Protein AF-0000000068095230 (afdb_homodimer)

Secondary structure (DSSP, 8-state):
---PPPHHHHHHHHTS-HHHHHHHHTT-SSS-HHHHHHHHHHHHHTT--GGGGGGS---EEEEEEE-STTHHHHHHHHHHHHHHHHHHHHHTT-EEEEEEE-TT--HHHHHHHH--SEEEEES---HHHHHHHHT--S-EEEES---TTS-EEEE-HHHHHHHHHHHHHHTT---EEEEEE-TTSHHHHHHHHHHHHHHHHTT----GGGEEEE---S-HHHHHHHHHHHHHTSSS--SEEEESSHHHHHHHHHHHHHHT--TTTT-EEE-SB--HHHHHSSSPPBEEE--HHHHHHHHHHHHH-SSS--EEEE--EEE--TTT--HHHHT--/------HHHHHHHHTS-HHHHHHHHTT-SSS-HHHHHHHHHHHHHTT--GGGGGGS---EEEEEEE-STTHHHHHHHHHHHHHHHHHHHHHTT-EEEEEEE-TT--HHHHHHHH--SEEEEES---HHHHHHHHT--S-EEEES---TTS-EEEE-HHHHHHHHHHHHHHTT---EEEEEE-TTSHHHHHHHHHHHHHHHHTT----GGGEEEE---S-HHHHHHHHHHHHHTSSS--SEEEESSHHHHHHHHHHHHHHT--TTTT-EEE-SB--HHHHHSSSPPBEEE--HHHHHHHHHHHHH-SSS--EEEE--EEE--TTS--HHHHT--

Structure (mmCIF, N/CA/C/O backbone):
data_AF-0000000068095230-model_v1
#
loop_
_entity.id
_entity.type
_entity.pdbx_description
1 polymer 'LacI-family transcriptional regulator'
#
loop_
_atom_site.group_PDB
_atom_site.id
_atom_site.type_symbol
_atom_site.label_atom_id
_atom_site.label_alt_id
_atom_site.label_comp_id
_atom_site.label_asym_id
_atom_site.label_entity_id
_atom_site.label_seq_id
_atom_site.pdbx_PDB_ins_code
_atom_site.Cartn_x
_atom_site.Cartn_y
_atom_site.Cartn_z
_atom_site.occupancy
_atom_site.B_iso_or_equiv
_atom_site.auth_seq_id
_atom_site.auth_comp_id
_atom_site.auth_asym_id
_atom_site.auth_atom_id
_atom_site.pdbx_PDB_model_num
ATOM 1 N N . MET A 1 1 ? -26.266 -48.094 0.303 1 33.34 1 MET A N 1
ATOM 2 C CA . MET A 1 1 ? -25.078 -47.281 0.521 1 33.34 1 MET A CA 1
ATOM 3 C C . MET A 1 1 ? -24.797 -46.375 -0.686 1 33.34 1 MET A C 1
ATOM 5 O O . MET A 1 1 ? -24.625 -46.875 -1.802 1 33.34 1 MET A O 1
ATOM 9 N N . VAL A 1 2 ? -25.203 -45.219 -0.713 1 47.06 2 VAL A N 1
ATOM 10 C CA . VAL A 1 2 ? -25.047 -44.375 -1.897 1 47.06 2 VAL A CA 1
ATOM 11 C C . VAL A 1 2 ? -23.578 -44.281 -2.277 1 47.06 2 VAL A C 1
ATOM 13 O O . VAL A 1 2 ? -22.75 -43.844 -1.466 1 47.06 2 VAL A O 1
ATOM 16 N N . LYS A 1 3 ? -23.078 -45 -3.148 1 54.97 3 LYS A N 1
ATOM 17 C CA . LYS A 1 3 ? -21.703 -45.031 -3.635 1 54.97 3 LYS A CA 1
ATOM 18 C C . LYS A 1 3 ? -21.188 -43.656 -3.977 1 54.97 3 LYS A C 1
ATOM 20 O O . LYS A 1 3 ? -21.859 -42.906 -4.695 1 54.97 3 LYS A O 1
ATOM 25 N N . LYS A 1 4 ? -20.281 -43 -3.133 1 66.38 4 LYS A N 1
ATOM 26 C CA . LYS A 1 4 ? -19.641 -41.719 -3.348 1 66.38 4 LYS A CA 1
ATOM 27 C C . LYS A 1 4 ? -19 -41.656 -4.734 1 66.38 4 LYS A C 1
ATOM 29 O O . LYS A 1 4 ? -18.25 -42.531 -5.129 1 66.38 4 LYS A O 1
ATOM 34 N N . ILE A 1 5 ? -19.453 -40.75 -5.566 1 75.5 5 ILE A N 1
ATOM 35 C CA . ILE A 1 5 ? -18.984 -40.562 -6.934 1 75.5 5 ILE A CA 1
ATOM 36 C C . ILE A 1 5 ? -17.484 -40.219 -6.922 1 75.5 5 ILE A C 1
ATOM 38 O O . ILE A 1 5 ? -17.062 -39.344 -6.164 1 75.5 5 ILE A O 1
ATOM 42 N N . ARG A 1 6 ? -16.641 -41.031 -7.477 1 79.5 6 ARG A N 1
ATOM 43 C CA . ARG A 1 6 ? -15.203 -40.844 -7.582 1 79.5 6 ARG A CA 1
ATOM 44 C C . ARG A 1 6 ? -14.82 -40.344 -8.969 1 79.5 6 ARG A C 1
ATOM 46 O O . ARG A 1 6 ? -15.656 -40.312 -9.875 1 79.5 6 ARG A O 1
ATOM 53 N N . ILE A 1 7 ? -13.625 -39.906 -8.992 1 83 7 ILE A N 1
ATOM 54 C CA . ILE A 1 7 ? -13.102 -39.375 -10.25 1 83 7 ILE A CA 1
ATOM 55 C C . ILE A 1 7 ? -13.273 -40.406 -11.352 1 83 7 ILE A C 1
ATOM 57 O O . ILE A 1 7 ? -13.602 -40.062 -12.492 1 83 7 ILE A O 1
ATOM 61 N N . LYS A 1 8 ? -13.117 -41.688 -11.047 1 84.69 8 LYS A N 1
ATOM 62 C CA . LYS A 1 8 ? -13.234 -42.781 -12.016 1 84.69 8 LYS A CA 1
ATOM 63 C C . LYS A 1 8 ? -14.656 -42.875 -12.562 1 84.69 8 LYS A C 1
ATOM 65 O O . LYS A 1 8 ? -14.859 -43.188 -13.742 1 84.69 8 LYS A O 1
ATOM 70 N N . ASP A 1 9 ? -15.609 -42.594 -11.711 1 86.25 9 ASP A N 1
ATOM 71 C CA . ASP A 1 9 ? -17.016 -42.625 -12.133 1 86.25 9 ASP A CA 1
ATOM 72 C C . ASP A 1 9 ? -17.312 -41.531 -13.133 1 86.25 9 ASP A C 1
ATOM 74 O O . ASP A 1 9 ? -18.016 -41.719 -14.117 1 86.25 9 ASP A O 1
ATOM 78 N N . ILE A 1 10 ? -16.719 -40.375 -12.828 1 87.88 10 ILE A N 1
ATOM 79 C CA . ILE A 1 10 ? -16.906 -39.219 -13.711 1 87.88 10 ILE A CA 1
ATOM 80 C C . ILE A 1 10 ? -16.219 -39.5 -15.047 1 87.88 10 ILE A C 1
ATOM 82 O O . ILE A 1 10 ? -16.75 -39.156 -16.109 1 87.88 10 ILE A O 1
ATOM 86 N N . ALA A 1 11 ? -15.125 -40.125 -14.969 1 89.69 11 ALA A N 1
ATOM 87 C CA . ALA A 1 11 ? -14.391 -40.469 -16.188 1 89.69 11 ALA A CA 1
ATOM 88 C C . ALA A 1 11 ? -15.203 -41.406 -17.062 1 89.69 11 ALA A C 1
ATOM 90 O O . ALA A 1 11 ? -15.312 -41.219 -18.266 1 89.69 11 ALA A O 1
ATOM 91 N N . SER A 1 12 ? -15.773 -42.344 -16.5 1 87.25 12 SER A N 1
ATOM 92 C CA . SER A 1 12 ? -16.594 -43.344 -17.203 1 87.25 12 SER A CA 1
ATOM 93 C C . SER A 1 12 ? -17.828 -42.656 -17.812 1 87.25 12 SER A C 1
ATOM 95 O O . SER A 1 12 ? -18.172 -42.938 -18.969 1 87.25 12 SER A O 1
ATOM 97 N N . ALA A 1 13 ? -18.359 -41.781 -17.094 1 87 13 ALA A N 1
ATOM 98 C CA . ALA A 1 13 ? -19.578 -41.094 -17.531 1 87 13 ALA A CA 1
ATOM 99 C C . ALA A 1 13 ? -19.297 -40.094 -18.641 1 87 13 ALA A C 1
ATOM 101 O O . ALA A 1 13 ? -20.141 -39.844 -19.5 1 87 13 ALA A O 1
ATOM 102 N N . SER A 1 14 ? -18.172 -39.406 -18.5 1 86.69 14 SER A N 1
ATOM 103 C CA . SER A 1 14 ? -17.828 -38.344 -19.422 1 86.69 14 SER A CA 1
ATOM 104 C C . SER A 1 14 ? -17.078 -38.875 -20.625 1 86.69 14 SER A C 1
ATOM 106 O O . SER A 1 14 ? -16.938 -38.156 -21.641 1 86.69 14 SER A O 1
ATOM 108 N N . GLY A 1 15 ? -16.578 -40.125 -20.562 1 88.5 15 GLY A N 1
ATOM 109 C CA . GLY A 1 15 ? -15.852 -40.75 -21.672 1 88.5 15 GLY A CA 1
ATOM 110 C C . GLY A 1 15 ? -14.453 -40.156 -21.828 1 88.5 15 GLY A C 1
ATOM 111 O O . GLY A 1 15 ? -13.938 -40.094 -22.938 1 88.5 15 GLY A O 1
ATOM 112 N N . VAL A 1 16 ? -14.016 -39.531 -20.734 1 87.88 16 VAL A N 1
ATOM 113 C CA . VAL A 1 16 ? -12.664 -39 -20.781 1 87.88 16 VAL A CA 1
ATOM 114 C C . VAL A 1 16 ? -11.781 -39.719 -19.766 1 87.88 16 VAL A C 1
ATOM 116 O O . VAL A 1 16 ? -12.266 -40.531 -18.984 1 87.88 16 VAL A O 1
ATOM 119 N N . SER A 1 17 ? -10.5 -39.562 -19.875 1 87.06 17 SER A N 1
ATOM 120 C CA . SER A 1 17 ? -9.539 -40.188 -18.969 1 87.06 17 SER A CA 1
ATOM 121 C C . SER A 1 17 ? -9.68 -39.656 -17.547 1 87.06 17 SER A C 1
ATOM 123 O O . SER A 1 17 ? -10.242 -38.594 -17.328 1 87.06 17 SER A O 1
ATOM 125 N N . LEU A 1 18 ? -9.133 -40.438 -16.594 1 86.56 18 LEU A N 1
ATOM 126 C CA . LEU A 1 18 ? -9.078 -40 -15.203 1 86.56 18 LEU A CA 1
ATOM 127 C C . LEU A 1 18 ? -8.312 -38.688 -15.07 1 86.56 18 LEU A C 1
ATOM 129 O O . LEU A 1 18 ? -8.711 -37.812 -14.305 1 86.56 18 LEU A O 1
ATOM 133 N N . ALA A 1 19 ? -7.289 -38.531 -15.828 1 81.69 19 ALA A N 1
ATOM 134 C CA . ALA A 1 19 ? -6.457 -37.344 -15.797 1 81.69 19 ALA A CA 1
ATOM 135 C C . ALA A 1 19 ? -7.238 -36.125 -16.281 1 81.69 19 ALA A C 1
ATOM 137 O O . ALA A 1 19 ? -7.098 -35.031 -15.719 1 81.69 19 ALA A O 1
ATOM 138 N N . ALA A 1 20 ? -8.031 -36.406 -17.234 1 85.31 20 ALA A N 1
ATOM 139 C CA . ALA A 1 20 ? -8.844 -35.312 -17.781 1 85.31 20 ALA A CA 1
ATOM 140 C C . ALA A 1 20 ? -9.875 -34.844 -16.75 1 85.31 20 ALA A C 1
ATOM 142 O O . ALA A 1 20 ? -10.102 -33.656 -16.594 1 85.31 20 ALA A O 1
ATOM 143 N N . VAL A 1 21 ? -10.508 -35.812 -16.047 1 85.5 21 VAL A N 1
ATOM 144 C CA . VAL A 1 21 ? -11.477 -35.469 -15.008 1 85.5 21 VAL A CA 1
ATOM 145 C C . VAL A 1 21 ? -10.789 -34.719 -13.891 1 85.5 21 VAL A C 1
ATOM 147 O O . VAL A 1 21 ? -11.289 -33.688 -13.43 1 85.5 21 VAL A O 1
ATOM 150 N N . SER A 1 22 ? -9.664 -35.094 -13.508 1 78.94 22 SER A N 1
ATOM 151 C CA . SER A 1 22 ? -8.906 -34.438 -12.453 1 78.94 22 SER A CA 1
ATOM 152 C C . SER A 1 22 ? -8.555 -33 -12.844 1 78.94 22 SER A C 1
ATOM 154 O O . SER A 1 22 ? -8.75 -32.094 -12.055 1 78.94 22 SER A O 1
ATOM 156 N N . ARG A 1 23 ? -8.18 -32.906 -14.062 1 77.81 23 ARG A N 1
ATOM 157 C CA . ARG A 1 23 ? -7.836 -31.578 -14.562 1 77.81 23 ARG A CA 1
ATOM 158 C C . ARG A 1 23 ? -9.055 -30.672 -14.586 1 77.81 23 ARG A C 1
ATOM 160 O O . ARG A 1 23 ? -8.961 -29.5 -14.227 1 77.81 23 ARG A O 1
ATOM 167 N N . ALA A 1 24 ? -10.117 -31.25 -15.055 1 78.44 24 ALA A N 1
ATOM 168 C CA . ALA A 1 24 ? -11.352 -30.469 -15.133 1 78.44 24 ALA A CA 1
ATOM 169 C C . ALA A 1 24 ? -11.797 -30.016 -13.742 1 78.44 24 ALA A C 1
ATOM 171 O O . ALA A 1 24 ? -12.148 -28.859 -13.547 1 78.44 24 ALA A O 1
ATOM 172 N N . LEU A 1 25 ? -11.703 -30.969 -12.828 1 76.94 25 LEU A N 1
ATOM 173 C CA . LEU A 1 25 ? -12.203 -30.703 -11.484 1 76.94 25 LEU A CA 1
ATOM 174 C C . LEU A 1 25 ? -11.297 -29.703 -10.758 1 76.94 25 LEU A C 1
ATOM 176 O O . LEU A 1 25 ? -11.773 -28.891 -9.977 1 76.94 25 LEU A O 1
ATOM 180 N N . LYS A 1 26 ? -10.039 -29.766 -11.141 1 68.19 26 LYS A N 1
ATOM 181 C CA . LYS A 1 26 ? -9.062 -28.906 -10.469 1 68.19 26 LYS A CA 1
ATOM 182 C C . LYS A 1 26 ? -8.844 -27.609 -11.234 1 68.19 26 LYS A C 1
ATOM 184 O O . LYS A 1 26 ? -8.023 -26.781 -10.836 1 68.19 26 LYS A O 1
ATOM 189 N N . GLY A 1 27 ? -9.531 -27.531 -12.273 1 66.25 27 GLY A N 1
ATOM 190 C CA . GLY A 1 27 ? -9.422 -26.344 -13.102 1 66.25 27 GLY A CA 1
ATOM 191 C C . GLY A 1 27 ? -8.078 -26.219 -13.781 1 66.25 27 GLY A C 1
ATOM 192 O O . GLY A 1 27 ? -7.582 -25.109 -13.984 1 66.25 27 GLY A O 1
ATOM 193 N N . GLN A 1 28 ? -7.418 -27.312 -14.031 1 65.44 28 GLN A N 1
ATOM 194 C CA . GLN A 1 28 ? -6.082 -27.328 -14.617 1 65.44 28 GLN A CA 1
ATOM 195 C C . GLN A 1 28 ? -6.152 -27.266 -16.141 1 65.44 28 GLN A C 1
ATOM 197 O O . GLN A 1 28 ? -7.172 -27.625 -16.734 1 65.44 28 GLN A O 1
ATOM 202 N N . PRO A 1 29 ? -5.062 -26.703 -16.734 1 63.66 29 PRO A N 1
ATOM 203 C CA . PRO A 1 29 ? -5.066 -26.641 -18.188 1 63.66 29 PRO A CA 1
ATOM 204 C C . PRO A 1 29 ? -4.98 -28.016 -18.844 1 63.66 29 PRO A C 1
ATOM 206 O O . PRO A 1 29 ? -4.727 -29.016 -18.156 1 63.66 29 PRO A O 1
ATOM 209 N N . GLY A 1 30 ? -5.402 -28.062 -20.234 1 67.06 30 GLY A N 1
ATOM 210 C CA . GLY A 1 30 ? -5.281 -29.281 -21 1 67.06 30 GLY A CA 1
ATOM 211 C C . GLY A 1 30 ? -6.617 -29.828 -21.469 1 67.06 30 GLY A C 1
ATOM 212 O O . GLY A 1 30 ? -6.684 -30.906 -22.047 1 67.06 30 GLY A O 1
ATOM 213 N N . LEU A 1 31 ? -7.652 -29.047 -21.078 1 76.19 31 LEU A N 1
ATOM 214 C CA . LEU A 1 31 ? -8.992 -29.406 -21.531 1 76.19 31 LEU A CA 1
ATOM 215 C C . LEU A 1 31 ? -9.68 -28.203 -22.203 1 76.19 31 LEU A C 1
ATOM 217 O O . LEU A 1 31 ? -9.43 -27.062 -21.828 1 76.19 31 LEU A O 1
ATOM 221 N N . SER A 1 32 ? -10.258 -28.391 -23.297 1 78 32 SER A N 1
ATOM 222 C CA . SER A 1 32 ? -11.094 -27.328 -23.844 1 78 32 SER A CA 1
ATOM 223 C C . SER A 1 32 ? -12.164 -26.906 -22.844 1 78 32 SER A C 1
ATOM 225 O O . SER A 1 32 ? -12.57 -27.703 -21.984 1 78 32 SER A O 1
ATOM 227 N N . GLU A 1 33 ? -12.508 -25.641 -22.969 1 75.25 33 GLU A N 1
ATOM 228 C CA . GLU A 1 33 ? -13.562 -25.125 -22.094 1 75.25 33 GLU A CA 1
ATOM 229 C C . GLU A 1 33 ? -14.836 -25.969 -22.219 1 75.25 33 GLU A C 1
ATOM 231 O O . GLU A 1 33 ? -15.516 -26.219 -21.219 1 75.25 33 GLU A O 1
ATOM 236 N N . GLU A 1 34 ? -15.125 -26.344 -23.359 1 80.5 34 GLU A N 1
ATOM 237 C CA . GLU A 1 34 ? -16.312 -27.172 -23.609 1 80.5 34 GLU A CA 1
ATOM 238 C C . GLU A 1 34 ? -16.219 -28.484 -22.859 1 80.5 34 GLU A C 1
ATOM 240 O O . GLU A 1 34 ? -17.172 -28.891 -22.188 1 80.5 34 GLU A O 1
ATOM 245 N N . THR A 1 35 ? -15.062 -29.125 -22.953 1 84.81 35 THR A N 1
ATOM 246 C CA . THR A 1 35 ? -14.844 -30.406 -22.281 1 84.81 35 THR A CA 1
ATOM 247 C C . THR A 1 35 ? -14.875 -30.234 -20.766 1 84.81 35 THR A C 1
ATOM 249 O O . THR A 1 35 ? -15.469 -31.047 -20.062 1 84.81 35 THR A O 1
ATOM 252 N N . ARG A 1 36 ? -14.258 -29.203 -20.297 1 82.19 36 ARG A N 1
ATOM 253 C CA . ARG A 1 36 ? -14.227 -28.922 -18.859 1 82.19 36 ARG A CA 1
ATOM 254 C C . ARG A 1 36 ? -15.633 -28.734 -18.312 1 82.19 36 ARG A C 1
ATOM 256 O O . ARG A 1 36 ? -15.992 -29.344 -17.297 1 82.19 36 ARG A O 1
ATOM 263 N N . GLN A 1 37 ? -16.375 -27.906 -19.016 1 80.06 37 GLN A N 1
ATOM 264 C CA . GLN A 1 37 ? -17.75 -27.656 -18.578 1 80.06 37 GLN A CA 1
ATOM 265 C C . GLN A 1 37 ? -18.578 -28.922 -18.594 1 80.06 37 GLN A C 1
ATOM 267 O O . GLN A 1 37 ? -19.391 -29.156 -17.688 1 80.06 37 GLN A O 1
ATOM 272 N N . ARG A 1 38 ? -18.406 -29.672 -19.641 1 83.88 38 ARG A N 1
ATOM 273 C CA . ARG A 1 38 ? -19.125 -30.953 -19.75 1 83.88 38 ARG A CA 1
ATOM 274 C C . ARG A 1 38 ? -18.812 -31.859 -18.562 1 83.88 38 ARG A C 1
ATOM 276 O O . ARG A 1 38 ? -19.719 -32.438 -17.969 1 83.88 38 ARG A O 1
ATOM 283 N N . ILE A 1 39 ? -17.516 -31.906 -18.203 1 86.38 39 ILE A N 1
ATOM 284 C CA . ILE A 1 39 ? -17.078 -32.75 -17.109 1 86.38 39 ILE A CA 1
ATOM 285 C C . ILE A 1 39 ? -17.641 -32.219 -15.789 1 86.38 39 ILE A C 1
ATOM 287 O O . ILE A 1 39 ? -18.156 -33 -14.977 1 86.38 39 ILE A O 1
ATOM 291 N N . LEU A 1 40 ? -17.562 -30.953 -15.633 1 80.88 40 LEU A N 1
ATOM 292 C CA . LEU A 1 40 ? -18.062 -30.344 -14.398 1 80.88 40 LEU A CA 1
ATOM 293 C C . LEU A 1 40 ? -19.562 -30.547 -14.266 1 80.88 40 LEU A C 1
ATOM 295 O O . LEU A 1 40 ? -20.062 -30.828 -13.172 1 80.88 40 LEU A O 1
ATOM 299 N N . ALA A 1 41 ? -20.25 -30.422 -15.367 1 80.88 41 ALA A N 1
ATOM 300 C CA . ALA A 1 41 ? -21.688 -30.641 -15.375 1 80.88 41 ALA A CA 1
ATOM 301 C C . ALA A 1 41 ? -22.031 -32.094 -14.992 1 80.88 41 ALA A C 1
ATOM 303 O O . ALA A 1 41 ? -22.953 -32.312 -14.219 1 80.88 41 ALA A O 1
ATOM 304 N N . ILE A 1 42 ? -21.297 -33 -15.508 1 84.56 42 ILE A N 1
ATOM 305 C CA . ILE A 1 42 ? -21.516 -34.406 -15.219 1 84.56 42 ILE A CA 1
ATOM 306 C C . ILE A 1 42 ? -21.219 -34.688 -13.75 1 84.56 42 ILE A C 1
ATOM 308 O O . ILE A 1 42 ? -21.969 -35.375 -13.07 1 84.56 42 ILE A O 1
ATOM 312 N N . ALA A 1 43 ? -20.078 -34.094 -13.305 1 82.81 43 ALA A N 1
ATOM 313 C CA . ALA A 1 43 ? -19.688 -34.25 -11.906 1 82.81 43 ALA A CA 1
ATOM 314 C C . ALA A 1 43 ? -20.781 -33.719 -10.977 1 82.81 43 ALA A C 1
ATOM 316 O O . ALA A 1 43 ? -21.141 -34.375 -9.992 1 82.81 43 ALA A O 1
ATOM 317 N N . GLN A 1 44 ? -21.219 -32.594 -11.344 1 77.81 44 GLN A N 1
ATOM 318 C CA . GLN A 1 44 ? -22.297 -31.984 -10.555 1 77.81 44 GLN A CA 1
ATOM 319 C C . GLN A 1 44 ? -23.547 -32.844 -10.586 1 77.81 44 GLN A C 1
ATOM 321 O O . GLN A 1 44 ? -24.172 -33.094 -9.547 1 77.81 44 GLN A O 1
ATOM 326 N N . ALA A 1 45 ? -23.938 -33.281 -11.766 1 80.19 45 ALA A N 1
ATOM 327 C CA . ALA A 1 45 ? -25.141 -34.094 -11.953 1 80.19 45 ALA A CA 1
ATOM 328 C C . ALA A 1 45 ? -25.062 -35.406 -11.18 1 80.19 45 ALA A C 1
ATOM 330 O O . ALA A 1 45 ? -26.078 -35.906 -10.664 1 80.19 45 ALA A O 1
ATOM 331 N N . GLN A 1 46 ? -23.828 -35.875 -11.039 1 81.56 46 GLN A N 1
ATOM 332 C CA . GLN A 1 46 ? -23.641 -37.156 -10.375 1 81.56 46 GLN A CA 1
ATOM 333 C C . GLN A 1 46 ? -23.422 -36.969 -8.875 1 81.56 46 GLN A C 1
ATOM 335 O O . GLN A 1 46 ? -23.25 -37.969 -8.156 1 81.56 46 GLN A O 1
ATOM 340 N N . GLY A 1 47 ? -23.328 -35.75 -8.516 1 74.25 47 GLY A N 1
ATOM 341 C CA . GLY A 1 47 ? -23.203 -35.469 -7.098 1 74.25 47 GLY A CA 1
ATOM 342 C C . GLY A 1 47 ? -21.781 -35.531 -6.598 1 74.25 47 GLY A C 1
ATOM 343 O O . GLY A 1 47 ? -21.531 -35.969 -5.469 1 74.25 47 GLY A O 1
ATOM 344 N N . TYR A 1 48 ? -20.859 -35.406 -7.473 1 72.38 48 TYR A N 1
ATOM 345 C CA . TYR A 1 48 ? -19.469 -35.344 -7.039 1 72.38 48 TYR A CA 1
ATOM 346 C C . TYR A 1 48 ? -19.281 -34.312 -5.953 1 72.38 48 TYR A C 1
ATOM 348 O O . TYR A 1 48 ? -19.797 -33.188 -6.055 1 72.38 48 TYR A O 1
ATOM 356 N N . ASP A 1 49 ? -18.672 -34.781 -4.867 1 62.34 49 ASP A N 1
ATOM 357 C CA . ASP A 1 49 ? -18.359 -33.875 -3.775 1 62.34 49 ASP A CA 1
ATOM 358 C C . ASP A 1 49 ? -17.141 -33 -4.098 1 62.34 49 ASP A C 1
ATOM 360 O O . ASP A 1 49 ? -16 -33.438 -3.916 1 62.34 49 ASP A O 1
ATOM 364 N N . PHE A 1 50 ? -17.422 -31.891 -4.559 1 59.88 50 PHE A N 1
ATOM 365 C CA . PHE A 1 50 ? -16.359 -31 -4.977 1 59.88 50 PHE A CA 1
ATOM 366 C C . PHE A 1 50 ? -15.523 -30.562 -3.783 1 59.88 50 PHE A C 1
ATOM 368 O O . PHE A 1 50 ? -14.445 -29.984 -3.955 1 59.88 50 PHE A O 1
ATOM 375 N N . SER A 1 51 ? -16.109 -30.922 -2.635 1 55.41 51 SER A N 1
ATOM 376 C CA . SER A 1 51 ? -15.32 -30.578 -1.46 1 55.41 51 SER A CA 1
ATOM 377 C C . SER A 1 51 ? -14.047 -31.406 -1.387 1 55.41 51 SER A C 1
ATOM 379 O O . SER A 1 51 ? -13.07 -31.016 -0.742 1 55.41 51 SER A O 1
ATOM 381 N N . ARG A 1 52 ? -14.164 -32.562 -1.963 1 51.94 52 ARG A N 1
ATOM 382 C CA . ARG A 1 52 ? -13.023 -33.469 -1.989 1 51.94 52 ARG A CA 1
ATOM 383 C C . ARG A 1 52 ? -11.859 -32.875 -2.775 1 51.94 52 ARG A C 1
ATOM 385 O O . ARG A 1 52 ? -10.719 -33.312 -2.643 1 51.94 52 ARG A O 1
ATOM 392 N N . LEU A 1 53 ? -12.266 -32.219 -3.762 1 53.66 53 LEU A N 1
ATOM 393 C CA . LEU A 1 53 ? -11.227 -31.438 -4.449 1 53.66 53 LEU A CA 1
ATOM 394 C C . LEU A 1 53 ? -10.477 -30.547 -3.475 1 53.66 53 LEU A C 1
ATOM 396 O O . LEU A 1 53 ? -9.32 -30.188 -3.717 1 53.66 53 LEU A O 1
ATOM 400 N N . ARG A 1 54 ? -11.312 -30.328 -2.365 1 50.81 54 ARG A N 1
ATOM 401 C CA . ARG A 1 54 ? -10.867 -29.516 -1.244 1 50.81 54 ARG A CA 1
ATOM 402 C C . ARG A 1 54 ? -9.781 -30.219 -0.442 1 50.81 54 ARG A C 1
ATOM 404 O O . ARG A 1 54 ? -8.977 -29.578 0.229 1 50.81 54 ARG A O 1
ATOM 411 N N . ASN A 1 55 ? -9.953 -31.594 -0.514 1 50.88 55 ASN A N 1
ATOM 412 C CA . ASN A 1 55 ? -9.117 -32.375 0.406 1 50.88 55 ASN A CA 1
ATOM 413 C C . ASN A 1 55 ? -7.648 -32.312 -0.005 1 50.88 55 ASN A C 1
ATOM 415 O O . ASN A 1 55 ? -6.805 -32.969 0.623 1 50.88 55 ASN A O 1
ATOM 419 N N . GLY A 1 56 ? -7.539 -31.609 -1.05 1 60.69 56 GLY A N 1
ATOM 420 C CA . GLY A 1 56 ? -6.117 -31.609 -1.353 1 60.69 56 GLY A CA 1
ATOM 421 C C . GLY A 1 56 ? -5.402 -30.375 -0.839 1 60.69 56 GLY A C 1
ATOM 422 O O . GLY A 1 56 ? -6.043 -29.391 -0.47 1 60.69 56 GLY A O 1
ATOM 423 N N . LYS A 1 57 ? -4.234 -30.422 -0.397 1 77.06 57 LYS A N 1
ATOM 424 C CA . LYS A 1 57 ? -3.338 -29.375 0.092 1 77.06 57 LYS A CA 1
ATOM 425 C C . LYS A 1 57 ? -3.232 -28.234 -0.908 1 77.06 57 LYS A C 1
ATOM 427 O O . LYS A 1 57 ? -3.027 -28.453 -2.102 1 77.06 57 LYS A O 1
ATOM 432 N N . ILE A 1 58 ? -3.795 -27.047 -0.54 1 88.5 58 ILE A N 1
ATOM 433 C CA . ILE A 1 58 ? -3.635 -25.844 -1.355 1 88.5 58 ILE A CA 1
ATOM 434 C C . ILE A 1 58 ? -2.154 -25.625 -1.651 1 88.5 58 ILE A C 1
ATOM 436 O O . ILE A 1 58 ? -1.339 -25.531 -0.731 1 88.5 58 ILE A O 1
ATOM 440 N N . LYS A 1 59 ? -1.885 -25.625 -2.893 1 88.81 59 LYS A N 1
ATOM 441 C CA . LYS A 1 59 ? -0.503 -25.375 -3.285 1 88.81 59 LYS A CA 1
ATOM 442 C C . LYS A 1 59 ? -0.354 -23.969 -3.869 1 88.81 59 LYS A C 1
ATOM 444 O O . LYS A 1 59 ? 0.718 -23.359 -3.783 1 88.81 59 LYS A O 1
ATOM 449 N N . ARG A 1 60 ? -1.424 -23.5 -4.512 1 92.81 60 ARG A N 1
ATOM 450 C CA . ARG A 1 60 ? -1.42 -22.172 -5.129 1 92.81 60 ARG A CA 1
ATOM 451 C C . ARG A 1 60 ? -2.682 -21.406 -4.766 1 92.81 60 ARG A C 1
ATOM 453 O O . ARG A 1 60 ? -3.793 -21.922 -4.902 1 92.81 60 ARG A O 1
ATOM 460 N N . LEU A 1 61 ? -2.471 -20.25 -4.258 1 96.56 61 LEU A N 1
ATOM 461 C CA . LEU A 1 61 ? -3.572 -19.359 -3.908 1 96.56 61 LEU A CA 1
ATOM 462 C C . LEU A 1 61 ? -3.576 -18.109 -4.801 1 96.56 61 LEU A C 1
ATOM 464 O O . LEU A 1 61 ? -2.529 -17.5 -5.02 1 96.56 61 LEU A O 1
ATOM 468 N N . LEU A 1 62 ? -4.727 -17.828 -5.418 1 95.94 62 LEU A N 1
ATOM 469 C CA . LEU A 1 62 ? -4.867 -16.578 -6.18 1 95.94 62 LEU A CA 1
ATOM 470 C C . LEU A 1 62 ? -5.586 -15.523 -5.355 1 95.94 62 LEU A C 1
ATOM 472 O O . LEU A 1 62 ? -6.738 -15.711 -4.957 1 95.94 62 LEU A O 1
ATOM 476 N N . PHE A 1 63 ? -4.863 -14.477 -5.027 1 95.5 63 PHE A N 1
ATOM 477 C CA . PHE A 1 63 ? -5.43 -13.312 -4.352 1 95.5 63 PHE A CA 1
ATOM 478 C C . PHE A 1 63 ? -5.945 -12.297 -5.367 1 95.5 63 PHE A C 1
ATOM 480 O O . PHE A 1 63 ? -5.164 -11.711 -6.121 1 95.5 63 PHE A O 1
ATOM 487 N N . LEU A 1 64 ? -7.266 -12.109 -5.402 1 92.38 64 LEU A N 1
ATOM 488 C CA . LEU A 1 64 ? -7.914 -11.156 -6.293 1 92.38 64 LEU A CA 1
ATOM 489 C C . LEU A 1 64 ? -8.266 -9.875 -5.555 1 92.38 64 LEU A C 1
ATOM 491 O O . LEU A 1 64 ? -8.875 -9.914 -4.484 1 92.38 64 LEU A O 1
ATOM 495 N N . LEU A 1 65 ? -7.746 -8.805 -6.086 1 88.62 65 LEU A N 1
ATOM 496 C CA . LEU A 1 65 ? -8.062 -7.488 -5.547 1 88.62 65 LEU A CA 1
ATOM 497 C C . LEU A 1 65 ? -8.82 -6.648 -6.566 1 88.62 65 LEU A C 1
ATOM 499 O O . LEU A 1 65 ? -8.391 -6.523 -7.719 1 88.62 65 LEU A O 1
ATOM 503 N N . HIS A 1 66 ? -9.836 -6.133 -6.176 1 80.25 66 HIS A N 1
ATOM 504 C CA . HIS A 1 66 ? -10.617 -5.305 -7.09 1 80.25 66 HIS A CA 1
ATOM 505 C C . HIS A 1 66 ? -9.812 -4.102 -7.566 1 80.25 66 HIS A C 1
ATOM 507 O O . HIS A 1 66 ? -9.188 -3.408 -6.762 1 80.25 66 HIS A O 1
ATOM 513 N N . ARG A 1 67 ? -9.633 -4.012 -9 1 70.12 67 ARG A N 1
ATOM 514 C CA . ARG A 1 67 ? -8.828 -2.965 -9.625 1 70.12 67 ARG A CA 1
ATOM 515 C C . ARG A 1 67 ? -9.461 -1.594 -9.414 1 70.12 67 ARG A C 1
ATOM 517 O O . ARG A 1 67 ? -8.75 -0.595 -9.266 1 70.12 67 ARG A O 1
ATOM 524 N N . GLN A 1 68 ? -10.734 -1.504 -9.977 1 55.22 68 GLN A N 1
ATOM 525 C CA . GLN A 1 68 ? -11.305 -0.2 -10.297 1 55.22 68 GLN A CA 1
ATOM 526 C C . GLN A 1 68 ? -11.172 0.763 -9.117 1 55.22 68 GLN A C 1
ATOM 528 O O . GLN A 1 68 ? -10.656 1.872 -9.273 1 55.22 68 GLN A O 1
ATOM 533 N N . HIS A 1 69 ? -12.195 1.089 -8.398 1 48.28 69 HIS A N 1
ATOM 534 C CA . HIS A 1 69 ? -12.852 2.354 -8.094 1 48.28 69 HIS A CA 1
ATOM 535 C C . HIS A 1 69 ? -12.117 3.105 -6.988 1 48.28 69 HIS A C 1
ATOM 537 O O . HIS A 1 69 ? -12.156 4.336 -6.941 1 48.28 69 HIS A O 1
ATOM 543 N N . ASN A 1 70 ? -11.242 2.51 -6.344 1 54.06 70 ASN A N 1
ATOM 544 C CA . ASN A 1 70 ? -10.734 3.314 -5.238 1 54.06 70 ASN A CA 1
ATOM 545 C C . ASN A 1 70 ? -9.375 2.809 -4.758 1 54.06 70 ASN A C 1
ATOM 547 O O . ASN A 1 70 ? -9.125 2.752 -3.551 1 54.06 70 ASN A O 1
ATOM 551 N N . ILE A 1 71 ? -8.578 2.527 -5.941 1 60.06 71 ILE A N 1
ATOM 552 C CA . ILE A 1 71 ? -7.391 1.782 -5.527 1 60.06 71 ILE A CA 1
ATOM 553 C C . ILE A 1 71 ? -6.473 2.686 -4.707 1 60.06 71 ILE A C 1
ATOM 555 O O . ILE A 1 71 ? -5.926 2.26 -3.688 1 60.06 71 ILE A O 1
ATOM 559 N N . ALA A 1 72 ? -6.512 3.955 -5.121 1 63.09 72 ALA A N 1
ATOM 560 C CA . ALA A 1 72 ? -5.605 4.828 -4.379 1 63.09 72 ALA A CA 1
ATOM 561 C C . ALA A 1 72 ? -6.051 4.969 -2.926 1 63.09 72 ALA A C 1
ATOM 563 O O . ALA A 1 72 ? -5.219 4.996 -2.016 1 63.09 72 ALA A O 1
ATOM 564 N N . THR A 1 73 ? -7.355 4.906 -2.709 1 70.69 73 THR A N 1
ATOM 565 C CA . THR A 1 73 ? -7.871 5.121 -1.36 1 70.69 73 THR A CA 1
ATOM 566 C C . THR A 1 73 ? -7.875 3.818 -0.568 1 70.69 73 THR A C 1
ATOM 568 O O . THR A 1 73 ? -7.895 3.834 0.664 1 70.69 73 THR A O 1
ATOM 571 N N . ALA A 1 74 ? -7.797 2.795 -1.314 1 79.94 74 ALA A N 1
ATOM 572 C CA . ALA A 1 74 ? -8.016 1.522 -0.631 1 79.94 74 ALA A CA 1
ATOM 573 C C . ALA A 1 74 ? -6.711 0.738 -0.505 1 79.94 74 ALA A C 1
ATOM 575 O O . ALA A 1 74 ? -6.602 -0.163 0.329 1 79.94 74 ALA A O 1
ATOM 576 N N . LEU A 1 75 ? -5.797 1.17 -1.229 1 84.25 75 LEU A N 1
ATOM 577 C CA . LEU A 1 75 ? -4.586 0.37 -1.378 1 84.25 75 LEU A CA 1
ATOM 578 C C . LEU A 1 75 ? -3.84 0.261 -0.052 1 84.25 75 LEU A C 1
ATOM 580 O O . LEU A 1 75 ? -3.35 -0.813 0.302 1 84.25 75 LEU A O 1
ATOM 584 N N . PRO A 1 76 ? -3.857 1.354 0.749 1 87.56 76 PRO A N 1
ATOM 585 C CA . PRO A 1 76 ? -3.15 1.218 2.023 1 87.56 76 PRO A CA 1
ATOM 586 C C . PRO A 1 76 ? -3.764 0.151 2.928 1 87.56 76 PRO A C 1
ATOM 588 O O . PRO A 1 76 ? -3.047 -0.516 3.678 1 87.56 76 PRO A O 1
ATOM 591 N N . PHE A 1 77 ? -5.031 -0.019 2.816 1 90.88 77 PHE A N 1
ATOM 592 C CA . PHE A 1 77 ? -5.719 -1.046 3.59 1 90.88 77 PHE A CA 1
ATOM 593 C C . PHE A 1 77 ? -5.453 -2.43 3.012 1 90.88 77 PHE A C 1
ATOM 595 O O . PHE A 1 77 ? -5.008 -3.332 3.723 1 90.88 77 PHE A O 1
ATOM 602 N N . TYR A 1 78 ? -5.547 -2.578 1.77 1 91.06 78 TYR A N 1
ATOM 603 C CA . TYR A 1 78 ? -5.547 -3.904 1.159 1 91.06 78 TYR A CA 1
ATOM 604 C C . TYR A 1 78 ? -4.125 -4.43 0.994 1 91.06 78 TYR A C 1
ATOM 606 O O . TYR A 1 78 ? -3.904 -5.641 0.968 1 91.06 78 TYR A O 1
ATOM 614 N N . SER A 1 79 ? -3.17 -3.52 0.85 1 90 79 SER A N 1
ATOM 615 C CA . SER A 1 79 ? -1.791 -3.996 0.785 1 90 79 SER A CA 1
ATOM 616 C C . SER A 1 79 ? -1.387 -4.695 2.078 1 90 79 SER A C 1
ATOM 618 O O . SER A 1 79 ? -0.683 -5.707 2.049 1 90 79 SER A O 1
ATOM 620 N N . ALA A 1 80 ? -1.857 -4.156 3.199 1 90.75 80 ALA A N 1
ATOM 621 C CA . ALA A 1 80 ? -1.581 -4.789 4.484 1 90.75 80 ALA A CA 1
ATOM 622 C C . ALA A 1 80 ? -2.307 -6.125 4.605 1 90.75 80 ALA A C 1
ATOM 624 O O . ALA A 1 80 ? -1.757 -7.094 5.137 1 90.75 80 ALA A O 1
ATOM 625 N N . VAL A 1 81 ? -3.533 -6.16 4.129 1 93.69 81 VAL A N 1
ATOM 626 C CA . VAL A 1 81 ? -4.289 -7.406 4.117 1 93.69 81 VAL A CA 1
ATOM 627 C C . VAL A 1 81 ? -3.551 -8.453 3.291 1 93.69 81 VAL A C 1
ATOM 629 O O . VAL A 1 81 ? -3.393 -9.602 3.725 1 93.69 81 VAL A O 1
ATOM 632 N N . MET A 1 82 ? -3.111 -8.023 2.135 1 92.31 82 MET A N 1
ATOM 633 C CA . MET A 1 82 ? -2.4 -8.914 1.218 1 92.31 82 MET A CA 1
ATOM 634 C C . MET A 1 82 ? -1.147 -9.477 1.873 1 92.31 82 MET A C 1
ATOM 636 O O . MET A 1 82 ? -0.823 -10.656 1.688 1 92.31 82 MET A O 1
ATOM 640 N N . LEU A 1 83 ? -0.432 -8.648 2.631 1 91.31 83 LEU A N 1
ATOM 641 C CA . LEU A 1 83 ? 0.763 -9.117 3.324 1 91.31 83 LEU A CA 1
ATOM 642 C C . LEU A 1 83 ? 0.412 -10.195 4.344 1 91.31 83 LEU A C 1
ATOM 644 O O . LEU A 1 83 ? 1.167 -11.148 4.527 1 91.31 83 LEU A O 1
ATOM 648 N N . GLY A 1 84 ? -0.709 -10.008 5.027 1 93.69 84 GLY A N 1
ATOM 649 C CA . GLY A 1 84 ? -1.174 -11.039 5.941 1 93.69 84 GLY A CA 1
ATOM 650 C C . GLY A 1 84 ? -1.445 -12.367 5.262 1 93.69 84 GLY A C 1
ATOM 651 O O . GLY A 1 84 ? -1.083 -13.422 5.781 1 93.69 84 GLY A O 1
ATOM 652 N N . VAL A 1 85 ? -2.047 -12.297 4.09 1 95.81 85 VAL A N 1
ATOM 653 C CA . VAL A 1 85 ? -2.307 -13.5 3.311 1 95.81 85 VAL A CA 1
ATOM 654 C C . VAL A 1 85 ? -0.986 -14.133 2.875 1 95.81 85 VAL A C 1
ATOM 656 O O . VAL A 1 85 ? -0.806 -15.344 2.979 1 95.81 85 VAL A O 1
ATOM 659 N N . ALA A 1 86 ? -0.088 -13.289 2.387 1 93.19 86 ALA A N 1
ATOM 660 C CA . ALA A 1 86 ? 1.206 -13.766 1.908 1 93.19 86 ALA A CA 1
ATOM 661 C C . ALA A 1 86 ? 1.973 -14.484 3.018 1 93.19 86 ALA A C 1
ATOM 663 O O . ALA A 1 86 ? 2.572 -15.531 2.791 1 93.19 86 ALA A O 1
ATOM 664 N N . ASP A 1 87 ? 1.938 -13.891 4.199 1 92 87 ASP A N 1
ATOM 665 C CA . ASP A 1 87 ? 2.605 -14.508 5.344 1 92 87 ASP A CA 1
ATOM 666 C C . ASP A 1 87 ? 2.02 -15.883 5.645 1 92 87 ASP A C 1
ATOM 668 O O . ASP A 1 87 ? 2.76 -16.844 5.836 1 92 87 ASP A O 1
ATOM 672 N N . ALA A 1 88 ? 0.73 -15.938 5.668 1 94.94 88 ALA A N 1
ATOM 673 C CA . ALA A 1 88 ? 0.055 -17.203 5.941 1 94.94 88 ALA A CA 1
ATOM 674 C C . ALA A 1 88 ? 0.375 -18.234 4.863 1 94.94 88 ALA A C 1
ATOM 676 O O . ALA A 1 88 ? 0.598 -19.406 5.168 1 94.94 88 ALA A O 1
ATOM 677 N N . CYS A 1 89 ? 0.364 -17.812 3.602 1 94.75 89 CYS A N 1
ATOM 678 C CA . CYS A 1 89 ? 0.721 -18.703 2.502 1 94.75 89 CYS A CA 1
ATOM 679 C C . CYS A 1 89 ? 2.127 -19.266 2.686 1 94.75 89 CYS A C 1
ATOM 681 O O . CYS A 1 89 ? 2.338 -20.469 2.58 1 94.75 89 CYS A O 1
ATOM 683 N N . ARG A 1 90 ? 3.006 -18.422 2.977 1 91.12 90 ARG A N 1
ATOM 684 C CA . ARG A 1 90 ? 4.395 -18.828 3.15 1 91.12 90 ARG A CA 1
ATOM 685 C C . ARG A 1 90 ? 4.527 -19.844 4.289 1 91.12 90 ARG A C 1
ATOM 687 O O . ARG A 1 90 ? 5.211 -20.859 4.152 1 91.12 90 ARG A O 1
ATOM 694 N N . GLU A 1 91 ? 3.887 -19.547 5.359 1 92.38 91 GLU A N 1
ATOM 695 C CA . GLU A 1 91 ? 3.936 -20.406 6.539 1 92.38 91 GLU A CA 1
ATOM 696 C C . GLU A 1 91 ? 3.363 -21.797 6.246 1 92.38 91 GLU A C 1
ATOM 698 O O . GLU A 1 91 ? 3.623 -22.75 6.98 1 92.38 91 GLU A O 1
ATOM 703 N N . ASN A 1 92 ? 2.625 -21.922 5.188 1 93.19 92 ASN A N 1
ATOM 704 C CA . ASN A 1 92 ? 1.965 -23.188 4.855 1 93.19 92 ASN A CA 1
ATOM 705 C C . ASN A 1 92 ? 2.457 -23.734 3.523 1 93.19 92 ASN A C 1
ATOM 707 O O . ASN A 1 92 ? 1.82 -24.625 2.941 1 93.19 92 ASN A O 1
ATOM 711 N N . ASP A 1 93 ? 3.545 -23.141 2.996 1 92.38 93 ASP A N 1
ATOM 712 C CA . ASP A 1 93 ? 4.176 -23.578 1.753 1 92.38 93 ASP A CA 1
ATOM 713 C C . ASP A 1 93 ? 3.195 -23.5 0.584 1 92.38 93 ASP A C 1
ATOM 715 O O . ASP A 1 93 ? 3.084 -24.438 -0.199 1 92.38 93 ASP A O 1
ATOM 719 N N . VAL A 1 94 ? 2.449 -22.469 0.578 1 94.5 94 VAL A N 1
ATOM 720 C CA . VAL A 1 94 ? 1.51 -22.172 -0.5 1 94.5 94 VAL A CA 1
ATOM 721 C C . VAL A 1 94 ? 2.033 -21.016 -1.341 1 94.5 94 VAL A C 1
ATOM 723 O O . VAL A 1 94 ? 2.463 -20 -0.799 1 94.5 94 VAL A O 1
ATOM 726 N N . ALA A 1 95 ? 2.074 -21.172 -2.672 1 93.88 95 ALA A N 1
ATOM 727 C CA . ALA A 1 95 ? 2.463 -20.078 -3.564 1 93.88 95 ALA A CA 1
ATOM 728 C C . ALA A 1 95 ? 1.306 -19.109 -3.781 1 93.88 95 ALA A C 1
ATOM 730 O O . ALA A 1 95 ? 0.193 -19.531 -4.117 1 93.88 95 ALA A O 1
ATOM 731 N N . MET A 1 96 ? 1.585 -17.891 -3.572 1 95.12 96 MET A N 1
ATOM 732 C CA . MET A 1 96 ? 0.517 -16.906 -3.719 1 95.12 96 MET A CA 1
ATOM 733 C C . MET A 1 96 ? 0.67 -16.125 -5.02 1 95.12 96 MET A C 1
ATOM 735 O O . MET A 1 96 ? 1.733 -15.562 -5.293 1 95.12 96 MET A O 1
ATOM 739 N N . SER A 1 97 ? -0.394 -16.156 -5.801 1 94.31 97 SER A N 1
ATOM 740 C CA . SER A 1 97 ? -0.523 -15.273 -6.961 1 94.31 97 SER A CA 1
ATOM 741 C C . SER A 1 97 ? -1.366 -14.047 -6.637 1 94.31 97 SER A C 1
ATOM 743 O O . SER A 1 97 ? -2.178 -14.078 -5.707 1 94.31 97 SER A O 1
ATOM 745 N N . PHE A 1 98 ? -1.09 -13.008 -7.316 1 90.81 98 PHE A N 1
ATOM 746 C CA . PHE A 1 98 ? -1.797 -11.75 -7.125 1 90.81 98 PHE A CA 1
ATOM 747 C C . PHE A 1 98 ? -2.324 -11.219 -8.453 1 90.81 98 PHE A C 1
ATOM 749 O O . PHE A 1 98 ? -1.605 -11.211 -9.453 1 90.81 98 PHE A O 1
ATOM 756 N N . GLN A 1 99 ? -3.541 -10.758 -8.414 1 88.56 99 GLN A N 1
ATOM 757 C CA . GLN A 1 99 ? -4.125 -10.195 -9.625 1 88.56 99 GLN A CA 1
ATOM 758 C C . GLN A 1 99 ? -5.203 -9.164 -9.289 1 88.56 99 GLN A C 1
ATOM 760 O O . GLN A 1 99 ? -6.223 -9.508 -8.688 1 88.56 99 GLN A O 1
ATOM 765 N N . PRO A 1 100 ? -4.953 -7.918 -9.688 1 85.62 100 PRO A N 1
ATOM 766 C CA . PRO A 1 100 ? -6.09 -6.992 -9.68 1 85.62 100 PRO A CA 1
ATOM 767 C C . PRO A 1 100 ? -7.18 -7.387 -10.672 1 85.62 100 PRO A C 1
ATOM 769 O O . PRO A 1 100 ? -6.875 -7.875 -11.766 1 85.62 100 PRO A O 1
ATOM 772 N N . VAL A 1 101 ? -8.438 -7.227 -10.266 1 82.88 101 VAL A N 1
ATOM 773 C CA . VAL A 1 101 ? -9.539 -7.648 -11.133 1 82.88 101 VAL A CA 1
ATOM 774 C C . VAL A 1 101 ? -10.531 -6.504 -11.297 1 82.88 101 VAL A C 1
ATOM 776 O O . VAL A 1 101 ? -10.82 -5.781 -10.344 1 82.88 101 VAL A O 1
ATOM 779 N N . GLY A 1 102 ? -10.906 -6.285 -12.5 1 75.62 102 GLY A N 1
ATOM 780 C CA . GLY A 1 102 ? -11.953 -5.316 -12.805 1 75.62 102 GLY A CA 1
ATOM 781 C C . GLY A 1 102 ? -13.258 -5.957 -13.219 1 75.62 102 GLY A C 1
ATOM 782 O O . GLY A 1 102 ? -13.367 -7.184 -13.281 1 75.62 102 GLY A O 1
ATOM 783 N N . ALA A 1 103 ? -14.297 -5.102 -13.414 1 71.75 103 ALA A N 1
ATOM 784 C CA . ALA A 1 103 ? -15.656 -5.543 -13.734 1 71.75 103 ALA A CA 1
ATOM 785 C C . ALA A 1 103 ? -15.68 -6.332 -15.039 1 71.75 103 ALA A C 1
ATOM 787 O O . ALA A 1 103 ? -16.484 -7.25 -15.203 1 71.75 103 ALA A O 1
ATOM 788 N N . ASP A 1 104 ? -14.734 -6.031 -15.891 1 74.25 104 ASP A N 1
ATOM 789 C CA . ASP A 1 104 ? -14.812 -6.602 -17.234 1 74.25 104 ASP A CA 1
ATOM 790 C C . ASP A 1 104 ? -13.914 -7.832 -17.359 1 74.25 104 ASP A C 1
ATOM 792 O O . ASP A 1 104 ? -13.812 -8.422 -18.438 1 74.25 104 ASP A O 1
ATOM 796 N N . GLU A 1 105 ? -13.422 -8.203 -16.297 1 76.88 105 GLU A N 1
ATOM 797 C CA . GLU A 1 105 ? -12.508 -9.336 -16.406 1 76.88 105 GLU A CA 1
ATOM 798 C C . GLU A 1 105 ? -13.203 -10.648 -16.047 1 76.88 105 GLU A C 1
ATOM 800 O O . GLU A 1 105 ? -13.977 -10.703 -15.086 1 76.88 105 GLU A O 1
ATOM 805 N N . ALA A 1 106 ? -12.969 -11.625 -16.875 1 82.44 106 ALA A N 1
ATOM 806 C CA . ALA A 1 106 ? -13.516 -12.953 -16.625 1 82.44 106 ALA A CA 1
ATOM 807 C C . ALA A 1 106 ? -12.664 -13.719 -15.617 1 82.44 106 ALA A C 1
ATOM 809 O O . ALA A 1 106 ? -11.492 -14.008 -15.875 1 82.44 106 ALA A O 1
ATOM 810 N N . VAL A 1 107 ? -13.242 -14.047 -14.523 1 85.88 107 VAL A N 1
ATOM 811 C CA . VAL A 1 107 ? -12.562 -14.773 -13.461 1 85.88 107 VAL A CA 1
ATOM 812 C C . VAL A 1 107 ? -12.031 -16.094 -14 1 85.88 107 VAL A C 1
ATOM 814 O O . VAL A 1 107 ? -10.953 -16.547 -13.602 1 85.88 107 VAL A O 1
ATOM 817 N N . SER A 1 108 ? -12.758 -16.688 -14.93 1 83.88 108 SER A N 1
ATOM 818 C CA . SER A 1 108 ? -12.359 -17.953 -15.523 1 83.88 108 SER A CA 1
ATOM 819 C C . SER A 1 108 ? -11.016 -17.828 -16.234 1 83.88 108 SER A C 1
ATOM 821 O O . SER A 1 108 ? -10.188 -18.75 -16.172 1 83.88 108 SER A O 1
ATOM 823 N N . GLU A 1 109 ? -10.828 -16.688 -16.844 1 85.69 109 GLU A N 1
ATOM 824 C CA . GLU A 1 109 ? -9.562 -16.453 -17.547 1 85.69 109 GLU A CA 1
ATOM 825 C C . GLU A 1 109 ? -8.406 -16.359 -16.547 1 85.69 109 GLU A C 1
ATOM 827 O O . GLU A 1 109 ? -7.309 -16.844 -16.812 1 85.69 109 GLU A O 1
ATOM 832 N N . LEU A 1 110 ? -8.719 -15.75 -15.461 1 88.88 110 LEU A N 1
ATOM 833 C CA . LEU A 1 110 ? -7.688 -15.602 -14.438 1 88.88 110 LEU A CA 1
ATOM 834 C C . LEU A 1 110 ? -7.348 -16.953 -13.805 1 88.88 110 LEU A C 1
ATOM 836 O O . LEU A 1 110 ? -6.184 -17.234 -13.531 1 88.88 110 LEU A O 1
ATOM 840 N N . ILE A 1 111 ? -8.352 -17.75 -13.641 1 86.31 111 ILE A N 1
ATOM 841 C CA . ILE A 1 111 ? -8.156 -19.094 -13.094 1 86.31 111 ILE A CA 1
ATOM 842 C C . ILE A 1 111 ? -7.32 -19.938 -14.062 1 86.31 111 ILE A C 1
ATOM 844 O O . ILE A 1 111 ? -6.418 -20.656 -13.648 1 86.31 111 ILE A O 1
ATOM 848 N N . ASN A 1 112 ? -7.645 -19.766 -15.297 1 84.38 112 ASN A N 1
ATOM 849 C CA . ASN A 1 112 ? -6.883 -20.484 -16.312 1 84.38 112 ASN A CA 1
ATOM 850 C C . ASN A 1 112 ? -5.43 -20.016 -16.359 1 84.38 112 ASN A C 1
ATOM 852 O O . ASN A 1 112 ? -4.52 -20.844 -16.516 1 84.38 112 ASN A O 1
ATOM 856 N N . LEU A 1 113 ? -5.277 -18.766 -16.188 1 86.19 113 LEU A N 1
ATOM 857 C CA . LEU A 1 113 ? -3.949 -18.172 -16.281 1 86.19 113 LEU A CA 1
ATOM 858 C C . LEU A 1 113 ? -3.098 -18.547 -15.078 1 86.19 113 LEU A C 1
ATOM 860 O O . LEU A 1 113 ? -1.938 -18.938 -15.227 1 86.19 113 LEU A O 1
ATOM 864 N N . HIS A 1 114 ? -3.66 -18.469 -13.906 1 90.44 114 HIS A N 1
ATOM 865 C CA . HIS A 1 114 ? -2.889 -18.594 -12.672 1 90.44 114 HIS A CA 1
ATOM 866 C C . HIS A 1 114 ? -2.926 -20.031 -12.141 1 90.44 114 HIS A C 1
ATOM 868 O O . HIS A 1 114 ? -2.088 -20.406 -11.32 1 90.44 114 HIS A O 1
ATOM 874 N N . GLN A 1 115 ? -3.916 -20.844 -12.484 1 86.25 115 GLN A N 1
ATOM 875 C CA . GLN A 1 115 ? -4.102 -22.234 -12.094 1 86.25 115 GLN A CA 1
ATOM 876 C C . GLN A 1 115 ? -4.066 -22.391 -10.578 1 86.25 115 GLN A C 1
ATOM 878 O O . GLN A 1 115 ? -3.314 -23.219 -10.055 1 86.25 115 GLN A O 1
ATOM 883 N N . PRO A 1 116 ? -4.906 -21.609 -9.93 1 92.12 116 PRO A N 1
ATOM 884 C CA . PRO A 1 116 ? -4.938 -21.703 -8.469 1 92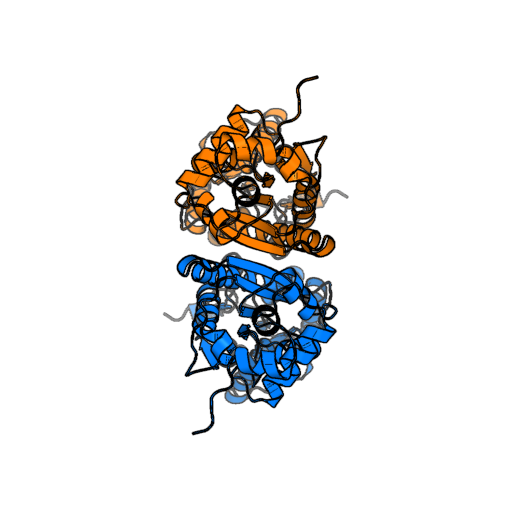.12 116 PRO A CA 1
ATOM 885 C C . PRO A 1 116 ? -5.715 -22.906 -7.969 1 92.12 116 PRO A C 1
ATOM 887 O O . PRO A 1 116 ? -6.473 -23.516 -8.727 1 92.12 116 PRO A O 1
ATOM 890 N N . ASP A 1 117 ? -5.445 -23.266 -6.668 1 89.94 117 ASP A N 1
ATOM 891 C CA . ASP A 1 117 ? -6.223 -24.281 -5.949 1 89.94 117 ASP A CA 1
ATOM 892 C C . ASP A 1 117 ? -7.301 -23.625 -5.086 1 89.94 117 ASP A C 1
ATOM 894 O O . ASP A 1 117 ? -8.227 -24.297 -4.629 1 89.94 117 ASP A O 1
ATOM 898 N N . ALA A 1 118 ? -7.168 -22.422 -4.871 1 93.62 118 ALA A N 1
ATOM 899 C CA . ALA A 1 118 ? -8.102 -21.656 -4.043 1 93.62 118 ALA A CA 1
ATOM 900 C C . ALA A 1 118 ? -8.031 -20.172 -4.359 1 93.62 118 ALA A C 1
ATOM 902 O O . ALA A 1 118 ? -7.062 -19.703 -4.965 1 93.62 118 ALA A O 1
ATOM 903 N N . LEU A 1 119 ? -9.125 -19.438 -3.965 1 95.19 119 LEU A N 1
ATOM 904 C CA . LEU A 1 119 ? -9.188 -18 -4.223 1 95.19 119 LEU A CA 1
ATOM 905 C C . LEU A 1 119 ? -9.508 -17.234 -2.947 1 95.19 119 LEU A C 1
ATOM 907 O O . LEU A 1 119 ? -10.32 -17.688 -2.133 1 95.19 119 LEU A O 1
ATOM 911 N N . ILE A 1 120 ? -8.852 -16.156 -2.742 1 96.19 120 ILE A N 1
ATOM 912 C CA . ILE A 1 120 ? -9.273 -15.117 -1.809 1 96.19 120 ILE A CA 1
ATOM 913 C C . ILE A 1 120 ? -9.609 -13.844 -2.576 1 96.19 120 ILE A C 1
ATOM 915 O O . ILE A 1 120 ? -8.797 -13.344 -3.354 1 96.19 120 ILE A O 1
ATOM 919 N N . CYS A 1 121 ? -10.812 -13.375 -2.41 1 94.38 121 CYS A N 1
ATOM 920 C CA . CYS A 1 121 ? -11.281 -12.156 -3.059 1 94.38 121 CYS A CA 1
ATOM 921 C C . CYS A 1 121 ? -11.461 -11.031 -2.043 1 94.38 121 CYS A C 1
ATOM 923 O O . CYS A 1 121 ? -12.305 -11.125 -1.15 1 94.38 121 CYS A O 1
ATOM 925 N N . ALA A 1 122 ? -10.688 -9.984 -2.244 1 92.62 122 ALA A N 1
ATOM 926 C CA . ALA A 1 122 ? -10.688 -8.891 -1.274 1 92.62 122 ALA A CA 1
ATOM 927 C C . ALA A 1 122 ? -11.336 -7.641 -1.865 1 92.62 122 ALA A C 1
ATOM 929 O O . ALA A 1 122 ? -10.969 -7.203 -2.959 1 92.62 122 ALA A O 1
ATOM 930 N N . GLY A 1 123 ? -12.258 -7.039 -1.085 1 88.94 123 GLY A N 1
ATOM 931 C CA . GLY A 1 123 ? -12.938 -5.828 -1.511 1 88.94 123 GLY A CA 1
ATOM 932 C C . GLY A 1 123 ? -14.211 -6.098 -2.287 1 88.94 123 GLY A C 1
ATOM 933 O O . GLY A 1 123 ? -14.734 -7.215 -2.271 1 88.94 123 GLY A O 1
ATOM 934 N N . TYR A 1 124 ? -14.719 -5.09 -2.938 1 85.31 124 TYR A N 1
ATOM 935 C CA . TYR A 1 124 ? -15.977 -5.18 -3.68 1 85.31 124 TYR A CA 1
ATOM 936 C C . TYR A 1 124 ? -15.805 -6.031 -4.934 1 85.31 124 TYR A C 1
ATOM 938 O O . TYR A 1 124 ? -14.805 -5.906 -5.645 1 85.31 124 TYR A O 1
ATOM 946 N N . MET A 1 125 ? -16.734 -6.922 -5.098 1 87.88 125 MET A N 1
ATOM 947 C CA . MET A 1 125 ? -16.875 -7.684 -6.336 1 87.88 125 MET A CA 1
ATOM 948 C C . MET A 1 125 ? -18.25 -7.465 -6.957 1 87.88 125 MET A C 1
ATOM 950 O O . MET A 1 125 ? -19.266 -7.578 -6.27 1 87.88 125 MET A O 1
ATOM 954 N N . GLU A 1 126 ? -18.203 -7.133 -8.18 1 86.25 126 GLU A N 1
ATOM 955 C CA . GLU A 1 126 ? -19.484 -7.004 -8.883 1 86.25 126 GLU A CA 1
ATOM 956 C C . GLU A 1 126 ? -20.25 -8.32 -8.852 1 86.25 126 GLU A C 1
ATOM 958 O O . GLU A 1 126 ? -19.656 -9.398 -8.797 1 86.25 126 GLU A O 1
ATOM 963 N N . PRO A 1 127 ? -21.594 -8.195 -8.953 1 88.19 127 PRO A N 1
ATOM 964 C CA . PRO A 1 127 ? -22.422 -9.398 -8.969 1 88.19 127 PRO A CA 1
ATOM 965 C C . PRO A 1 127 ? -22.016 -10.383 -10.062 1 88.19 127 PRO A C 1
ATOM 967 O O . PRO A 1 127 ? -22.062 -11.602 -9.852 1 88.19 127 PRO A O 1
ATOM 970 N N . GLU A 1 128 ? -21.562 -9.875 -11.195 1 87.94 128 GLU A N 1
ATOM 971 C CA . GLU A 1 128 ? -21.141 -10.727 -12.305 1 87.94 128 GLU A CA 1
ATOM 972 C C . GLU A 1 128 ? -19.906 -11.547 -11.93 1 87.94 128 GLU A C 1
ATOM 974 O O . GLU A 1 128 ? -19.797 -12.719 -12.305 1 87.94 128 GLU A O 1
ATOM 979 N N . VAL A 1 129 ? -19.094 -10.875 -11.195 1 88.62 129 VAL A N 1
ATOM 980 C CA . VAL A 1 129 ? -17.875 -11.555 -10.758 1 88.62 129 VAL A CA 1
ATOM 981 C C . VAL A 1 129 ? -18.219 -12.633 -9.734 1 88.62 129 VAL A C 1
ATOM 983 O O . VAL A 1 129 ? -17.719 -13.75 -9.805 1 88.62 129 VAL A O 1
ATOM 986 N N . LEU A 1 130 ? -19.094 -12.336 -8.805 1 91.12 130 LEU A N 1
ATOM 987 C CA . LEU A 1 130 ? -19.531 -13.305 -7.805 1 91.12 130 LEU A CA 1
ATOM 988 C C . LEU A 1 130 ? -20.219 -14.5 -8.469 1 91.12 130 LEU A C 1
ATOM 990 O O . LEU A 1 130 ? -20.016 -15.641 -8.047 1 91.12 130 LEU A O 1
ATOM 994 N N . ASP A 1 131 ? -20.938 -14.234 -9.508 1 90.94 131 ASP A N 1
ATOM 995 C CA . ASP A 1 131 ? -21.609 -15.305 -10.242 1 90.94 131 ASP A CA 1
ATOM 996 C C . ASP A 1 131 ? -20.594 -16.25 -10.875 1 90.94 131 ASP A C 1
ATOM 998 O O . ASP A 1 131 ? -20.781 -17.469 -10.859 1 90.94 131 ASP A O 1
ATOM 1002 N N . GLU A 1 132 ? -19.594 -15.68 -11.406 1 88.06 132 GLU A N 1
ATOM 1003 C CA . GLU A 1 132 ? -18.531 -16.5 -11.992 1 88.06 132 GLU A CA 1
ATOM 1004 C C . GLU A 1 132 ? -17.844 -17.359 -10.93 1 88.06 132 GLU A C 1
ATOM 1006 O O . GLU A 1 132 ? -17.5 -18.516 -11.172 1 88.06 132 GLU A O 1
ATOM 1011 N N . LEU A 1 133 ? -17.641 -16.75 -9.758 1 89.88 133 LEU A N 1
ATOM 1012 C CA . LEU A 1 133 ? -16.984 -17.453 -8.664 1 89.88 133 LEU A CA 1
ATOM 1013 C C . LEU A 1 133 ? -17.828 -18.641 -8.195 1 89.88 133 LEU A C 1
ATOM 1015 O O . LEU A 1 133 ? -17.281 -19.688 -7.832 1 89.88 133 LEU A O 1
ATOM 1019 N N . ARG A 1 134 ? -19.109 -18.516 -8.234 1 88.31 134 ARG A N 1
ATOM 1020 C CA . ARG A 1 134 ? -20.016 -19.562 -7.82 1 88.31 134 ARG A CA 1
ATOM 1021 C C . ARG A 1 134 ? -19.922 -20.781 -8.742 1 88.31 134 ARG A C 1
ATOM 1023 O O . ARG A 1 134 ? -20.172 -21.906 -8.312 1 88.31 134 ARG A O 1
ATOM 1030 N N . LYS A 1 135 ? -19.531 -20.422 -9.93 1 82 135 LYS A N 1
ATOM 1031 C CA . LYS A 1 135 ? -19.469 -21.484 -10.93 1 82 135 LYS A CA 1
ATOM 1032 C C . LYS A 1 135 ? -18.156 -22.25 -10.836 1 82 135 LYS A C 1
ATOM 1034 O O . LYS A 1 135 ? -18.031 -23.328 -11.422 1 82 135 LYS A O 1
ATOM 1039 N N . THR A 1 136 ? -17.312 -21.625 -10.039 1 80.38 136 THR A N 1
ATOM 1040 C CA . THR A 1 136 ? -16.031 -22.297 -9.93 1 80.38 136 THR A CA 1
ATOM 1041 C C . THR A 1 136 ? -16.078 -23.391 -8.867 1 80.38 136 THR A C 1
ATOM 1043 O O . THR A 1 136 ? -16.859 -23.312 -7.914 1 80.38 136 THR A O 1
ATOM 1046 N N . ALA A 1 137 ? -15.312 -24.531 -9.031 1 76.5 137 ALA A N 1
ATOM 1047 C CA . ALA A 1 137 ? -15.242 -25.609 -8.055 1 76.5 137 ALA A CA 1
ATOM 1048 C C . ALA A 1 137 ? -14.148 -25.359 -7.023 1 76.5 137 ALA A C 1
ATOM 1050 O O . ALA A 1 137 ? -13.906 -26.203 -6.152 1 76.5 137 ALA A O 1
ATOM 1051 N N . LEU A 1 138 ? -13.562 -24.203 -7.074 1 85.5 138 LEU A N 1
ATOM 1052 C CA . LEU A 1 138 ? -12.453 -23.891 -6.172 1 85.5 138 LEU A CA 1
ATOM 1053 C C . LEU A 1 138 ? -12.977 -23.281 -4.867 1 85.5 138 LEU A C 1
ATOM 1055 O O . LEU A 1 138 ? -13.969 -22.562 -4.867 1 85.5 138 LEU A O 1
ATOM 1059 N N . PRO A 1 139 ? -12.312 -23.609 -3.754 1 90.56 139 PRO A N 1
ATOM 1060 C CA . PRO A 1 139 ? -12.609 -22.875 -2.523 1 90.56 139 PRO A CA 1
ATOM 1061 C C . PRO A 1 139 ? -12.391 -21.375 -2.664 1 90.56 139 PRO A C 1
ATOM 1063 O O . PRO A 1 139 ? -11.391 -20.953 -3.244 1 90.56 139 PRO A O 1
ATOM 1066 N N . VAL A 1 140 ? -13.391 -20.594 -2.174 1 93.25 140 VAL A N 1
ATOM 1067 C CA . VAL A 1 140 ? -13.328 -19.141 -2.242 1 93.25 140 VAL A CA 1
ATOM 1068 C C . VAL A 1 140 ? -13.633 -18.531 -0.872 1 93.25 140 VAL A C 1
ATOM 1070 O O . VAL A 1 140 ? -14.57 -18.969 -0.194 1 93.25 140 VAL A O 1
ATOM 1073 N N . VAL A 1 141 ? -12.836 -17.625 -0.471 1 95.94 141 VAL A N 1
ATOM 1074 C CA . VAL A 1 141 ? -13.125 -16.812 0.711 1 95.94 141 VAL A CA 1
ATOM 1075 C C . VAL A 1 141 ? -13.188 -15.336 0.328 1 95.94 141 VAL A C 1
ATOM 1077 O O . VAL A 1 141 ? -12.359 -14.859 -0.45 1 95.94 141 VAL A O 1
ATOM 1080 N N . LEU A 1 142 ? -14.203 -14.656 0.777 1 95.44 142 LEU A N 1
ATOM 1081 C CA . LEU A 1 142 ? -14.344 -13.219 0.571 1 95.44 142 LEU A CA 1
ATOM 1082 C C . LEU A 1 142 ? -13.805 -12.445 1.77 1 95.44 142 LEU A C 1
ATOM 1084 O O . LEU A 1 142 ? -14.016 -12.844 2.918 1 95.44 142 LEU A O 1
ATOM 1088 N N . VAL A 1 143 ? -13.047 -11.391 1.534 1 95.5 143 VAL A N 1
ATOM 1089 C CA . VAL A 1 143 ? -12.523 -10.492 2.562 1 95.5 143 VAL A CA 1
ATOM 1090 C C . VAL A 1 143 ? -13.109 -9.094 2.377 1 95.5 143 VAL A C 1
ATOM 1092 O O . VAL A 1 143 ? -13.016 -8.516 1.29 1 95.5 143 VAL A O 1
ATOM 1095 N N . ASP A 1 144 ? -13.625 -8.477 3.471 1 93.5 144 ASP A N 1
ATOM 1096 C CA . ASP A 1 144 ? -14.203 -7.137 3.406 1 93.5 144 ASP A CA 1
ATOM 1097 C C . ASP A 1 144 ? -15.336 -7.078 2.381 1 93.5 144 ASP A C 1
ATOM 1099 O O . ASP A 1 144 ? -15.438 -6.117 1.617 1 93.5 144 ASP A O 1
ATOM 1103 N N . LEU A 1 145 ? -16.062 -8.18 2.301 1 92.94 145 LEU A N 1
ATOM 1104 C CA . LEU A 1 145 ? -17.234 -8.414 1.446 1 92.94 145 LEU A CA 1
ATOM 1105 C C . LEU A 1 145 ? -18.094 -9.547 1.993 1 92.94 145 LEU A C 1
ATOM 1107 O O . LEU A 1 145 ? -17.578 -10.445 2.664 1 92.94 145 LEU A O 1
ATOM 1111 N N . TRP A 1 146 ? -19.375 -9.445 1.666 1 93.69 146 TRP A N 1
ATOM 1112 C CA . TRP A 1 146 ? -20.266 -10.484 2.154 1 93.69 146 TRP A CA 1
ATOM 1113 C C . TRP A 1 146 ? -21.172 -10.992 1.037 1 93.69 146 TRP A C 1
ATOM 1115 O O . TRP A 1 146 ? -21.719 -10.203 0.264 1 93.69 146 TRP A O 1
ATOM 1125 N N . ALA A 1 147 ? -21.203 -12.234 0.932 1 93 147 ALA A N 1
ATOM 1126 C CA . ALA A 1 147 ? -22.172 -12.969 0.124 1 93 147 ALA A CA 1
ATOM 1127 C C . ALA A 1 147 ? -22.578 -14.273 0.804 1 93 147 ALA A C 1
ATOM 1129 O O . ALA A 1 147 ? -21.719 -14.992 1.336 1 93 147 ALA A O 1
ATOM 1130 N N . ALA A 1 148 ? -23.797 -14.656 0.81 1 89 148 ALA A N 1
ATOM 1131 C CA . ALA A 1 148 ? -24.375 -15.727 1.621 1 89 148 ALA A CA 1
ATOM 1132 C C . ALA A 1 148 ? -23.734 -17.078 1.287 1 89 148 ALA A C 1
ATOM 1134 O O . ALA A 1 148 ? -23.609 -17.938 2.154 1 89 148 ALA A O 1
ATOM 1135 N N . ASP A 1 149 ? -23.297 -17.281 0.161 1 89.5 149 ASP A N 1
ATOM 1136 C CA . ASP A 1 149 ? -22.875 -18.609 -0.271 1 89.5 149 ASP A CA 1
ATOM 1137 C C . ASP A 1 149 ? -21.359 -18.766 -0.195 1 89.5 149 ASP A C 1
ATOM 1139 O O . ASP A 1 149 ? -20.797 -19.781 -0.611 1 89.5 149 ASP A O 1
ATOM 1143 N N . PHE A 1 150 ? -20.703 -17.719 0.334 1 92.69 150 PHE A N 1
ATOM 1144 C CA . PHE A 1 150 ? -19.25 -17.781 0.473 1 92.69 150 PHE A CA 1
ATOM 1145 C C . PHE A 1 150 ? -18.828 -17.578 1.924 1 92.69 150 PHE A C 1
ATOM 1147 O O . PHE A 1 150 ? -19.453 -16.781 2.643 1 92.69 150 PHE A O 1
ATOM 1154 N N . PRO A 1 151 ? -17.781 -18.328 2.402 1 94 151 PRO A N 1
ATOM 1155 C CA . PRO A 1 151 ? -17.156 -17.875 3.646 1 94 151 PRO A CA 1
ATOM 1156 C C . PRO A 1 151 ? -16.578 -16.453 3.535 1 94 151 PRO A C 1
ATOM 1158 O O . PRO A 1 151 ? -16.062 -16.078 2.484 1 94 151 PRO A O 1
ATOM 1161 N N . CYS A 1 152 ? -16.719 -15.719 4.598 1 95.56 152 CYS A N 1
ATOM 1162 C CA . CYS A 1 152 ? -16.312 -14.312 4.586 1 95.56 152 CYS A CA 1
ATOM 1163 C C . CYS A 1 152 ? -15.594 -13.945 5.875 1 95.56 152 CYS A C 1
ATOM 1165 O O . CYS A 1 152 ? -15.891 -14.492 6.938 1 95.56 152 CYS A O 1
ATOM 1167 N N . VAL A 1 153 ? -14.617 -13.07 5.754 1 96.69 153 VAL A N 1
ATOM 1168 C CA . VAL A 1 153 ? -13.961 -12.422 6.883 1 96.69 153 VAL A CA 1
ATOM 1169 C C . VAL A 1 153 ? -14.102 -10.906 6.762 1 96.69 153 VAL A C 1
ATOM 1171 O O . VAL A 1 153 ? -13.773 -10.328 5.727 1 96.69 153 VAL A O 1
ATOM 1174 N N . ASN A 1 154 ? -14.648 -10.305 7.758 1 97.5 154 ASN A N 1
ATOM 1175 C CA . ASN A 1 154 ? -14.883 -8.867 7.738 1 97.5 154 ASN A CA 1
ATOM 1176 C C . ASN A 1 154 ? -14.547 -8.227 9.078 1 97.5 154 ASN A C 1
ATOM 1178 O O . ASN A 1 154 ? -14.727 -8.836 10.133 1 97.5 154 ASN A O 1
ATOM 1182 N N . PRO A 1 155 ? -13.977 -6.969 9.016 1 97.88 155 PRO A N 1
ATOM 1183 C CA . PRO A 1 155 ? -14.039 -6.199 10.266 1 97.88 155 PRO A CA 1
ATOM 1184 C C . PRO A 1 155 ? -15.469 -5.914 10.719 1 97.88 155 PRO A C 1
ATOM 1186 O O . PRO A 1 155 ? -16.391 -5.922 9.898 1 97.88 155 PRO A O 1
ATOM 1189 N N . ASP A 1 156 ? -15.656 -5.766 11.984 1 98.31 156 ASP A N 1
ATOM 1190 C CA . ASP A 1 156 ? -16.969 -5.352 12.477 1 98.31 156 ASP A CA 1
ATOM 1191 C C . ASP A 1 156 ? -17.266 -3.904 12.102 1 98.31 156 ASP A C 1
ATOM 1193 O O . ASP A 1 156 ? -17.234 -3.016 12.953 1 98.31 156 ASP A O 1
ATOM 1197 N N . ASN A 1 157 ? -17.594 -3.73 10.859 1 97.81 157 ASN A N 1
ATOM 1198 C CA . ASN A 1 157 ? -17.828 -2.418 10.273 1 97.81 157 ASN A CA 1
ATOM 1199 C C . ASN A 1 157 ? -18.984 -1.694 10.961 1 97.81 157 ASN A C 1
ATOM 1201 O O . ASN A 1 157 ? -18.906 -0.488 11.195 1 97.81 157 ASN A O 1
ATOM 1205 N N . TYR A 1 158 ? -20.031 -2.416 11.25 1 98.12 158 TYR A N 1
ATOM 1206 C CA . TYR A 1 158 ? -21.188 -1.826 11.914 1 98.12 158 TYR A CA 1
ATOM 1207 C C . TYR A 1 158 ? -20.797 -1.244 13.266 1 98.12 158 TYR A C 1
ATOM 1209 O O . TYR A 1 158 ? -21.062 -0.071 13.547 1 98.12 158 TYR A O 1
ATOM 1217 N N . HIS A 1 159 ? -20.125 -2.014 14.023 1 98.69 159 HIS A N 1
ATOM 1218 C CA . HIS A 1 159 ? -19.703 -1.551 15.344 1 98.69 159 HIS A CA 1
ATOM 1219 C C . HIS A 1 159 ? -18.703 -0.395 15.227 1 98.69 159 HIS A C 1
ATOM 1221 O O . HIS A 1 159 ? -18.766 0.55 16.016 1 98.69 159 HIS A O 1
ATOM 1227 N N . GLY A 1 160 ? -17.812 -0.515 14.258 1 98.81 160 GLY A N 1
ATOM 1228 C CA . GLY A 1 160 ? -16.875 0.573 14.016 1 98.81 160 GLY A CA 1
ATOM 1229 C C . GLY A 1 160 ? -17.562 1.894 13.719 1 98.81 160 GLY A C 1
ATOM 1230 O O . GLY A 1 160 ? -17.203 2.93 14.281 1 98.81 160 GLY A O 1
ATOM 1231 N N . GLY A 1 161 ? -18.578 1.829 12.812 1 98.5 161 GLY A N 1
ATOM 1232 C CA . GLY A 1 161 ? -19.344 3.033 12.523 1 98.5 161 GLY A CA 1
ATOM 1233 C C . GLY A 1 161 ? -20.062 3.582 13.734 1 98.5 161 GLY A C 1
ATOM 1234 O O . GLY A 1 161 ? -20.109 4.797 13.938 1 98.5 161 GLY A O 1
ATOM 1235 N N . PHE A 1 162 ? -20.547 2.672 14.547 1 98.81 162 PHE A N 1
ATOM 1236 C CA . PHE A 1 162 ? -21.297 3.021 15.75 1 98.81 162 PHE A CA 1
ATOM 1237 C C . PHE A 1 162 ? -20.391 3.73 16.766 1 98.81 162 PHE A C 1
ATOM 1239 O O . PHE A 1 162 ? -20.719 4.836 17.203 1 98.81 162 PHE A O 1
ATOM 1246 N N . ILE A 1 163 ? -19.25 3.182 17.062 1 98.75 163 ILE A N 1
ATOM 1247 C CA . ILE A 1 163 ? -18.422 3.732 18.125 1 98.75 163 ILE A CA 1
ATOM 1248 C C . ILE A 1 163 ? -17.719 4.996 17.625 1 98.75 163 ILE A C 1
ATOM 1250 O O . ILE A 1 163 ? -17.453 5.91 18.422 1 98.75 163 ILE A O 1
ATOM 1254 N N . ALA A 1 164 ? -17.422 5.086 16.297 1 98.81 164 ALA A N 1
ATOM 1255 C CA . ALA A 1 164 ? -16.859 6.316 15.734 1 98.81 164 ALA A CA 1
ATOM 1256 C C . ALA A 1 164 ? -17.828 7.484 15.93 1 98.81 164 ALA A C 1
ATOM 1258 O O . ALA A 1 164 ? -17.438 8.547 16.422 1 98.81 164 ALA A O 1
ATOM 1259 N N . THR A 1 165 ? -19.062 7.25 15.594 1 98.75 165 THR A N 1
ATOM 1260 C CA . THR A 1 165 ? -20.078 8.289 15.672 1 98.75 165 THR A CA 1
ATOM 1261 C C . THR A 1 165 ? -20.422 8.602 17.125 1 98.75 165 THR A C 1
ATOM 1263 O O . THR A 1 165 ? -20.547 9.766 17.5 1 98.75 165 THR A O 1
ATOM 1266 N N . ARG A 1 166 ? -20.531 7.602 17.938 1 98.69 166 ARG A N 1
ATOM 1267 C CA . ARG A 1 166 ? -20.797 7.789 19.359 1 98.69 166 ARG A CA 1
ATOM 1268 C C . ARG A 1 166 ? -19.719 8.641 20 1 98.69 166 ARG A C 1
ATOM 1270 O O . ARG A 1 166 ? -20 9.5 20.844 1 98.69 166 ARG A O 1
ATOM 1277 N N . HIS A 1 167 ? -18.484 8.359 19.641 1 98.69 167 HIS A N 1
ATOM 1278 C CA . HIS A 1 167 ? -17.359 9.156 20.141 1 98.69 167 HIS A CA 1
ATOM 1279 C C . HIS A 1 167 ? -17.547 10.633 19.828 1 98.69 167 HIS A C 1
ATOM 1281 O O . HIS A 1 167 ? -17.375 11.484 20.703 1 98.69 167 HIS A O 1
ATOM 1287 N N . LEU A 1 168 ? -17.906 10.922 18.578 1 98.62 168 LEU A N 1
ATOM 1288 C CA . LEU A 1 168 ? -18.109 12.312 18.156 1 98.62 168 LEU A CA 1
ATOM 1289 C C . LEU A 1 168 ? -19.234 12.945 18.969 1 98.62 168 LEU A C 1
ATOM 1291 O O . LEU A 1 168 ? -19.125 14.094 19.406 1 98.62 168 LEU A O 1
ATOM 1295 N N . ILE A 1 169 ? -20.312 12.211 19.25 1 98.31 169 ILE A N 1
ATOM 1296 C CA . ILE A 1 169 ? -21.453 12.688 20.031 1 98.31 169 ILE A CA 1
ATOM 1297 C C . ILE A 1 169 ? -21 12.961 21.469 1 98.31 169 ILE A C 1
ATOM 1299 O O . ILE A 1 169 ? -21.344 14 22.047 1 98.31 169 ILE A O 1
ATOM 1303 N N . GLN A 1 170 ? -20.203 12.062 21.953 1 97.75 170 GLN A N 1
ATOM 1304 C CA . GLN A 1 170 ? -19.703 12.203 23.328 1 97.75 170 GLN A CA 1
ATOM 1305 C C . GLN A 1 170 ? -18.797 13.422 23.453 1 97.75 170 GLN A C 1
ATOM 1307 O O . GLN A 1 170 ? -18.672 14.008 24.531 1 97.75 170 GLN A O 1
ATOM 1312 N N . GLN A 1 171 ? -18.141 13.805 22.344 1 97.19 171 GLN A N 1
ATOM 1313 C CA . GLN A 1 171 ? -17.297 14.984 22.312 1 97.19 171 GLN A CA 1
ATOM 1314 C C . GLN A 1 171 ? -18.109 16.25 22.141 1 97.19 171 GLN A C 1
ATOM 1316 O O . GLN A 1 171 ? -17.562 17.344 21.984 1 97.19 171 GLN A O 1
ATOM 1321 N N . GLY A 1 172 ? -19.438 16.141 22.078 1 96.69 172 GLY A N 1
ATOM 1322 C CA . GLY A 1 172 ? -20.328 17.297 22.047 1 96.69 172 GLY A CA 1
ATOM 1323 C C . GLY A 1 172 ? -20.766 17.672 20.656 1 96.69 172 GLY A C 1
ATOM 1324 O O . GLY A 1 172 ? -21.469 18.672 20.469 1 96.69 172 GLY A O 1
ATOM 1325 N N . ARG A 1 173 ? -20.391 16.859 19.656 1 97.81 173 ARG A N 1
ATOM 1326 C CA . ARG A 1 173 ? -20.781 17.156 18.281 1 97.81 173 ARG A CA 1
ATOM 1327 C C . ARG A 1 173 ? -22.234 16.734 18.016 1 97.81 173 ARG A C 1
ATOM 1329 O O . ARG A 1 173 ? -22.688 15.711 18.516 1 97.81 173 ARG A O 1
ATOM 1336 N N . ARG A 1 174 ? -22.906 17.562 17.219 1 97.38 174 ARG A N 1
ATOM 1337 C CA . ARG A 1 174 ? -24.328 17.312 17.016 1 97.38 174 ARG A CA 1
ATOM 1338 C C . ARG A 1 174 ? -24.688 17.266 15.539 1 97.38 174 ARG A C 1
ATOM 1340 O O . ARG A 1 174 ? -25.719 16.719 15.148 1 97.38 174 ARG A O 1
ATOM 1347 N N . ARG A 1 175 ? -23.922 17.906 14.656 1 98.25 175 ARG A N 1
ATOM 1348 C CA . ARG A 1 175 ? -24.109 17.891 13.211 1 98.25 175 ARG A CA 1
ATOM 1349 C C . ARG A 1 175 ? -23.031 17.047 12.531 1 98.25 175 ARG A C 1
ATOM 1351 O O . ARG A 1 175 ? -22.078 17.594 11.945 1 98.25 175 ARG A O 1
ATOM 1358 N N . ILE A 1 176 ? -23.25 15.758 12.625 1 98.5 176 ILE A N 1
ATOM 1359 C CA . ILE A 1 176 ? -22.219 14.82 12.211 1 98.5 176 ILE A CA 1
ATOM 1360 C C . ILE A 1 176 ? -22.531 14.289 10.812 1 98.5 176 ILE A C 1
ATOM 1362 O O . ILE A 1 176 ? -23.5 13.555 10.625 1 98.5 176 ILE A O 1
ATOM 1366 N N . ALA A 1 177 ? -21.734 14.672 9.812 1 98.5 177 ALA A N 1
ATOM 1367 C CA . ALA A 1 177 ? -21.922 14.195 8.445 1 98.5 177 ALA A CA 1
ATOM 1368 C C . ALA A 1 177 ? -21.141 12.914 8.195 1 98.5 177 ALA A C 1
ATOM 1370 O O . ALA A 1 177 ? -20.141 12.648 8.875 1 98.5 177 ALA A O 1
ATOM 1371 N N . PHE A 1 178 ? -21.641 12.125 7.309 1 97.44 178 PHE A N 1
ATOM 1372 C CA . PHE A 1 178 ? -20.938 10.961 6.777 1 97.44 178 PHE A CA 1
ATOM 1373 C C . PHE A 1 178 ? -20.391 11.258 5.387 1 97.44 178 PHE A C 1
ATOM 1375 O O . PHE A 1 178 ? -21.125 11.703 4.504 1 97.44 178 PHE A O 1
ATOM 1382 N N . LEU A 1 179 ? -19.031 11.031 5.258 1 95.19 179 LEU A N 1
ATOM 1383 C CA . LEU A 1 179 ? -18.359 11.25 3.977 1 95.19 179 LEU A CA 1
ATOM 1384 C C . LEU A 1 179 ? -17.859 9.93 3.396 1 95.19 179 LEU A C 1
ATOM 1386 O O . LEU A 1 179 ? -16.906 9.344 3.92 1 95.19 179 LEU A O 1
ATOM 1390 N N . GLY A 1 180 ? -18.438 9.516 2.371 1 84.62 180 GLY A N 1
ATOM 1391 C CA . GLY A 1 180 ? -17.953 8.227 1.9 1 84.62 180 GLY A CA 1
ATOM 1392 C C . GLY A 1 180 ? -18.359 7.93 0.47 1 84.62 180 GLY A C 1
ATOM 1393 O O . GLY A 1 180 ? -18.75 8.836 -0.275 1 84.62 180 GLY A O 1
ATOM 1394 N N . GLN A 1 181 ? -17.969 6.77 0.067 1 68.94 181 GLN A N 1
ATOM 1395 C CA . GLN A 1 181 ? -18.219 6.25 -1.273 1 68.94 181 GLN A CA 1
ATOM 1396 C C . GLN A 1 181 ? -19.547 5.496 -1.336 1 68.94 181 GLN A C 1
ATOM 1398 O O . GLN A 1 181 ? -20.203 5.305 -0.312 1 68.94 181 GLN A O 1
ATOM 1403 N N . SER A 1 182 ? -19.703 4.871 -2.525 1 64.94 182 SER A N 1
ATOM 1404 C CA . SER A 1 182 ? -20.938 4.191 -2.904 1 64.94 182 SER A CA 1
ATOM 1405 C C . SER A 1 182 ? -21.281 3.092 -1.907 1 64.94 182 SER A C 1
ATOM 1407 O O . SER A 1 182 ? -20.406 2.359 -1.445 1 64.94 182 SER A O 1
ATOM 1409 N N . GLN A 1 183 ? -22.453 3.029 -1.582 1 64.56 183 GLN A N 1
ATOM 1410 C CA . GLN A 1 183 ? -23.062 2.072 -0.667 1 64.56 183 GLN A CA 1
ATOM 1411 C C . GLN A 1 183 ? -23.125 0.679 -1.286 1 64.56 183 GLN A C 1
ATOM 1413 O O . GLN A 1 183 ? -23.516 -0.285 -0.622 1 64.56 183 GLN A O 1
ATOM 1418 N N . HIS A 1 184 ? -22.531 0.671 -2.365 1 72.38 184 HIS A N 1
ATOM 1419 C CA . HIS A 1 184 ? -22.531 -0.657 -2.971 1 72.38 184 HIS A CA 1
ATOM 1420 C C . HIS A 1 184 ? -21.484 -1.556 -2.33 1 72.38 184 HIS A C 1
ATOM 1422 O O . HIS A 1 184 ? -21.547 -2.781 -2.455 1 72.38 184 HIS A O 1
ATOM 1428 N N . HIS A 1 185 ? -20.688 -1.001 -1.597 1 82.62 185 HIS A N 1
ATOM 1429 C CA . HIS A 1 185 ? -19.703 -1.775 -0.866 1 82.62 185 HIS A CA 1
ATOM 1430 C C . HIS A 1 185 ? -20.234 -2.236 0.484 1 82.62 185 HIS A C 1
ATOM 1432 O O . HIS A 1 185 ? -20.688 -1.417 1.289 1 82.62 185 HIS A O 1
ATOM 1438 N N . TYR A 1 186 ? -20.266 -3.424 0.714 1 89.12 186 TYR A N 1
ATOM 1439 C CA . TYR A 1 186 ? -20.797 -4.039 1.919 1 89.12 186 TYR A CA 1
ATOM 1440 C C . TYR A 1 186 ? -20.266 -3.359 3.17 1 89.12 186 TYR A C 1
ATOM 1442 O O . TYR A 1 186 ? -21.031 -2.953 4.043 1 89.12 186 TYR A O 1
ATOM 1450 N N . SER A 1 187 ? -18.953 -3.238 3.281 1 92.19 187 SER A N 1
ATOM 1451 C CA . SER A 1 187 ? -18.312 -2.682 4.465 1 92.19 187 SER A CA 1
ATOM 1452 C C . SER A 1 187 ? -18.797 -1.26 4.738 1 92.19 187 SER A C 1
ATOM 1454 O O . SER A 1 187 ? -19.062 -0.901 5.887 1 92.19 187 SER A O 1
ATOM 1456 N N . ILE A 1 188 ? -18.922 -0.472 3.689 1 91.94 188 ILE A N 1
ATOM 1457 C CA . ILE A 1 188 ? -19.312 0.923 3.844 1 91.94 188 ILE A CA 1
ATOM 1458 C C . ILE A 1 188 ? -20.766 0.999 4.289 1 91.94 188 ILE A C 1
ATOM 1460 O O . ILE A 1 188 ? -21.125 1.807 5.152 1 91.94 188 ILE A O 1
ATOM 1464 N N . ARG A 1 189 ? -21.594 0.15 3.732 1 93.12 189 ARG A N 1
ATOM 1465 C CA . ARG A 1 189 ? -22.984 0.094 4.152 1 93.12 189 ARG A CA 1
ATOM 1466 C C . ARG A 1 189 ? -23.109 -0.201 5.645 1 93.12 189 ARG A C 1
ATOM 1468 O O . ARG A 1 189 ? -23.906 0.417 6.344 1 93.12 189 ARG A O 1
ATOM 1475 N N . GLN A 1 190 ? -22.328 -1.133 6.074 1 96 190 GLN A N 1
ATOM 1476 C CA . GLN A 1 190 ? -22.344 -1.482 7.488 1 96 190 GLN A CA 1
ATOM 1477 C C . GLN A 1 190 ? -21.891 -0.304 8.352 1 96 190 GLN A C 1
ATOM 1479 O O . GLN A 1 190 ? -22.469 -0.052 9.414 1 96 190 GLN A O 1
ATOM 1484 N N . ARG A 1 191 ? -20.859 0.424 7.926 1 96.88 191 ARG A N 1
ATOM 1485 C CA . ARG A 1 191 ? -20.391 1.597 8.656 1 96.88 191 ARG A CA 1
ATOM 1486 C C . ARG A 1 191 ? -21.484 2.658 8.75 1 96.88 191 ARG A C 1
ATOM 1488 O O . ARG A 1 191 ? -21.672 3.264 9.805 1 96.88 191 ARG A O 1
ATOM 1495 N N . VAL A 1 192 ? -22.203 2.836 7.617 1 95.94 192 VAL A N 1
ATOM 1496 C CA . VAL A 1 192 ? -23.297 3.803 7.578 1 95.94 192 VAL A CA 1
ATOM 1497 C C . VAL A 1 192 ? -24.391 3.379 8.547 1 95.94 192 VAL A C 1
ATOM 1499 O O . VAL A 1 192 ? -24.953 4.215 9.266 1 95.94 192 VAL A O 1
ATOM 1502 N N . GLU A 1 193 ? -24.688 2.074 8.562 1 96.75 193 GLU A N 1
ATOM 1503 C CA . GLU A 1 193 ? -25.703 1.569 9.492 1 96.75 193 GLU A CA 1
ATOM 1504 C C . GLU A 1 193 ? -25.297 1.848 10.945 1 96.75 193 GLU A C 1
ATOM 1506 O O . GLU A 1 193 ? -26.141 2.252 11.758 1 96.75 193 GLU A O 1
ATOM 1511 N N . GLY A 1 194 ? -24.031 1.628 11.242 1 98.25 194 GLY A N 1
ATOM 1512 C CA . GLY A 1 194 ? -23.531 1.955 12.57 1 98.25 194 GLY A CA 1
ATOM 1513 C C . GLY A 1 194 ? -23.609 3.436 12.891 1 98.25 194 GLY A C 1
ATOM 1514 O O . GLY A 1 194 ? -24.031 3.816 13.984 1 98.25 194 GLY A O 1
ATOM 1515 N N . TYR A 1 195 ? -23.266 4.227 11.898 1 97.94 195 TYR A N 1
ATOM 1516 C CA . TYR A 1 195 ? -23.375 5.68 11.992 1 97.94 195 TYR A CA 1
ATOM 1517 C C . TYR A 1 195 ? -24.797 6.109 12.289 1 97.94 195 TYR A C 1
ATOM 1519 O O . TYR A 1 195 ? -25.047 6.867 13.234 1 97.94 195 TYR A O 1
ATOM 1527 N N . GLN A 1 196 ? -25.719 5.586 11.609 1 97.38 196 GLN A N 1
ATOM 1528 C CA . GLN A 1 196 ? -27.125 5.926 11.766 1 97.38 196 GLN A CA 1
ATOM 1529 C C . GLN A 1 196 ? -27.656 5.461 13.117 1 97.38 196 GLN A C 1
ATOM 1531 O O . GLN A 1 196 ? -28.438 6.168 13.766 1 97.38 196 GLN A O 1
ATOM 1536 N N . GLN A 1 197 ? -27.219 4.305 13.523 1 98.44 197 GLN A N 1
ATOM 1537 C CA . GLN A 1 197 ? -27.672 3.771 14.805 1 98.44 197 GLN A CA 1
ATOM 1538 C C . GLN A 1 197 ? -27.219 4.664 15.953 1 98.44 197 GLN A C 1
ATOM 1540 O O . GLN A 1 197 ? -27.969 4.906 16.891 1 98.44 197 GLN A O 1
ATOM 1545 N N . ALA A 1 198 ? -25.969 5.098 15.898 1 98.75 198 ALA A N 1
ATOM 1546 C CA . ALA A 1 198 ? -25.453 5.98 16.938 1 98.75 198 ALA A CA 1
ATOM 1547 C C . ALA A 1 198 ? -26.234 7.285 17 1 98.75 198 ALA A C 1
ATOM 1549 O O . ALA A 1 198 ? -26.562 7.77 18.094 1 98.75 198 ALA A O 1
ATOM 1550 N N . LEU A 1 199 ? -26.578 7.867 15.844 1 98.38 199 LEU A N 1
ATOM 1551 C CA . LEU A 1 199 ? -27.375 9.086 15.781 1 98.38 199 LEU A CA 1
ATOM 1552 C C . LEU A 1 199 ? -28.766 8.859 16.375 1 98.38 199 LEU A C 1
ATOM 1554 O O . LEU A 1 199 ? -29.25 9.672 17.172 1 98.38 199 LEU A O 1
ATOM 1558 N N . LEU A 1 200 ? -29.328 7.73 16 1 98.06 200 LEU A N 1
ATOM 1559 C CA . LEU A 1 200 ? -30.656 7.379 16.469 1 98.06 200 LEU A CA 1
ATOM 1560 C C . LEU A 1 200 ? -30.688 7.262 18 1 98.06 200 LEU A C 1
ATOM 1562 O O . LEU A 1 200 ? -31.562 7.82 18.656 1 98.06 200 LEU A O 1
ATOM 1566 N N . GLU A 1 201 ? -29.719 6.59 18.531 1 98.12 201 GLU A N 1
ATOM 1567 C CA . GLU A 1 201 ? -29.656 6.375 19.969 1 98.12 201 GLU A CA 1
ATOM 1568 C C . GLU A 1 201 ? -29.469 7.691 20.719 1 98.12 201 GLU A C 1
ATOM 1570 O O . GLU A 1 201 ? -29.891 7.828 21.875 1 98.12 201 GLU A O 1
ATOM 1575 N N . ALA A 1 202 ? -28.844 8.625 20.078 1 98.06 202 ALA A N 1
ATOM 1576 C CA . ALA A 1 202 ? -28.594 9.922 20.703 1 98.06 202 ALA A CA 1
ATOM 1577 C C . ALA A 1 202 ? -29.734 10.891 20.453 1 98.06 202 ALA A C 1
ATOM 1579 O O . ALA A 1 202 ? -29.703 12.031 20.906 1 98.06 202 ALA A O 1
ATOM 1580 N N . GLY A 1 203 ? -30.719 10.414 19.672 1 97.75 203 GLY A N 1
ATOM 1581 C CA . GLY A 1 203 ? -31.859 11.258 19.359 1 97.75 203 GLY A CA 1
ATOM 1582 C C . GLY A 1 203 ? -31.547 12.352 18.359 1 97.75 203 GLY A C 1
ATOM 1583 O O . GLY A 1 203 ? -32.188 13.414 18.375 1 97.75 203 GLY A O 1
ATOM 1584 N N . LEU A 1 204 ? -30.547 12.164 17.531 1 97.44 204 LEU A N 1
ATOM 1585 C CA . LEU A 1 204 ? -30.125 13.148 16.547 1 97.44 204 LEU A CA 1
ATOM 1586 C C . LEU A 1 204 ? -30.703 12.805 15.164 1 97.44 204 LEU A C 1
ATOM 1588 O O . LEU A 1 204 ? -30.531 11.688 14.688 1 97.44 204 LEU A O 1
ATOM 1592 N N . SER A 1 205 ? -31.484 13.633 14.602 1 94.5 205 SER A N 1
ATOM 1593 C CA . SER A 1 205 ? -32 13.523 13.234 1 94.5 205 SER A CA 1
ATOM 1594 C C . SER A 1 205 ? -31.344 14.555 12.32 1 94.5 205 SER A C 1
ATOM 1596 O O . SER A 1 205 ? -31.5 15.758 12.523 1 94.5 205 SER A O 1
ATOM 1598 N N . LEU A 1 206 ? -30.625 14.086 11.359 1 94.12 206 LEU A N 1
ATOM 1599 C CA . LEU A 1 206 ? -29.891 14.977 10.461 1 94.12 206 LEU A CA 1
ATOM 1600 C C . LEU A 1 206 ? -30.484 14.922 9.055 1 94.12 206 LEU A C 1
ATOM 1602 O O . LEU A 1 206 ? -30.953 13.867 8.609 1 94.12 206 LEU A O 1
ATOM 1606 N N . PRO A 1 207 ? -30.453 16.062 8.375 1 93.5 207 PRO A N 1
ATOM 1607 C CA . PRO A 1 207 ? -30.938 16.062 6.996 1 93.5 207 PRO A CA 1
ATOM 1608 C C . PRO A 1 207 ? -30.156 15.125 6.09 1 93.5 207 PRO A C 1
ATOM 1610 O O . PRO A 1 207 ? -29 14.805 6.379 1 93.5 207 PRO A O 1
ATOM 1613 N N . ASP A 1 208 ? -30.734 14.773 4.953 1 91.25 208 ASP A N 1
ATOM 1614 C CA . ASP A 1 208 ? -30.156 13.836 4.004 1 91.25 208 ASP A CA 1
ATOM 1615 C C . ASP A 1 208 ? -28.844 14.383 3.436 1 91.25 208 ASP A C 1
ATOM 1617 O O . ASP A 1 208 ? -27.938 13.617 3.104 1 91.25 208 ASP A O 1
ATOM 1621 N N . GLY A 1 209 ? -28.781 15.695 3.428 1 93.69 209 GLY A N 1
ATOM 1622 C CA . GLY A 1 209 ? -27.609 16.328 2.867 1 93.69 209 GLY A CA 1
ATOM 1623 C C . GLY A 1 209 ? -26.344 16.062 3.666 1 93.69 209 GLY A C 1
ATOM 1624 O O . GLY A 1 209 ? -25.234 16.281 3.178 1 93.69 209 GLY A O 1
ATOM 1625 N N . TYR A 1 210 ? -26.5 15.508 4.883 1 95.94 210 TYR A N 1
ATOM 1626 C CA . TYR A 1 210 ? -25.359 15.219 5.75 1 95.94 210 TYR A CA 1
ATOM 1627 C C . TYR A 1 210 ? -24.703 13.898 5.371 1 95.94 210 TYR A C 1
ATOM 1629 O O . TYR A 1 210 ? -23.641 13.555 5.891 1 95.94 210 TYR A O 1
ATOM 1637 N N . ARG A 1 211 ? -25.297 13.203 4.477 1 93.75 211 ARG A N 1
ATOM 1638 C CA . ARG A 1 211 ? -24.703 11.977 3.945 1 93.75 211 ARG A CA 1
ATOM 1639 C C . ARG A 1 211 ? -24.281 12.156 2.488 1 93.75 211 ARG A C 1
ATOM 1641 O O . ARG A 1 211 ? -25.141 12.344 1.613 1 93.75 211 ARG A O 1
ATOM 1648 N N . VAL A 1 212 ? -22.969 12.172 2.326 1 91.69 212 VAL A N 1
ATOM 1649 C CA . VAL A 1 212 ? -22.422 12.344 0.985 1 91.69 212 VAL A CA 1
ATOM 1650 C C . VAL A 1 212 ? -21.828 11.023 0.498 1 91.69 212 VAL A C 1
ATOM 1652 O O . VAL A 1 212 ? -20.922 10.477 1.126 1 91.69 212 VAL A O 1
ATOM 1655 N N . GLU A 1 213 ? -22.391 10.555 -0.503 1 84.94 213 GLU A N 1
ATOM 1656 C CA . GLU A 1 213 ? -21.922 9.336 -1.155 1 84.94 213 GLU A CA 1
ATOM 1657 C C . GLU A 1 213 ? -21.422 9.625 -2.57 1 84.94 213 GLU A C 1
ATOM 1659 O O . GLU A 1 213 ? -22.172 10.188 -3.387 1 84.94 213 GLU A O 1
ATOM 1664 N N . MET A 1 214 ? -20.188 9.328 -2.688 1 77 214 MET A N 1
ATOM 1665 C CA . MET A 1 214 ? -19.641 9.586 -4.012 1 77 214 MET A CA 1
ATOM 1666 C C . MET A 1 214 ? -19.609 8.312 -4.852 1 77 214 MET A C 1
ATOM 1668 O O . MET A 1 214 ? -19.406 7.223 -4.32 1 77 214 MET A O 1
ATOM 1672 N N . PRO A 1 215 ? -19.938 8.531 -6.148 1 70.19 215 PRO A N 1
ATOM 1673 C CA . PRO A 1 215 ? -19.812 7.379 -7.047 1 70.19 215 PRO A CA 1
ATOM 1674 C C . PRO A 1 215 ? -18.359 6.93 -7.223 1 70.19 215 PRO A C 1
ATOM 1676 O O . PRO A 1 215 ? -17.438 7.691 -6.934 1 70.19 215 PRO A O 1
ATOM 1679 N N . PRO A 1 216 ? -18.328 5.648 -7.512 1 65.25 216 PRO A N 1
ATOM 1680 C CA . PRO A 1 216 ? -16.984 5.176 -7.816 1 65.25 216 PRO A CA 1
ATOM 1681 C C . PRO A 1 216 ? -16.375 5.867 -9.039 1 65.25 216 PRO A C 1
ATOM 1683 O O . PRO A 1 216 ? -16.906 5.746 -10.148 1 65.25 216 PRO A O 1
ATOM 1686 N N . VAL A 1 217 ? -15.578 6.922 -8.766 1 64.44 217 VAL A N 1
ATOM 1687 C CA . VAL A 1 217 ? -14.977 7.66 -9.867 1 64.44 217 VAL A CA 1
ATOM 1688 C C . VAL A 1 217 ? -13.461 7.453 -9.859 1 64.44 217 VAL A C 1
ATOM 1690 O O . VAL A 1 217 ? -12.891 7.027 -8.852 1 64.44 217 VAL A O 1
ATOM 1693 N N . LYS A 1 218 ? -12.945 7.738 -11.07 1 65.44 218 LYS A N 1
ATOM 1694 C CA . LYS A 1 218 ? -11.5 7.598 -11.266 1 65.44 218 LYS A CA 1
ATOM 1695 C C . LYS A 1 218 ? -10.727 8.539 -10.352 1 65.44 218 LYS A C 1
ATOM 1697 O O . LYS A 1 218 ? -9.727 8.133 -9.75 1 65.44 218 LYS A O 1
ATOM 1702 N N . ASP A 1 219 ? -11.305 9.719 -10.211 1 77.25 219 ASP A N 1
ATOM 1703 C CA . ASP A 1 219 ? -10.609 10.672 -9.352 1 77.25 219 ASP A CA 1
ATOM 1704 C C . ASP A 1 219 ? -11.312 10.812 -8.008 1 77.25 219 ASP A C 1
ATOM 1706 O O . ASP A 1 219 ? -12.055 11.781 -7.789 1 77.25 219 ASP A O 1
ATOM 1710 N N . ILE A 1 220 ? -11.055 9.914 -7.109 1 79.19 220 ILE A N 1
ATOM 1711 C CA . ILE A 1 220 ? -11.734 9.828 -5.82 1 79.19 220 ILE A CA 1
ATOM 1712 C C . ILE A 1 220 ? -11.383 11.039 -4.965 1 79.19 220 ILE A C 1
ATOM 1714 O O . ILE A 1 220 ? -12.211 11.531 -4.195 1 79.19 220 ILE A O 1
ATOM 1718 N N . GLU A 1 221 ? -10.195 11.562 -5.117 1 83.38 221 GLU A N 1
ATOM 1719 C CA . GLU A 1 221 ? -9.805 12.75 -4.359 1 83.38 221 GLU A CA 1
ATOM 1720 C C . GLU A 1 221 ? -10.68 13.945 -4.723 1 83.38 221 GLU A C 1
ATOM 1722 O O . GLU A 1 221 ? -11.141 14.672 -3.842 1 83.38 221 GLU A O 1
ATOM 1727 N N . GLN A 1 222 ? -10.797 14.125 -6.012 1 86.75 222 GLN A N 1
ATOM 1728 C CA . GLN A 1 222 ? -11.641 15.219 -6.48 1 86.75 222 GLN A CA 1
ATOM 1729 C C . GLN A 1 222 ? -13.086 15.039 -6.012 1 86.75 222 GLN A C 1
ATOM 1731 O O . GLN A 1 222 ? -13.727 16 -5.582 1 86.75 222 GLN A O 1
ATOM 1736 N N . ALA A 1 223 ? -13.562 13.836 -6.07 1 88.06 223 ALA A N 1
ATOM 1737 C CA . ALA A 1 223 ? -14.93 13.555 -5.648 1 88.06 223 ALA A CA 1
ATOM 1738 C C . ALA A 1 223 ? -15.117 13.844 -4.16 1 88.06 223 ALA A C 1
ATOM 1740 O O . ALA A 1 223 ? -16.125 14.438 -3.76 1 88.06 223 ALA A O 1
ATOM 1741 N N . LEU A 1 224 ? -14.172 13.477 -3.363 1 90.94 224 LEU A N 1
ATOM 1742 C CA . LEU A 1 224 ? -14.234 13.703 -1.922 1 90.94 224 LEU A CA 1
ATOM 1743 C C . LEU A 1 224 ? -14.148 15.188 -1.598 1 90.94 224 LEU A C 1
ATOM 1745 O O . LEU A 1 224 ? -14.828 15.672 -0.687 1 90.94 224 LEU A O 1
ATOM 1749 N N . THR A 1 225 ? -13.305 15.867 -2.357 1 92.38 225 THR A N 1
ATOM 1750 C CA . THR A 1 225 ? -13.211 17.312 -2.191 1 92.38 225 THR A CA 1
ATOM 1751 C C . THR A 1 225 ? -14.547 17.984 -2.496 1 92.38 225 THR A C 1
ATOM 1753 O O . THR A 1 225 ? -15 18.844 -1.733 1 92.38 225 THR A O 1
ATOM 1756 N N . GLU A 1 226 ? -15.141 17.578 -3.574 1 93 226 GLU A N 1
ATOM 1757 C CA . GLU A 1 226 ? -16.438 18.109 -3.939 1 93 226 GLU A CA 1
ATOM 1758 C C . GLU A 1 226 ? -17.5 17.766 -2.883 1 93 226 GLU A C 1
ATOM 1760 O O . GLU A 1 226 ? -18.359 18.594 -2.568 1 93 226 GLU A O 1
ATOM 1765 N N . GLY A 1 227 ? -17.406 16.578 -2.393 1 93.94 227 GLY A N 1
ATOM 1766 C CA . GLY A 1 227 ? -18.297 16.172 -1.312 1 93.94 227 GLY A CA 1
ATOM 1767 C C . GLY A 1 227 ? -18.172 17.047 -0.08 1 93.94 227 GLY A C 1
ATOM 1768 O O . GLY A 1 227 ? -19.172 17.484 0.5 1 93.94 227 GLY A O 1
ATOM 1769 N N . MET A 1 228 ? -17 17.359 0.319 1 95.56 228 MET A N 1
ATOM 1770 C CA . MET A 1 228 ? -16.75 18.234 1.458 1 95.56 228 MET A CA 1
ATOM 1771 C C . MET A 1 228 ? -17.266 19.641 1.194 1 95.56 228 MET A C 1
ATOM 1773 O O . MET A 1 228 ? -17.859 20.266 2.082 1 95.56 228 MET A O 1
ATOM 1777 N N . ASN A 1 229 ? -17.031 20.062 -0.039 1 96.12 229 ASN A N 1
ATOM 1778 C CA . ASN A 1 229 ? -17.516 21.391 -0.402 1 96.12 229 ASN A CA 1
ATOM 1779 C C . ASN A 1 229 ? -19.031 21.469 -0.294 1 96.12 229 ASN A C 1
ATOM 1781 O O . ASN A 1 229 ? -19.578 22.484 0.161 1 96.12 229 ASN A O 1
ATOM 1785 N N . ARG A 1 230 ? -19.703 20.438 -0.707 1 96 230 ARG A N 1
ATOM 1786 C CA . ARG A 1 230 ? -21.156 20.375 -0.586 1 96 230 ARG A CA 1
ATOM 1787 C C . ARG A 1 230 ? -21.578 20.453 0.875 1 96 230 ARG A C 1
ATOM 1789 O O . ARG A 1 230 ? -22.547 21.141 1.207 1 96 230 ARG A O 1
ATOM 1796 N N . LEU A 1 231 ? -20.906 19.766 1.709 1 97.44 231 LEU A N 1
ATOM 1797 C CA . LEU A 1 231 ? -21.219 19.75 3.133 1 97.44 231 LEU A CA 1
ATOM 1798 C C . LEU A 1 231 ? -21.016 21.125 3.746 1 97.44 231 LEU A C 1
ATOM 1800 O O . LEU A 1 231 ? -21.844 21.594 4.539 1 97.44 231 LEU A O 1
ATOM 1804 N N . LEU A 1 232 ? -19.953 21.797 3.355 1 97.56 232 LEU A N 1
ATOM 1805 C CA . LEU A 1 232 ? -19.609 23.109 3.904 1 97.56 232 LEU A CA 1
ATOM 1806 C C . LEU A 1 232 ? -20.594 24.172 3.408 1 97.56 232 LEU A C 1
ATOM 1808 O O . LEU A 1 232 ? -20.734 25.219 4.035 1 97.56 232 LEU A O 1
ATOM 1812 N N . ALA A 1 233 ? -21.25 23.859 2.283 1 97 233 ALA A N 1
ATOM 1813 C CA . ALA A 1 233 ? -22.172 24.812 1.664 1 97 233 ALA A CA 1
ATOM 1814 C C . ALA A 1 233 ? -23.578 24.688 2.24 1 97 233 ALA A C 1
ATOM 1816 O O . ALA A 1 233 ? -24.453 25.469 1.917 1 97 233 ALA A O 1
ATOM 1817 N N . LEU A 1 234 ? -23.781 23.719 3.055 1 97.12 234 LEU A N 1
ATOM 1818 C CA . LEU A 1 234 ? -25.094 23.547 3.678 1 97.12 234 LEU A CA 1
ATOM 1819 C C . LEU A 1 234 ? -25.453 24.766 4.523 1 97.12 234 LEU A C 1
ATOM 1821 O O . LEU A 1 234 ? -24.562 25.453 5.039 1 97.12 234 LEU A O 1
ATOM 1825 N N . PRO A 1 235 ? -26.781 25.031 4.68 1 96.25 235 PRO A N 1
ATOM 1826 C CA . PRO A 1 235 ? -27.188 26.141 5.535 1 96.25 235 PRO A CA 1
ATOM 1827 C C . PRO A 1 235 ? -26.625 26.047 6.953 1 96.25 235 PRO A C 1
ATOM 1829 O O . PRO A 1 235 ? -26.234 27.062 7.535 1 96.25 235 PRO A O 1
ATOM 1832 N N . GLN A 1 236 ? -26.625 24.828 7.441 1 96.88 236 GLN A N 1
ATOM 1833 C CA . GLN A 1 236 ? -25.953 24.484 8.688 1 96.88 236 GLN A CA 1
ATOM 1834 C C . GLN A 1 236 ? -24.859 23.438 8.453 1 96.88 236 GLN A C 1
ATOM 1836 O O . GLN A 1 236 ? -25.125 22.25 8.5 1 96.88 236 GLN A O 1
ATOM 1841 N N . PRO A 1 237 ? -23.672 23.906 8.25 1 97.75 237 PRO A N 1
ATOM 1842 C CA . PRO A 1 237 ? -22.594 22.953 7.969 1 97.75 237 PRO A CA 1
ATOM 1843 C C . PRO A 1 237 ? -22.328 22.016 9.141 1 97.75 237 PRO A C 1
ATOM 1845 O O . PRO A 1 237 ? -22.625 22.359 10.289 1 97.75 237 PRO A O 1
ATOM 1848 N N . PRO A 1 238 ? -21.844 20.859 8.828 1 98.38 238 PRO A N 1
ATOM 1849 C CA . PRO A 1 238 ? -21.531 19.938 9.922 1 98.38 238 PRO A CA 1
ATOM 1850 C C . PRO A 1 238 ? -20.438 20.469 10.844 1 98.38 238 PRO A C 1
ATOM 1852 O O . PRO A 1 238 ? -19.656 21.344 10.438 1 98.38 238 PRO A O 1
ATOM 1855 N N . ASP A 1 239 ? -20.469 20.016 12.062 1 98.06 239 ASP A N 1
ATOM 1856 C CA . ASP A 1 239 ? -19.375 20.297 12.992 1 98.06 239 ASP A CA 1
ATOM 1857 C C . ASP A 1 239 ? -18.5 19.078 13.219 1 98.06 239 ASP A C 1
ATOM 1859 O O . ASP A 1 239 ? -17.531 19.141 13.977 1 98.06 239 ASP A O 1
ATOM 1863 N N . ALA A 1 240 ? -18.875 17.969 12.547 1 98.56 240 ALA A N 1
ATOM 1864 C CA . ALA A 1 240 ? -18.047 16.75 12.578 1 98.56 240 ALA A CA 1
ATOM 1865 C C . ALA A 1 240 ? -18.25 15.922 11.312 1 98.56 240 ALA A C 1
ATOM 1867 O O . ALA A 1 240 ? -19.328 15.969 10.703 1 98.56 240 ALA A O 1
ATOM 1868 N N . ILE A 1 241 ? -17.234 15.211 10.945 1 98.69 241 ILE A N 1
ATOM 1869 C CA . ILE A 1 241 ? -17.266 14.297 9.805 1 98.69 241 ILE A CA 1
ATOM 1870 C C . ILE A 1 241 ? -16.844 12.898 10.25 1 98.69 241 ILE A C 1
ATOM 1872 O O . ILE A 1 241 ? -15.789 12.734 10.875 1 98.69 241 ILE A O 1
ATOM 1876 N N . PHE A 1 242 ? -17.688 11.93 10.031 1 98.62 242 PHE A N 1
ATOM 1877 C CA . PHE A 1 242 ? -17.266 10.539 9.984 1 98.62 242 PHE A CA 1
ATOM 1878 C C . PHE A 1 242 ? -16.984 10.109 8.547 1 98.62 242 PHE A C 1
ATOM 1880 O O . PHE A 1 242 ? -17.922 9.914 7.762 1 98.62 242 PHE A O 1
ATOM 1887 N N . ALA A 1 243 ? -15.68 10.031 8.203 1 97.12 243 ALA A N 1
ATOM 1888 C CA . ALA A 1 243 ? -15.281 9.57 6.871 1 97.12 243 ALA A CA 1
ATOM 1889 C C . ALA A 1 243 ? -15.242 8.047 6.809 1 97.12 243 ALA A C 1
ATOM 1891 O O . ALA A 1 243 ? -14.805 7.387 7.762 1 97.12 243 ALA A O 1
ATOM 1892 N N . TYR A 1 244 ? -15.555 7.492 5.688 1 94.31 244 TYR A N 1
ATOM 1893 C CA . TYR A 1 244 ? -15.727 6.047 5.582 1 94.31 244 TYR A CA 1
ATOM 1894 C C . TYR A 1 244 ? -14.383 5.332 5.715 1 94.31 244 TYR A C 1
ATOM 1896 O O . TYR A 1 244 ? -14.344 4.129 5.992 1 94.31 244 TYR A O 1
ATOM 1904 N N . ASN A 1 245 ? -13.289 6.016 5.449 1 93.81 245 ASN A N 1
ATOM 1905 C CA . ASN A 1 245 ? -11.945 5.512 5.734 1 93.81 245 ASN A CA 1
ATOM 1906 C C . ASN A 1 245 ? -10.961 6.648 5.965 1 93.81 245 ASN A C 1
ATOM 1908 O O . ASN A 1 245 ? -11.32 7.824 5.859 1 93.81 245 ASN A O 1
ATOM 1912 N N . ASP A 1 246 ? -9.773 6.332 6.285 1 94.88 246 ASP A N 1
ATOM 1913 C CA . ASP A 1 246 ? -8.766 7.316 6.668 1 94.88 246 ASP A CA 1
ATOM 1914 C C . ASP A 1 246 ? -8.406 8.219 5.492 1 94.88 246 ASP A C 1
ATOM 1916 O O . ASP A 1 246 ? -8.188 9.422 5.668 1 94.88 246 ASP A O 1
ATOM 1920 N N . VAL A 1 247 ? -8.312 7.691 4.301 1 91.38 247 VAL A N 1
ATOM 1921 C CA . VAL A 1 247 ? -7.953 8.5 3.141 1 91.38 247 VAL A CA 1
ATOM 1922 C C . VAL A 1 247 ? -9 9.586 2.916 1 91.38 247 VAL A C 1
ATOM 1924 O O . VAL A 1 247 ? -8.664 10.75 2.699 1 91.38 247 VAL A O 1
ATOM 1927 N N . ALA A 1 248 ? -10.227 9.203 2.988 1 92.69 248 ALA A N 1
ATOM 1928 C CA . ALA A 1 248 ? -11.297 10.188 2.875 1 92.69 248 ALA A CA 1
ATOM 1929 C C . ALA A 1 248 ? -11.195 11.25 3.971 1 92.69 248 ALA A C 1
ATOM 1931 O O . ALA A 1 248 ? -11.438 12.43 3.727 1 92.69 248 ALA A O 1
ATOM 1932 N N . ALA A 1 249 ? -10.875 10.805 5.18 1 96.25 249 ALA A N 1
ATOM 1933 C CA . ALA A 1 249 ? -10.703 11.727 6.301 1 96.25 249 ALA A CA 1
ATOM 1934 C C . ALA A 1 249 ? -9.562 12.703 6.031 1 96.25 249 ALA A C 1
ATOM 1936 O O . ALA A 1 249 ? -9.68 13.898 6.324 1 96.25 249 ALA A O 1
ATOM 1937 N N . LEU A 1 250 ? -8.5 12.188 5.473 1 93.19 250 LEU A N 1
ATOM 1938 C CA . LEU A 1 250 ? -7.348 13.023 5.164 1 93.19 250 LEU A CA 1
ATOM 1939 C C . LEU A 1 250 ? -7.703 14.07 4.117 1 93.19 250 LEU A C 1
ATOM 1941 O O . LEU A 1 250 ? -7.27 15.227 4.211 1 93.19 250 LEU A O 1
ATOM 1945 N N . VAL A 1 251 ? -8.469 13.688 3.135 1 91.81 251 VAL A N 1
ATOM 1946 C CA . VAL A 1 251 ? -8.93 14.633 2.121 1 91.81 251 VAL A CA 1
ATOM 1947 C C . VAL A 1 251 ? -9.812 15.695 2.77 1 91.81 251 VAL A C 1
ATOM 1949 O O . VAL A 1 251 ? -9.688 16.875 2.473 1 91.81 251 VAL A O 1
ATOM 1952 N N . ALA A 1 252 ? -10.672 15.266 3.65 1 95.88 252 ALA A N 1
ATOM 1953 C CA . ALA A 1 252 ? -11.523 16.203 4.379 1 95.88 252 ALA A CA 1
ATOM 1954 C C . ALA A 1 252 ? -10.688 17.188 5.18 1 95.88 252 ALA A C 1
ATOM 1956 O O . ALA A 1 252 ? -10.977 18.391 5.195 1 95.88 252 ALA A O 1
ATOM 1957 N N . MET A 1 253 ? -9.672 16.688 5.848 1 95.31 253 MET A N 1
ATOM 1958 C CA . MET A 1 253 ? -8.789 17.547 6.625 1 95.31 253 MET A CA 1
ATOM 1959 C C . MET A 1 253 ? -8.109 18.578 5.734 1 95.31 253 MET A C 1
ATOM 1961 O O . MET A 1 253 ? -7.973 19.75 6.113 1 95.31 253 MET A O 1
ATOM 1965 N N . ARG A 1 254 ? -7.715 18.141 4.598 1 91.19 254 ARG A N 1
ATOM 1966 C CA . ARG A 1 254 ? -7.066 19.047 3.654 1 91.19 254 ARG A CA 1
ATOM 1967 C C . ARG A 1 254 ? -8.016 20.156 3.225 1 91.19 254 ARG A C 1
ATOM 1969 O O . ARG A 1 254 ? -7.613 21.328 3.127 1 91.19 254 ARG A O 1
ATOM 1976 N N . VAL A 1 255 ? -9.234 19.828 2.928 1 94.44 255 VAL A N 1
ATOM 1977 C CA . VAL A 1 255 ? -10.227 20.828 2.531 1 94.44 255 VAL A CA 1
ATOM 1978 C C . VAL A 1 255 ? -10.453 21.812 3.67 1 94.44 255 VAL A C 1
ATOM 1980 O O . VAL A 1 255 ? -10.523 23.016 3.443 1 94.44 255 VAL A O 1
ATOM 1983 N N . CYS A 1 256 ? -10.539 21.328 4.906 1 95.44 256 CYS A N 1
ATOM 1984 C CA . CYS A 1 256 ? -10.695 22.203 6.062 1 95.44 256 CYS A CA 1
ATOM 1985 C C . CYS A 1 256 ? -9.539 23.188 6.16 1 95.44 256 CYS A C 1
ATOM 1987 O O . CYS A 1 256 ? -9.742 24.375 6.383 1 95.44 256 CYS A O 1
ATOM 1989 N N . ALA A 1 257 ? -8.391 22.625 6 1 89.38 257 ALA A N 1
ATOM 1990 C CA . ALA A 1 257 ? -7.199 23.484 6.066 1 89.38 257 ALA A CA 1
ATOM 1991 C C . ALA A 1 257 ? -7.258 24.578 5.016 1 89.38 257 ALA A C 1
ATOM 1993 O O . ALA A 1 257 ? -6.977 25.75 5.316 1 89.38 257 ALA A O 1
ATOM 1994 N N . ARG A 1 258 ? -7.633 24.234 3.85 1 88.75 258 ARG A N 1
ATOM 1995 C CA . ARG A 1 258 ? -7.715 25.188 2.744 1 88.75 258 ARG A CA 1
ATOM 1996 C C . ARG A 1 258 ? -8.766 26.266 3.021 1 88.75 258 ARG A C 1
ATOM 1998 O O . ARG A 1 258 ? -8.602 27.422 2.615 1 88.75 258 ARG A O 1
ATOM 2005 N N . GLU A 1 259 ? -9.789 25.875 3.711 1 94 259 GLU A N 1
ATOM 2006 C CA . GLU A 1 259 ? -10.898 26.781 3.984 1 94 259 GLU A CA 1
ATOM 2007 C C . GLU A 1 259 ? -10.703 27.516 5.309 1 94 259 GLU A C 1
ATOM 2009 O O . GLU A 1 259 ? -11.562 28.297 5.723 1 94 259 GLU A O 1
ATOM 2014 N N . GLY A 1 260 ? -9.641 27.234 5.992 1 92.56 260 GLY A N 1
ATOM 2015 C CA . GLY A 1 260 ? -9.352 27.891 7.258 1 92.56 260 GLY A CA 1
ATOM 2016 C C . GLY A 1 260 ? -10.188 27.359 8.406 1 92.56 260 GLY A C 1
ATOM 2017 O O . GLY A 1 260 ? -10.422 28.078 9.383 1 92.56 260 GLY A O 1
ATOM 2018 N N . ILE A 1 261 ? -10.742 26.172 8.266 1 95.94 261 ILE A N 1
ATOM 2019 C CA . ILE A 1 261 ? -11.531 25.531 9.312 1 95.94 261 ILE A CA 1
ATOM 2020 C C . ILE A 1 261 ? -10.617 24.75 10.258 1 95.94 261 ILE A C 1
ATOM 2022 O O . ILE A 1 261 ? -9.867 23.875 9.82 1 95.94 261 ILE A O 1
ATOM 2026 N N . THR A 1 262 ? -10.711 25.016 11.516 1 94.12 262 THR A N 1
ATOM 2027 C CA . THR A 1 262 ? -9.805 24.406 12.484 1 94.12 262 THR A CA 1
ATOM 2028 C C . THR A 1 262 ? -10.312 23.031 12.922 1 94.12 262 THR A C 1
ATOM 2030 O O . THR A 1 262 ? -11.523 22.844 13.086 1 94.12 262 THR A O 1
ATOM 2033 N N . ILE A 1 263 ? -9.445 22.109 13.047 1 94.88 263 ILE A N 1
ATOM 2034 C CA . ILE A 1 263 ? -9.711 20.75 13.531 1 94.88 263 ILE A CA 1
ATOM 2035 C C . ILE A 1 263 ? -9.008 20.531 14.867 1 94.88 263 ILE A C 1
ATOM 2037 O O . ILE A 1 263 ? -7.797 20.75 14.984 1 94.88 263 ILE A O 1
ATOM 2041 N N . PRO A 1 264 ? -9.695 20.203 15.875 1 95.75 264 PRO A N 1
ATOM 2042 C CA . PRO A 1 264 ? -11.094 19.766 15.906 1 95.75 264 PRO A CA 1
ATOM 2043 C C . PRO A 1 264 ? -12.047 20.891 16.328 1 95.75 264 PRO A C 1
ATOM 2045 O O . PRO A 1 264 ? -13.25 20.656 16.484 1 95.75 264 PRO A O 1
ATOM 2048 N N . GLN A 1 265 ? -11.594 22.047 16.562 1 95.38 265 GLN A N 1
ATOM 2049 C CA . GLN A 1 265 ? -12.391 23.078 17.219 1 95.38 265 GLN A CA 1
ATOM 2050 C C . GLN A 1 265 ? -13.68 23.359 16.453 1 95.38 265 GLN A C 1
ATOM 2052 O O . GLN A 1 265 ? -14.766 23.359 17.016 1 95.38 265 GLN A O 1
ATOM 2057 N N . GLU A 1 266 ? -13.555 23.594 15.18 1 96.31 266 GLU A N 1
ATOM 2058 C CA . GLU A 1 266 ? -14.711 23.906 14.352 1 96.31 266 GLU A CA 1
ATOM 2059 C C . GLU A 1 266 ? -15.266 22.656 13.672 1 96.31 266 GLU A C 1
ATOM 2061 O O . GLU A 1 266 ? -16.469 22.578 13.406 1 96.31 266 GLU A O 1
ATOM 2066 N N . MET A 1 267 ? -14.359 21.688 13.359 1 97.81 267 MET A N 1
ATOM 2067 C CA . MET A 1 267 ? -14.734 20.453 12.68 1 97.81 267 MET A CA 1
ATOM 2068 C C . MET A 1 267 ? -13.961 19.266 13.242 1 97.81 267 MET A C 1
ATOM 2070 O O . MET A 1 267 ? -12.742 19.172 13.078 1 97.81 267 MET A O 1
ATOM 2074 N N . ALA A 1 268 ? -14.68 18.406 13.914 1 98.5 268 ALA A N 1
ATOM 2075 C CA . ALA A 1 268 ? -14.047 17.156 14.32 1 98.5 268 ALA A CA 1
ATOM 2076 C C . ALA A 1 268 ? -14.109 16.125 13.203 1 98.5 268 ALA A C 1
ATOM 2078 O O . ALA A 1 268 ? -15.094 16.047 12.461 1 98.5 268 ALA A O 1
ATOM 2079 N N . ILE A 1 269 ? -13.055 15.305 13.031 1 98.5 269 ILE A N 1
ATOM 2080 C CA . ILE A 1 269 ? -13.008 14.336 11.945 1 98.5 269 ILE A CA 1
ATOM 2081 C C . ILE A 1 269 ? -12.547 12.984 12.484 1 98.5 269 ILE A C 1
ATOM 2083 O O . ILE A 1 269 ? -11.594 12.914 13.266 1 98.5 269 ILE A O 1
ATOM 2087 N N . VAL A 1 270 ? -13.258 11.93 12.133 1 98.75 270 VAL A N 1
ATOM 2088 C CA . VAL A 1 270 ? -12.906 10.547 12.445 1 98.75 270 VAL A CA 1
ATOM 2089 C C . VAL A 1 270 ? -12.836 9.734 11.156 1 98.75 270 VAL A C 1
ATOM 2091 O O . VAL A 1 270 ? -13.664 9.906 10.258 1 98.75 270 VAL A O 1
ATOM 2094 N N . GLY A 1 271 ? -11.82 8.922 11.078 1 98.19 271 GLY A N 1
ATOM 2095 C CA . GLY A 1 271 ? -11.672 8.031 9.938 1 98.19 271 GLY A CA 1
ATOM 2096 C C . GLY A 1 271 ? -11.906 6.574 10.289 1 98.19 271 GLY A C 1
ATOM 2097 O O . GLY A 1 271 ? -12.617 6.27 11.25 1 98.19 271 GLY A O 1
ATOM 2098 N N . PHE A 1 272 ? -11.438 5.641 9.438 1 97.94 272 PHE A N 1
ATOM 2099 C CA . PHE A 1 272 ? -11.594 4.195 9.578 1 97.94 272 PHE A CA 1
ATOM 2100 C C . PHE A 1 272 ? -10.43 3.461 8.914 1 97.94 272 PHE A C 1
ATOM 2102 O O . PHE A 1 272 ? -9.992 3.836 7.828 1 97.94 272 PHE A O 1
ATOM 2109 N N . ASP A 1 273 ? -9.906 2.398 9.523 1 96.56 273 ASP A N 1
ATOM 2110 C CA . ASP A 1 273 ? -8.867 1.493 9.039 1 96.56 273 ASP A CA 1
ATOM 2111 C C . ASP A 1 273 ? -7.613 1.58 9.914 1 96.56 273 ASP A C 1
ATOM 2113 O O . ASP A 1 273 ? -6.992 0.561 10.219 1 96.56 273 ASP A O 1
ATOM 2117 N N . ASP A 1 274 ? -7.242 2.885 10.25 1 96.75 274 ASP A N 1
ATOM 2118 C CA . ASP A 1 274 ? -6.008 3.197 10.961 1 96.75 274 ASP A CA 1
ATOM 2119 C C . ASP A 1 274 ? -4.781 2.883 10.102 1 96.75 274 ASP A C 1
ATOM 2121 O O . ASP A 1 274 ? -3.893 2.145 10.531 1 96.75 274 ASP A O 1
ATOM 2125 N N . ILE A 1 275 ? -4.805 3.461 8.922 1 91.94 275 ILE A N 1
ATOM 2126 C CA . ILE A 1 275 ? -3.604 3.381 8.094 1 91.94 275 ILE A CA 1
ATOM 2127 C C . ILE A 1 275 ? -2.498 4.234 8.711 1 91.94 275 ILE A C 1
ATOM 2129 O O . ILE A 1 275 ? -2.768 5.098 9.555 1 91.94 275 ILE A O 1
ATOM 2133 N N . ASP A 1 276 ? -1.287 4.078 8.352 1 85.81 276 ASP A N 1
ATOM 2134 C CA . ASP A 1 276 ? -0.146 4.73 8.984 1 85.81 276 ASP A CA 1
ATOM 2135 C C . ASP A 1 276 ? -0.27 6.25 8.914 1 85.81 276 ASP A C 1
ATOM 2137 O O . ASP A 1 276 ? 0.012 6.949 9.883 1 85.81 276 ASP A O 1
ATOM 2141 N N . ALA A 1 277 ? -0.723 6.758 7.824 1 87.56 277 ALA A N 1
ATOM 2142 C CA . ALA A 1 277 ? -0.824 8.195 7.582 1 87.56 277 ALA A CA 1
ATOM 2143 C C . ALA A 1 277 ? -1.739 8.859 8.609 1 87.56 277 ALA A C 1
ATOM 2145 O O . ALA A 1 277 ? -1.618 10.062 8.867 1 87.56 277 ALA A O 1
ATOM 2146 N N . ALA A 1 278 ? -2.641 8.078 9.172 1 92.25 278 ALA A N 1
ATOM 2147 C CA . ALA A 1 278 ? -3.574 8.617 10.164 1 92.25 278 ALA A CA 1
ATOM 2148 C C . ALA A 1 278 ? -2.83 9.195 11.359 1 92.25 278 ALA A C 1
ATOM 2150 O O . ALA A 1 278 ? -3.234 10.219 11.914 1 92.25 278 ALA A O 1
ATOM 2151 N N . ALA A 1 279 ? -1.723 8.562 11.695 1 87.75 279 ALA A N 1
ATOM 2152 C CA . ALA A 1 279 ? -0.944 8.992 12.859 1 87.75 279 ALA A CA 1
ATOM 2153 C C . ALA A 1 279 ? -0.021 10.156 12.5 1 87.75 279 ALA A C 1
ATOM 2155 O O . ALA A 1 279 ? 0.417 10.906 13.375 1 87.75 279 ALA A O 1
ATOM 2156 N N . TRP A 1 280 ? 0.184 10.328 11.219 1 81.75 280 TRP A N 1
ATOM 2157 C CA . TRP A 1 280 ? 1.226 11.258 10.797 1 81.75 280 TRP A CA 1
ATOM 2158 C C . TRP A 1 280 ? 0.631 12.617 10.445 1 81.75 280 TRP A C 1
ATOM 2160 O O . TRP A 1 280 ? 1.356 13.609 10.328 1 81.75 280 TRP A O 1
ATOM 2170 N N . THR A 1 281 ? -0.648 12.734 10.359 1 86 281 THR A N 1
ATOM 2171 C CA . THR A 1 281 ? -1.304 13.977 9.969 1 86 281 THR A CA 1
ATOM 2172 C C . THR A 1 281 ? -1.331 14.961 11.125 1 86 281 THR A C 1
ATOM 2174 O O . THR A 1 281 ? -1 14.609 12.258 1 86 281 THR A O 1
ATOM 2177 N N . HIS A 1 282 ? -1.568 16.266 10.727 1 82.94 282 HIS A N 1
ATOM 2178 C CA . HIS A 1 282 ? -1.741 17.297 11.742 1 82.94 282 HIS A CA 1
ATOM 2179 C C . HIS A 1 282 ? -3.082 18 11.586 1 82.94 282 HIS A C 1
ATOM 2181 O O . HIS A 1 282 ? -3.314 18.688 10.578 1 82.94 282 HIS A O 1
ATOM 2187 N N . PRO A 1 283 ? -3.889 17.922 12.641 1 89.31 283 PRO A N 1
ATOM 2188 C CA . PRO A 1 283 ? -3.732 17.047 13.805 1 89.31 283 PRO A CA 1
ATOM 2189 C C . PRO A 1 283 ? -3.812 15.562 13.453 1 89.31 283 PRO A C 1
ATOM 2191 O O . PRO A 1 283 ? -4.379 15.203 12.414 1 89.31 283 PRO A O 1
ATOM 2194 N N . PRO A 1 284 ? -3.172 14.672 14.305 1 91.75 284 PRO A N 1
ATOM 2195 C CA . PRO A 1 284 ? -3.33 13.234 14.07 1 91.75 284 PRO A CA 1
ATOM 2196 C C . PRO A 1 284 ? -4.793 12.797 14.062 1 91.75 284 PRO A C 1
ATOM 2198 O O . PRO A 1 284 ? -5.598 13.305 14.844 1 91.75 284 PRO A O 1
ATOM 2201 N N . LEU A 1 285 ? -5.066 11.875 13.234 1 96.19 285 LEU A N 1
ATOM 2202 C CA . LEU A 1 285 ? -6.441 11.523 12.906 1 96.19 285 LEU A CA 1
ATOM 2203 C C . LEU A 1 285 ? -6.973 10.461 13.859 1 96.19 285 LEU A C 1
ATOM 2205 O O . LEU A 1 285 ? -6.367 9.398 14.008 1 96.19 285 LEU A O 1
ATOM 2209 N N . THR A 1 286 ? -8.062 10.766 14.57 1 98.44 286 THR A N 1
ATOM 2210 C CA . THR A 1 286 ? -8.852 9.734 15.242 1 98.44 286 THR A CA 1
ATOM 2211 C C . THR A 1 286 ? -9.438 8.758 14.219 1 98.44 286 THR A C 1
ATOM 2213 O O . THR A 1 286 ? -9.922 9.18 13.164 1 98.44 286 THR A O 1
ATOM 2216 N N . THR A 1 287 ? -9.359 7.457 14.508 1 98.69 287 THR A N 1
ATOM 2217 C CA . THR A 1 287 ? -9.773 6.473 13.508 1 98.69 287 THR A CA 1
ATOM 2218 C C . THR A 1 287 ? -10.211 5.176 14.18 1 98.69 287 THR A C 1
ATOM 2220 O O . THR A 1 287 ? -10.078 5.023 15.398 1 98.69 287 THR A O 1
ATOM 2223 N N . ILE A 1 288 ? -10.906 4.344 13.438 1 98.81 288 ILE A N 1
ATOM 2224 C CA . ILE A 1 288 ? -11.195 2.971 13.836 1 98.81 288 ILE A CA 1
ATOM 2225 C C . ILE A 1 288 ? -10.102 2.041 13.328 1 98.81 288 ILE A C 1
ATOM 2227 O O . ILE A 1 288 ? -9.836 1.989 12.117 1 98.81 288 ILE A O 1
ATOM 2231 N N . ALA A 1 289 ? -9.492 1.343 14.203 1 98.69 289 ALA A N 1
ATOM 2232 C CA . ALA A 1 289 ? -8.367 0.482 13.844 1 98.69 289 ALA A CA 1
ATOM 2233 C C . ALA A 1 289 ? -8.844 -0.916 13.461 1 98.69 289 ALA A C 1
ATOM 2235 O O . ALA A 1 289 ? -9.617 -1.534 14.195 1 98.69 289 ALA A O 1
ATOM 2236 N N . VAL A 1 290 ? -8.492 -1.354 12.328 1 98.12 290 VAL A N 1
ATOM 2237 C CA . VAL A 1 290 ? -8.664 -2.721 11.852 1 98.12 290 VAL A CA 1
ATOM 2238 C C . VAL A 1 290 ? -7.324 -3.447 11.844 1 98.12 290 VAL A C 1
ATOM 2240 O O . VAL A 1 290 ? -6.309 -2.885 11.422 1 98.12 290 VAL A O 1
ATOM 2243 N N . ASN A 1 291 ? -7.203 -4.633 12.422 1 97.62 291 ASN A N 1
ATOM 2244 C CA . ASN A 1 291 ? -6.004 -5.449 12.273 1 97.62 291 ASN A CA 1
ATOM 2245 C C . ASN A 1 291 ? -5.934 -6.098 10.891 1 97.62 291 ASN A C 1
ATOM 2247 O O . ASN A 1 291 ? -6.289 -7.266 10.727 1 97.62 291 ASN A O 1
ATOM 2251 N N . LYS A 1 292 ? -5.414 -5.398 9.945 1 96 292 LYS A N 1
ATOM 2252 C CA . LYS A 1 292 ? -5.457 -5.734 8.523 1 96 292 LYS A CA 1
ATOM 2253 C C . LYS A 1 292 ? -4.668 -7.008 8.234 1 96 292 LYS A C 1
ATOM 2255 O O . LYS A 1 292 ? -5.121 -7.863 7.473 1 96 292 LYS A O 1
ATOM 2260 N N . ARG A 1 293 ? -3.506 -7.113 8.852 1 94.12 293 ARG A N 1
ATOM 2261 C CA . ARG A 1 293 ? -2.695 -8.312 8.648 1 94.12 293 ARG A CA 1
ATOM 2262 C C . ARG A 1 293 ? -3.422 -9.555 9.156 1 94.12 293 ARG A C 1
ATOM 2264 O O . ARG A 1 293 ? -3.439 -10.586 8.477 1 94.12 293 ARG A O 1
ATOM 2271 N N . GLU A 1 294 ? -4.008 -9.383 10.297 1 97 294 GLU A N 1
ATOM 2272 C CA . GLU A 1 294 ? -4.75 -10.508 10.859 1 97 294 GLU A CA 1
ATOM 2273 C C . GLU A 1 294 ? -5.965 -10.852 10 1 97 294 GLU A C 1
ATOM 2275 O O . GLU A 1 294 ? -6.336 -12.023 9.883 1 97 294 GLU A O 1
ATOM 2280 N N . LEU A 1 295 ? -6.594 -9.867 9.508 1 97 295 LEU A N 1
ATOM 2281 C CA . LEU A 1 295 ? -7.707 -10.086 8.594 1 97 295 LEU A CA 1
ATOM 2282 C C . LEU A 1 295 ? -7.289 -10.992 7.441 1 97 295 LEU A C 1
ATOM 2284 O O . LEU A 1 295 ? -8.016 -11.922 7.082 1 97 295 LEU A O 1
ATOM 2288 N N . GLY A 1 296 ? -6.137 -10.75 6.867 1 96.75 296 GLY A N 1
ATOM 2289 C CA . GLY A 1 296 ? -5.602 -11.57 5.797 1 96.75 296 GLY A CA 1
ATOM 2290 C C . GLY A 1 296 ? -5.281 -12.992 6.234 1 96.75 296 GLY A C 1
ATOM 2291 O O . GLY A 1 296 ? -5.613 -13.945 5.535 1 96.75 296 GLY A O 1
ATOM 2292 N N . ARG A 1 297 ? -4.656 -13.086 7.395 1 96.62 297 ARG A N 1
ATOM 2293 C CA . ARG A 1 297 ? -4.32 -14.406 7.934 1 96.62 297 ARG A CA 1
ATOM 2294 C C . ARG A 1 297 ? -5.574 -15.234 8.18 1 96.62 297 ARG A C 1
ATOM 2296 O O . ARG A 1 297 ? -5.613 -16.422 7.867 1 96.62 297 ARG A O 1
ATOM 2303 N N . ASP A 1 298 ? -6.57 -14.57 8.711 1 96.06 298 ASP A N 1
ATOM 2304 C CA . ASP A 1 298 ? -7.824 -15.25 9.008 1 96.06 298 ASP A CA 1
ATOM 2305 C C . ASP A 1 298 ? -8.5 -15.734 7.727 1 96.06 298 ASP A C 1
ATOM 2307 O O . ASP A 1 298 ? -9.133 -16.797 7.715 1 96.06 298 ASP A O 1
ATOM 2311 N N . ALA A 1 299 ? -8.422 -14.953 6.668 1 96.25 299 ALA A N 1
ATOM 2312 C CA . ALA A 1 299 ? -8.984 -15.367 5.387 1 96.25 299 ALA A CA 1
ATOM 2313 C C . ALA A 1 299 ? -8.359 -16.672 4.902 1 96.25 299 ALA A C 1
ATOM 2315 O O . ALA A 1 299 ? -9.062 -17.578 4.461 1 96.25 299 ALA A O 1
ATOM 2316 N N . PHE A 1 300 ? -7.059 -16.781 5.039 1 95.31 300 PHE A N 1
ATOM 2317 C CA . PHE A 1 300 ? -6.348 -17.984 4.648 1 95.31 300 PHE A CA 1
ATOM 2318 C C . PHE A 1 300 ? -6.777 -19.172 5.508 1 95.31 300 PHE A C 1
ATOM 2320 O O . PHE A 1 300 ? -7.016 -20.266 4.996 1 95.31 300 PHE A O 1
ATOM 2327 N N . CYS A 1 301 ? -6.895 -18.891 6.824 1 92.56 301 CYS A N 1
ATOM 2328 C CA . CYS A 1 301 ? -7.285 -19.953 7.75 1 92.56 301 CYS A CA 1
ATOM 2329 C C . CYS A 1 301 ? -8.688 -20.469 7.43 1 92.56 301 CYS A C 1
ATOM 2331 O O . CYS A 1 301 ? -8.938 -21.672 7.508 1 92.56 301 CYS A O 1
ATOM 2333 N N . LEU A 1 302 ? -9.523 -19.578 7.051 1 92 302 LEU A N 1
ATOM 2334 C CA . LEU A 1 302 ? -10.898 -19.938 6.715 1 92 302 LEU A CA 1
ATOM 2335 C C . LEU A 1 302 ? -10.938 -20.844 5.48 1 92 302 LEU A C 1
ATOM 2337 O O . LEU A 1 302 ? -11.797 -21.703 5.363 1 92 302 LEU A O 1
ATOM 2341 N N . LEU A 1 303 ? -10.016 -20.625 4.574 1 88.69 303 LEU A N 1
ATOM 2342 C CA . LEU A 1 303 ? -9.93 -21.438 3.363 1 88.69 303 LEU A CA 1
ATOM 2343 C C . LEU A 1 303 ? -9.602 -22.891 3.705 1 88.69 303 LEU A C 1
ATOM 2345 O O . LEU A 1 303 ? -9.992 -23.797 2.977 1 88.69 303 LEU A O 1
ATOM 2349 N N . GLN A 1 304 ? -8.891 -23.031 4.75 1 83.25 304 GLN A N 1
ATOM 2350 C CA . GLN A 1 304 ? -8.406 -24.359 5.117 1 83.25 304 GLN A CA 1
ATOM 2351 C C . GLN A 1 304 ? -9.445 -25.125 5.938 1 83.25 304 GLN A C 1
ATOM 2353 O O . GLN A 1 304 ? -9.32 -26.328 6.152 1 83.25 304 GLN A O 1
ATOM 2358 N N . ARG A 1 305 ? -10.453 -24.391 6.383 1 78.12 305 ARG A N 1
ATOM 2359 C CA . ARG A 1 305 ? -11.43 -25.016 7.262 1 78.12 305 ARG A CA 1
ATOM 2360 C C . ARG A 1 305 ? -12.555 -25.656 6.457 1 78.12 305 ARG A C 1
ATOM 2362 O O . ARG A 1 305 ? -13.008 -25.094 5.461 1 78.12 305 ARG A O 1
ATOM 2369 N N . ASP A 1 306 ? -12.836 -26.938 6.555 1 63.41 306 ASP A N 1
ATOM 2370 C CA . ASP A 1 306 ? -13.914 -27.641 5.871 1 63.41 306 ASP A CA 1
ATOM 2371 C C . ASP A 1 306 ? -15.258 -27.375 6.539 1 63.41 306 ASP A C 1
ATOM 2373 O O . ASP A 1 306 ? -16.281 -27.297 5.867 1 63.41 306 ASP A O 1
ATOM 2377 N N . GLU A 1 307 ? -15.195 -27.422 7.871 1 63.75 307 GLU A N 1
ATOM 2378 C CA . GLU A 1 307 ? -16.422 -27.344 8.656 1 63.75 307 GLU A CA 1
ATOM 2379 C C . GLU A 1 307 ? -16.375 -26.188 9.648 1 63.75 307 GLU A C 1
ATOM 2381 O O . GLU A 1 307 ? -15.289 -25.641 9.93 1 63.75 307 GLU A O 1
ATOM 2386 N N . GLY A 1 308 ? -17.578 -25.438 9.859 1 61.81 308 GLY A N 1
ATOM 2387 C CA . GLY A 1 308 ? -17.656 -24.484 10.953 1 61.81 308 GLY A CA 1
ATOM 2388 C C . GLY A 1 308 ? -18.078 -23.109 10.508 1 61.81 308 GLY A C 1
ATOM 2389 O O . GLY A 1 308 ? -18.844 -22.969 9.555 1 61.81 308 GLY A O 1
ATOM 2390 N N . GLU A 1 309 ? -17.562 -22.172 11.188 1 67.81 309 GLU A N 1
ATOM 2391 C CA . GLU A 1 309 ? -17.938 -20.781 11.008 1 67.81 309 GLU A CA 1
ATOM 2392 C C . GLU A 1 309 ? -17.5 -20.25 9.641 1 67.81 309 GLU A C 1
ATOM 2394 O O . GLU A 1 309 ? -16.328 -20.391 9.258 1 67.81 309 GLU A O 1
ATOM 2399 N N . ARG A 1 310 ? -18.469 -19.766 8.945 1 85.12 310 ARG A N 1
ATOM 2400 C CA . ARG A 1 310 ? -18.219 -19.312 7.578 1 85.12 310 ARG A CA 1
ATOM 2401 C C . ARG A 1 310 ? -18.109 -17.797 7.52 1 85.12 310 ARG A C 1
ATOM 2403 O O . ARG A 1 310 ? -17.578 -17.25 6.555 1 85.12 310 ARG A O 1
ATOM 2410 N N . ASN A 1 311 ? -18.609 -17.188 8.539 1 89.25 311 ASN A N 1
ATOM 2411 C CA . ASN A 1 311 ? -18.531 -15.734 8.617 1 89.25 311 ASN A CA 1
ATOM 2412 C C . ASN A 1 311 ? -17.75 -15.273 9.844 1 89.25 311 ASN A C 1
ATOM 2414 O O . ASN A 1 311 ? -18.219 -15.406 10.977 1 89.25 311 ASN A O 1
ATOM 2418 N N . LEU A 1 312 ? -16.594 -14.844 9.656 1 94.06 312 LEU A N 1
ATOM 2419 C CA . LEU A 1 312 ? -15.758 -14.344 10.742 1 94.06 312 LEU A CA 1
ATOM 2420 C C . LEU A 1 312 ? -15.82 -12.82 10.828 1 94.06 312 LEU A C 1
ATOM 2422 O O . LEU A 1 312 ? -15.617 -12.133 9.836 1 94.06 312 LEU A O 1
ATOM 2426 N N . LEU A 1 313 ? -16.188 -12.367 11.93 1 96.06 313 LEU A N 1
ATOM 2427 C CA . LEU A 1 313 ? -16.234 -10.945 12.227 1 96.06 313 LEU A CA 1
ATOM 2428 C C . LEU A 1 313 ? -15.102 -10.547 13.164 1 96.06 313 LEU A C 1
ATOM 2430 O O . LEU A 1 313 ? -15.039 -11 14.305 1 96.06 313 LEU A O 1
ATOM 2434 N N . MET A 1 314 ? -14.258 -9.688 12.727 1 96.94 314 MET A N 1
ATOM 2435 C CA . MET A 1 314 ? -13.094 -9.289 13.5 1 96.94 314 MET A CA 1
ATOM 2436 C C . MET A 1 314 ? -13.375 -8.008 14.281 1 96.94 314 MET A C 1
ATOM 2438 O O . MET A 1 314 ? -13.93 -7.051 13.742 1 96.94 314 MET A O 1
ATOM 2442 N N . PRO A 1 315 ? -12.977 -7.969 15.516 1 97.75 315 PRO A N 1
ATOM 2443 C CA . PRO A 1 315 ? -13.203 -6.762 16.312 1 97.75 315 PRO A CA 1
ATOM 2444 C C . PRO A 1 315 ? -12.383 -5.57 15.836 1 97.75 315 PRO A C 1
ATOM 2446 O O . PRO A 1 315 ? -11.305 -5.754 15.25 1 97.75 315 PRO A O 1
ATOM 2449 N N . VAL A 1 316 ? -12.914 -4.391 16 1 98.5 316 VAL A N 1
ATOM 2450 C CA . VAL A 1 316 ? -12.234 -3.133 15.695 1 98.5 316 VAL A CA 1
ATOM 2451 C C . VAL A 1 316 ? -12.156 -2.271 16.953 1 98.5 316 VAL A C 1
ATOM 2453 O O . VAL A 1 316 ? -12.828 -2.555 17.953 1 98.5 316 VAL A O 1
ATOM 2456 N N . ARG A 1 317 ? -11.273 -1.287 16.938 1 98.44 317 ARG A N 1
ATOM 2457 C CA . ARG A 1 317 ? -11.07 -0.439 18.109 1 98.44 317 ARG A CA 1
ATOM 2458 C C . ARG A 1 317 ? -10.977 1.03 17.719 1 98.44 317 ARG A C 1
ATOM 2460 O O . ARG A 1 317 ? -10.367 1.364 16.688 1 98.44 317 ARG A O 1
ATOM 2467 N N . LEU A 1 318 ? -11.539 1.822 18.547 1 98.69 318 LEU A N 1
ATOM 2468 C CA . LEU A 1 318 ? -11.398 3.264 18.375 1 98.69 318 LEU A CA 1
ATOM 2469 C C . LEU A 1 318 ? -10.039 3.744 18.875 1 98.69 318 LEU A C 1
ATOM 2471 O O . LEU A 1 318 ? -9.656 3.451 20.016 1 98.69 318 LEU A O 1
ATOM 2475 N N . ILE A 1 319 ? -9.266 4.375 18.047 1 98.5 319 ILE A N 1
ATOM 2476 C CA . ILE A 1 319 ? -8.031 5.051 18.422 1 98.5 319 ILE A CA 1
ATOM 2477 C C . ILE A 1 319 ? -8.25 6.562 18.453 1 98.5 319 ILE A C 1
ATOM 2479 O O . ILE A 1 319 ? -8.375 7.191 17.391 1 98.5 319 ILE A O 1
ATOM 2483 N N . VAL A 1 320 ? -8.305 7.113 19.609 1 98 320 VAL A N 1
ATOM 2484 C CA . VAL A 1 320 ? -8.586 8.539 19.766 1 98 320 VAL A CA 1
ATOM 2485 C C . VAL A 1 320 ? -7.289 9.336 19.625 1 98 320 VAL A C 1
ATOM 2487 O O . VAL A 1 320 ? -6.293 9.047 20.281 1 98 320 VAL A O 1
ATOM 2490 N N . ARG A 1 321 ? -7.328 10.305 18.641 1 95.56 321 ARG A N 1
ATOM 2491 C CA . ARG A 1 321 ? -6.242 11.266 18.469 1 95.56 321 ARG A CA 1
ATOM 2492 C C . ARG A 1 321 ? -6.773 12.695 18.469 1 95.56 321 ARG A C 1
ATOM 2494 O O . ARG A 1 321 ? -7.879 12.953 18.953 1 95.56 321 ARG A O 1
ATOM 2501 N N . GLU A 1 322 ? -6.059 13.633 17.922 1 94.38 322 GLU A N 1
ATOM 2502 C CA . GLU A 1 322 ? -6.336 15.047 18.172 1 94.38 322 GLU A CA 1
ATOM 2503 C C . GLU A 1 322 ? -7.418 15.57 17.219 1 94.38 322 GLU A C 1
ATOM 2505 O O . GLU A 1 322 ? -8.016 16.609 17.484 1 94.38 322 GLU A O 1
ATOM 2510 N N . SER A 1 323 ? -7.719 14.852 16.156 1 96.81 323 SER A N 1
ATOM 2511 C CA . SER A 1 323 ? -8.625 15.367 15.141 1 96.81 323 SER A CA 1
ATOM 2512 C C . SER A 1 323 ? -10.062 15.406 15.656 1 96.81 323 SER A C 1
ATOM 2514 O O . SER A 1 323 ? -10.938 16.016 15.031 1 96.81 323 SER A O 1
ATOM 2516 N N . SER A 1 324 ? -10.344 14.719 16.812 1 97.62 324 SER A N 1
ATOM 2517 C CA . SER A 1 324 ? -11.727 14.664 17.281 1 97.62 324 SER A CA 1
ATOM 2518 C C . SER A 1 324 ? -11.844 15.109 18.734 1 97.62 324 SER A C 1
ATOM 2520 O O . SER A 1 324 ? -12.945 15.156 19.281 1 97.62 324 SER A O 1
ATOM 2522 N N . LEU A 1 325 ? -10.742 15.398 19.391 1 89.75 325 LEU A N 1
ATOM 2523 C CA . LEU A 1 325 ? -10.773 15.727 20.797 1 89.75 325 LEU A CA 1
ATOM 2524 C C . LEU A 1 325 ? -11.141 17.203 21.016 1 89.75 325 LEU A C 1
ATOM 2526 O O . LEU A 1 325 ? -10.594 18.078 20.344 1 89.75 325 LEU A O 1
ATOM 2530 N N . SER A 1 326 ? -12.25 17.547 21.547 1 72.25 326 SER A N 1
ATOM 2531 C CA . SER A 1 326 ? -12.656 18.906 21.875 1 72.25 326 SER A CA 1
ATOM 2532 C C . SER A 1 326 ? -11.766 19.5 22.969 1 72.25 326 SER A C 1
ATOM 2534 O O . SER A 1 326 ? -11.398 18.812 23.922 1 72.25 326 SER A O 1
ATOM 2536 N N . PRO A 1 327 ? -10.969 20.609 22.688 1 57.25 327 PRO A N 1
ATOM 2537 C CA . PRO A 1 327 ? -10.164 21.25 23.734 1 57.25 327 PRO A CA 1
ATOM 2538 C C . PRO A 1 327 ? -10.867 21.281 25.078 1 57.25 327 PRO A C 1
ATOM 2540 O O . PRO A 1 327 ? -10.211 21.203 26.125 1 57.25 327 PRO A O 1
ATOM 2543 N N . ALA A 1 328 ? -12.109 21.688 25.156 1 50.41 328 ALA A N 1
ATOM 2544 C CA . ALA A 1 328 ? -12.711 21.938 26.469 1 50.41 328 ALA A CA 1
ATOM 2545 C C . ALA A 1 328 ? -12.656 20.672 27.344 1 50.41 328 ALA A C 1
ATOM 2547 O O . ALA A 1 328 ? -12.5 20.75 28.562 1 50.41 328 ALA A O 1
ATOM 2548 N N . LEU A 1 329 ? -12.922 19.516 26.812 1 46.34 329 LEU A N 1
ATOM 2549 C CA . LEU A 1 329 ? -13.008 18.328 27.656 1 46.34 329 LEU A CA 1
ATOM 2550 C C . LEU A 1 329 ? -11.617 17.797 27.984 1 46.34 329 LEU A C 1
ATOM 2552 O O . LEU A 1 329 ? -11.477 16.812 28.719 1 46.34 329 LEU A O 1
ATOM 2556 N N . GLN A 1 330 ? -10.656 18.047 27.297 1 42.72 330 GLN A N 1
ATOM 2557 C CA . GLN A 1 330 ? -9.312 17.641 27.688 1 42.72 330 GLN A CA 1
ATOM 2558 C C . GLN A 1 330 ? -8.922 18.234 29.031 1 42.72 330 GLN A C 1
ATOM 2560 O O . GLN A 1 330 ? -7.934 17.812 29.641 1 42.72 330 GLN A O 1
ATOM 2565 N N . ARG A 1 331 ? -9.438 19.422 29.406 1 36.47 331 ARG A N 1
ATOM 2566 C CA . ARG A 1 331 ? -9.016 20.125 30.609 1 36.47 331 ARG A CA 1
ATOM 2567 C C . ARG A 1 331 ? -9.688 19.531 31.844 1 36.47 331 ARG A C 1
ATOM 2569 O O . ARG A 1 331 ? -9.57 20.078 32.938 1 36.47 331 ARG A O 1
ATOM 2576 N N . GLN A 1 332 ? -10.68 18.578 31.797 1 32.84 332 GLN A N 1
ATOM 2577 C CA . GLN A 1 332 ? -11.078 18.297 33.156 1 32.84 332 GLN A CA 1
ATOM 2578 C C . GLN A 1 332 ? -10.078 17.359 33.844 1 32.84 332 GLN A C 1
ATOM 2580 O O . GLN A 1 332 ? -9.82 16.25 33.344 1 32.84 332 GLN A O 1
ATOM 2585 N N . PRO A 1 333 ? -9.242 17.891 34.719 1 33.94 333 PRO A N 1
ATOM 2586 C CA . PRO A 1 333 ? -8.578 16.984 35.656 1 33.94 333 PRO A CA 1
ATOM 2587 C C . PRO A 1 333 ? -9.555 16.062 36.375 1 33.94 333 PRO A C 1
ATOM 2589 O O . PRO A 1 333 ? -10.727 16.406 36.562 1 33.94 333 PRO A O 1
ATOM 2592 N N . MET B 1 1 ? 32.938 -25.438 -36.125 1 33.88 1 MET B N 1
ATOM 2593 C CA . MET B 1 1 ? 31.609 -24.953 -35.75 1 33.88 1 MET B CA 1
ATOM 2594 C C . MET B 1 1 ? 31.266 -25.406 -34.312 1 33.88 1 MET B C 1
ATOM 2596 O O . MET B 1 1 ? 31.234 -26.594 -34.031 1 33.88 1 MET B O 1
ATOM 2600 N N . VAL B 1 2 ? 31.5 -24.672 -33.375 1 47 2 VAL B N 1
ATOM 2601 C CA . VAL B 1 2 ? 31.297 -25.109 -32 1 47 2 VAL B CA 1
ATOM 2602 C C . VAL B 1 2 ? 29.844 -25.547 -31.812 1 47 2 VAL B C 1
ATOM 2604 O O . VAL B 1 2 ? 28.922 -24.75 -32.062 1 47 2 VAL B O 1
ATOM 2607 N N . LYS B 1 3 ? 29.484 -26.75 -31.859 1 55.94 3 LYS B N 1
ATOM 2608 C CA . LYS B 1 3 ? 28.156 -27.344 -31.703 1 55.94 3 LYS B CA 1
ATOM 2609 C C . LYS B 1 3 ? 27.469 -26.812 -30.453 1 55.94 3 LYS B C 1
ATOM 2611 O O . LYS B 1 3 ? 28.047 -26.812 -29.375 1 55.94 3 LYS B O 1
ATOM 2616 N N . LYS B 1 4 ? 26.406 -25.891 -30.547 1 66.5 4 LYS B N 1
ATOM 2617 C CA . LYS B 1 4 ? 25.594 -25.359 -29.453 1 66.5 4 LYS B CA 1
ATOM 2618 C C . LYS B 1 4 ? 25.031 -26.469 -28.578 1 66.5 4 LYS B C 1
ATOM 2620 O O . LYS B 1 4 ? 24.438 -27.422 -29.094 1 66.5 4 LYS B O 1
ATOM 2625 N N . ILE B 1 5 ? 25.406 -26.516 -27.328 1 75.38 5 ILE B N 1
ATOM 2626 C CA . ILE B 1 5 ? 24.984 -27.531 -26.375 1 75.38 5 ILE B CA 1
ATOM 2627 C C . ILE B 1 5 ? 23.469 -27.5 -26.219 1 75.38 5 ILE B C 1
ATOM 2629 O O . ILE B 1 5 ? 22.875 -26.438 -26.047 1 75.38 5 ILE B O 1
ATOM 2633 N N . ARG B 1 6 ? 22.766 -28.547 -26.594 1 79.38 6 ARG B N 1
ATOM 2634 C CA . ARG B 1 6 ? 21.312 -28.703 -26.5 1 79.38 6 ARG B CA 1
ATOM 2635 C C . ARG B 1 6 ? 20.938 -29.516 -25.266 1 79.38 6 ARG B C 1
ATOM 2637 O O . ARG B 1 6 ? 21.812 -30.109 -24.625 1 79.38 6 ARG B O 1
ATOM 2644 N N . ILE B 1 7 ? 19.688 -29.422 -25 1 82.94 7 ILE B N 1
ATOM 2645 C CA . ILE B 1 7 ? 19.172 -30.156 -23.844 1 82.94 7 ILE B CA 1
ATOM 2646 C C . ILE B 1 7 ? 19.547 -31.625 -23.953 1 82.94 7 ILE B C 1
ATOM 2648 O O . ILE B 1 7 ? 19.875 -32.25 -22.953 1 82.94 7 ILE B O 1
ATOM 2652 N N . LYS B 1 8 ? 19.562 -32.188 -25.156 1 84.56 8 LYS B N 1
ATOM 2653 C CA . LYS B 1 8 ? 19.875 -33.594 -25.391 1 84.56 8 LYS B CA 1
ATOM 2654 C C . LYS B 1 8 ? 21.328 -33.906 -25.016 1 84.56 8 LYS B C 1
ATOM 2656 O O . LYS B 1 8 ? 21.625 -35 -24.516 1 84.56 8 LYS B O 1
ATOM 2661 N N . ASP B 1 9 ? 22.188 -32.938 -25.266 1 86.31 9 ASP B N 1
ATOM 2662 C CA . ASP B 1 9 ? 23.594 -33.125 -24.906 1 86.31 9 ASP B CA 1
ATOM 2663 C C . ASP B 1 9 ? 23.781 -33.188 -23.406 1 86.31 9 ASP B C 1
ATOM 2665 O O . ASP B 1 9 ? 24.562 -33.969 -22.891 1 86.31 9 ASP B O 1
ATOM 2669 N N . ILE B 1 10 ? 23.031 -32.312 -22.734 1 87.81 10 ILE B N 1
ATOM 2670 C CA . ILE B 1 10 ? 23.094 -32.281 -21.281 1 87.81 10 ILE B CA 1
ATOM 2671 C C . ILE B 1 10 ? 22.531 -33.562 -20.703 1 87.81 10 ILE B C 1
ATOM 2673 O O . ILE B 1 10 ? 23.062 -34.125 -19.75 1 87.81 10 ILE B O 1
ATOM 2677 N N . ALA B 1 11 ? 21.531 -34.031 -21.344 1 89.62 11 ALA B N 1
ATOM 2678 C CA . ALA B 1 11 ? 20.922 -35.281 -20.922 1 89.62 11 ALA B CA 1
ATOM 2679 C C . ALA B 1 11 ? 21.891 -36.438 -21.047 1 89.62 11 ALA B C 1
ATOM 2681 O O . ALA B 1 11 ? 22.047 -37.25 -20.125 1 89.62 11 ALA B O 1
ATOM 2682 N N . SER B 1 12 ? 22.562 -36.5 -22.078 1 87.12 12 SER B N 1
ATOM 2683 C CA . SER B 1 12 ? 23.562 -37.562 -22.328 1 87.12 12 SER B CA 1
ATOM 2684 C C . SER B 1 12 ? 24.719 -37.469 -21.344 1 87.12 12 SER B C 1
ATOM 2686 O O . SER B 1 12 ? 25.156 -38.469 -20.812 1 87.12 12 SER B O 1
ATOM 2688 N N . ALA B 1 13 ? 25.062 -36.281 -21.047 1 87.12 13 ALA B N 1
ATOM 2689 C CA . ALA B 1 13 ? 26.203 -36.062 -20.156 1 87.12 13 ALA B CA 1
ATOM 2690 C C . ALA B 1 13 ? 25.828 -36.312 -18.703 1 87.12 13 ALA B C 1
ATOM 2692 O O . ALA B 1 13 ? 26.672 -36.75 -17.906 1 87.12 13 ALA B O 1
ATOM 2693 N N . SER B 1 14 ? 24.625 -35.969 -18.359 1 86.44 14 SER B N 1
ATOM 2694 C CA . SER B 1 14 ? 24.188 -36.062 -16.969 1 86.44 14 SER B CA 1
ATOM 2695 C C . SER B 1 14 ? 23.578 -37.438 -16.688 1 86.44 14 SER B C 1
ATOM 2697 O O . SER B 1 14 ? 23.391 -37.781 -15.523 1 86.44 14 SER B O 1
ATOM 2699 N N . GLY B 1 15 ? 23.266 -38.219 -17.766 1 88.25 15 GLY B N 1
ATOM 2700 C CA . GLY B 1 15 ? 22.672 -39.531 -17.594 1 88.25 15 GLY B CA 1
ATOM 2701 C C . GLY B 1 15 ? 21.219 -39.5 -17.172 1 88.25 15 GLY B C 1
ATOM 2702 O O . GLY B 1 15 ? 20.75 -40.375 -16.469 1 88.25 15 GLY B O 1
ATOM 2703 N N . VAL B 1 16 ? 20.656 -38.281 -17.391 1 87.88 16 VAL B N 1
ATOM 2704 C CA . VAL B 1 16 ? 19.25 -38.188 -17.031 1 87.88 16 VAL B CA 1
ATOM 2705 C C . VAL B 1 16 ? 18.422 -37.938 -18.297 1 87.88 16 VAL B C 1
ATOM 2707 O O . VAL B 1 16 ? 18.969 -37.75 -19.391 1 87.88 16 VAL B O 1
ATOM 2710 N N . SER B 1 17 ? 17.141 -38.094 -18.203 1 87.12 17 SER B N 1
ATOM 2711 C CA . SER B 1 17 ? 16.234 -37.906 -19.328 1 87.12 17 SER B CA 1
ATOM 2712 C C . SER B 1 17 ? 16.219 -36.469 -19.797 1 87.12 17 SER B C 1
ATOM 2714 O O . SER B 1 17 ? 16.609 -35.562 -19.062 1 87.12 17 SER B O 1
ATOM 2716 N N . LEU B 1 18 ? 15.75 -36.25 -21.047 1 86.62 18 LEU B N 1
ATOM 2717 C CA . LEU B 1 18 ? 15.562 -34.906 -21.594 1 86.62 18 LEU B CA 1
ATOM 2718 C C . LEU B 1 18 ? 14.609 -34.094 -20.719 1 86.62 18 LEU B C 1
ATOM 2720 O O . LEU B 1 18 ? 14.844 -32.906 -20.469 1 86.62 18 LEU B O 1
ATOM 2724 N N . ALA B 1 19 ? 13.609 -34.75 -20.203 1 81.69 19 ALA B N 1
ATOM 2725 C CA . ALA B 1 19 ? 12.617 -34.094 -19.359 1 81.69 19 ALA B CA 1
ATOM 2726 C C . ALA B 1 19 ? 13.234 -33.625 -18.047 1 81.69 19 ALA B C 1
ATOM 2728 O O . ALA B 1 19 ? 12.914 -32.562 -17.562 1 81.69 19 ALA B O 1
ATOM 2729 N N . ALA B 1 20 ? 14.102 -34.438 -17.609 1 85.19 20 ALA B N 1
ATOM 2730 C CA . ALA B 1 20 ? 14.773 -34.094 -16.359 1 85.19 20 ALA B CA 1
ATOM 2731 C C . ALA B 1 20 ? 15.672 -32.875 -16.547 1 85.19 20 ALA B C 1
ATOM 2733 O O . ALA B 1 20 ? 15.719 -32 -15.695 1 85.19 20 ALA B O 1
ATOM 2734 N N . VAL B 1 21 ? 16.422 -32.844 -17.688 1 85.25 21 VAL B N 1
ATOM 2735 C CA . VAL B 1 21 ? 17.281 -31.703 -17.984 1 85.25 21 VAL B CA 1
ATOM 2736 C C . VAL B 1 21 ? 16.422 -30.453 -18.141 1 85.25 21 VAL B C 1
ATOM 2738 O O . VAL B 1 21 ? 16.75 -29.391 -17.594 1 85.25 21 VAL B O 1
ATOM 2741 N N . SER B 1 22 ? 15.359 -30.547 -18.781 1 78.94 22 SER B N 1
ATOM 2742 C CA . SER B 1 22 ? 14.461 -29.406 -18.984 1 78.94 22 SER B CA 1
ATOM 2743 C C . SER B 1 22 ? 13.93 -28.891 -17.641 1 78.94 22 SER B C 1
ATOM 2745 O O . SER B 1 22 ? 13.945 -27.672 -17.406 1 78.94 22 SER B O 1
ATOM 2747 N N . ARG B 1 23 ? 13.602 -29.828 -16.844 1 77.75 23 ARG B N 1
ATOM 2748 C CA . ARG B 1 23 ? 13.094 -29.453 -15.531 1 77.75 23 ARG B CA 1
ATOM 2749 C C . ARG B 1 23 ? 14.172 -28.75 -14.711 1 77.75 23 ARG B C 1
ATOM 2751 O O . ARG B 1 23 ? 13.891 -27.766 -14.023 1 77.75 23 ARG B O 1
ATOM 2758 N N . ALA B 1 24 ? 15.32 -29.344 -14.781 1 78.31 24 ALA B N 1
ATOM 2759 C CA . ALA B 1 24 ? 16.438 -28.766 -14.031 1 78.31 24 ALA B CA 1
ATOM 2760 C C . ALA B 1 24 ? 16.734 -27.344 -14.508 1 78.31 24 ALA B C 1
ATOM 2762 O O . ALA B 1 24 ? 16.906 -26.438 -13.695 1 78.31 24 ALA B O 1
ATOM 2763 N N . LEU B 1 25 ? 16.734 -27.219 -15.828 1 76.81 25 LEU B N 1
ATOM 2764 C CA . LEU B 1 25 ? 17.125 -25.938 -16.422 1 76.81 25 LEU B CA 1
ATOM 2765 C C . LEU B 1 25 ? 16.047 -24.891 -16.172 1 76.81 25 LEU B C 1
ATOM 2767 O O . LEU B 1 25 ? 16.375 -23.703 -15.984 1 76.81 25 LEU B O 1
ATOM 2771 N N . LYS B 1 26 ? 14.836 -25.375 -16.062 1 68.31 26 LYS B N 1
ATOM 2772 C CA . LYS B 1 26 ? 13.711 -24.453 -15.906 1 68.31 26 LYS B CA 1
ATOM 2773 C C . LYS B 1 26 ? 13.344 -24.297 -14.43 1 68.31 26 LYS B C 1
ATOM 2775 O O . LYS B 1 26 ? 12.391 -23.578 -14.102 1 68.31 26 LYS B O 1
ATOM 2780 N N . GLY B 1 27 ? 14.07 -24.969 -13.68 1 66.5 27 GLY B N 1
ATOM 2781 C CA . GLY B 1 27 ? 13.828 -24.906 -12.242 1 66.5 27 GLY B CA 1
ATOM 2782 C C . GLY B 1 27 ? 12.508 -25.531 -11.828 1 66.5 27 GLY B C 1
ATOM 2783 O O . GLY B 1 27 ? 11.867 -25.062 -10.883 1 66.5 27 GLY B O 1
ATOM 2784 N N . GLN B 1 28 ? 12.031 -26.469 -12.586 1 65.44 28 GLN B N 1
ATOM 2785 C CA . GLN B 1 28 ? 10.742 -27.109 -12.344 1 65.44 28 GLN B CA 1
ATOM 2786 C C . GLN B 1 28 ? 10.883 -28.25 -11.336 1 65.44 28 GLN B C 1
ATOM 2788 O O . GLN B 1 28 ? 11.969 -28.797 -11.156 1 65.44 28 GLN B O 1
ATOM 2793 N N . PRO B 1 29 ? 9.75 -28.531 -10.625 1 63.78 29 PRO B N 1
ATOM 2794 C CA . PRO B 1 29 ? 9.812 -29.625 -9.672 1 63.78 29 PRO B CA 1
ATOM 2795 C C . PRO B 1 29 ? 9.961 -30.984 -10.352 1 63.78 29 PRO B C 1
ATOM 2797 O O . PRO B 1 29 ? 9.812 -31.094 -11.57 1 63.78 29 PRO B O 1
ATOM 2800 N N . GLY B 1 30 ? 10.469 -32.031 -9.469 1 66.94 30 GLY B N 1
ATOM 2801 C CA . GLY B 1 30 ? 10.562 -33.406 -9.953 1 66.94 30 GLY B CA 1
ATOM 2802 C C . GLY B 1 30 ? 11.984 -33.938 -9.969 1 66.94 30 GLY B C 1
ATOM 2803 O O . GLY B 1 30 ? 12.234 -35.031 -10.445 1 66.94 30 GLY B O 1
ATOM 2804 N N . LEU B 1 31 ? 12.875 -33 -9.539 1 76 31 LEU B N 1
ATOM 2805 C CA . LEU B 1 31 ? 14.273 -33.406 -9.422 1 76 31 LEU B CA 1
ATOM 2806 C C . LEU B 1 31 ? 14.812 -33.125 -8.031 1 76 31 LEU B C 1
ATOM 2808 O O . LEU B 1 31 ? 14.383 -32.156 -7.387 1 76 31 LEU B O 1
ATOM 2812 N N . SER B 1 32 ? 15.461 -34.031 -7.453 1 77.56 32 SER B N 1
ATOM 2813 C CA . SER B 1 32 ? 16.156 -33.688 -6.219 1 77.56 32 SER B CA 1
ATOM 2814 C C . SER B 1 32 ? 17.109 -32.5 -6.426 1 77.56 32 SER B C 1
ATOM 2816 O O . SER B 1 32 ? 17.578 -32.281 -7.539 1 77.56 32 SER B O 1
ATOM 2818 N N . GLU B 1 33 ? 17.281 -31.797 -5.336 1 74.94 33 GLU B N 1
ATOM 2819 C CA . GLU B 1 33 ? 18.203 -30.656 -5.398 1 74.94 33 GLU B CA 1
ATOM 2820 C C . GLU B 1 33 ? 19.578 -31.094 -5.867 1 74.94 33 GLU B C 1
ATOM 2822 O O . GLU B 1 33 ? 20.25 -30.391 -6.625 1 74.94 33 GLU B O 1
ATOM 2827 N N . GLU B 1 34 ? 19.969 -32.188 -5.422 1 79.94 34 GLU B N 1
ATOM 2828 C CA . GLU B 1 34 ? 21.281 -32.719 -5.816 1 79.94 34 GLU B CA 1
ATOM 2829 C C . GLU B 1 34 ? 21.344 -32.969 -7.324 1 79.94 34 GLU B C 1
ATOM 2831 O O . GLU B 1 34 ? 22.312 -32.562 -7.977 1 79.94 34 GLU B O 1
ATOM 2836 N N . THR B 1 35 ? 20.297 -33.562 -7.84 1 84.5 35 THR B N 1
ATOM 2837 C CA . THR B 1 35 ? 20.234 -33.844 -9.273 1 84.5 35 THR B CA 1
ATOM 2838 C C . THR B 1 35 ? 20.172 -32.562 -10.078 1 84.5 35 THR B C 1
ATOM 2840 O O . THR B 1 35 ? 20.828 -32.438 -11.102 1 84.5 35 THR B O 1
ATOM 2843 N N . ARG B 1 36 ? 19.391 -31.641 -9.617 1 81.88 36 ARG B N 1
ATOM 2844 C CA . ARG B 1 36 ? 19.234 -30.359 -10.281 1 81.88 36 ARG B CA 1
ATOM 2845 C C . ARG B 1 36 ? 20.578 -29.625 -10.375 1 81.88 36 ARG B C 1
ATOM 2847 O O . ARG B 1 36 ? 20.969 -29.172 -11.453 1 81.88 36 ARG B O 1
ATOM 2854 N N . GLN B 1 37 ? 21.234 -29.578 -9.234 1 79.81 37 GLN B N 1
ATOM 2855 C CA . GLN B 1 37 ? 22.531 -28.906 -9.195 1 79.81 37 GLN B CA 1
ATOM 2856 C C . GLN B 1 37 ? 23.531 -29.578 -10.117 1 79.81 37 GLN B C 1
ATOM 2858 O O . GLN B 1 37 ? 24.312 -28.906 -10.789 1 79.81 37 GLN B O 1
ATOM 2863 N N . ARG B 1 38 ? 23.516 -30.875 -10.062 1 83.38 38 ARG B N 1
ATOM 2864 C CA . ARG B 1 38 ? 24.422 -31.641 -10.922 1 83.38 38 ARG B CA 1
ATOM 2865 C C . ARG B 1 38 ? 24.172 -31.312 -12.391 1 83.38 38 ARG B C 1
ATOM 2867 O O . ARG B 1 38 ? 25.125 -31.078 -13.148 1 83.38 38 ARG B O 1
ATOM 2874 N N . ILE B 1 39 ? 22.891 -31.234 -12.75 1 86.19 39 ILE B N 1
ATOM 2875 C CA . ILE B 1 39 ? 22.516 -30.953 -14.133 1 86.19 39 ILE B CA 1
ATOM 2876 C C . ILE B 1 39 ? 22.938 -29.531 -14.5 1 86.19 39 ILE B C 1
ATOM 2878 O O . ILE B 1 39 ? 23.516 -29.297 -15.562 1 86.19 39 ILE B O 1
ATOM 2882 N N . LEU B 1 40 ? 22.656 -28.641 -13.594 1 80.62 40 LEU B N 1
ATOM 2883 C CA . LEU B 1 40 ? 23 -27.234 -13.852 1 80.62 40 LEU B CA 1
ATOM 2884 C C . LEU B 1 40 ? 24.516 -27.062 -13.969 1 80.62 40 LEU B C 1
ATOM 2886 O O . LEU B 1 40 ? 24.984 -26.312 -14.828 1 80.62 40 LEU B O 1
ATOM 2890 N N . ALA B 1 41 ? 25.219 -27.781 -13.141 1 80.69 41 ALA B N 1
ATOM 2891 C CA . ALA B 1 41 ? 26.672 -27.734 -13.195 1 80.69 41 ALA B CA 1
ATOM 2892 C C . ALA B 1 41 ? 27.203 -28.266 -14.523 1 80.69 41 ALA B C 1
ATOM 2894 O O . ALA B 1 41 ? 28.109 -27.688 -15.117 1 80.69 41 ALA B O 1
ATOM 2895 N N . ILE B 1 42 ? 26.641 -29.312 -14.961 1 84.12 42 ILE B N 1
ATOM 2896 C CA . ILE B 1 42 ? 27.031 -29.922 -16.219 1 84.12 42 ILE B CA 1
ATOM 2897 C C . ILE B 1 42 ? 26.688 -28.969 -17.375 1 84.12 42 ILE B C 1
ATOM 2899 O O . ILE B 1 42 ? 27.5 -28.781 -18.281 1 84.12 42 ILE B O 1
ATOM 2903 N N . ALA B 1 43 ? 25.453 -28.422 -17.297 1 82.62 43 ALA B N 1
ATOM 2904 C CA . ALA B 1 43 ? 25.031 -27.469 -18.312 1 82.62 43 ALA B CA 1
ATOM 2905 C C . ALA B 1 43 ? 25.984 -26.281 -18.406 1 82.62 43 ALA B C 1
ATOM 2907 O O . ALA B 1 43 ? 26.391 -25.875 -19.5 1 82.62 43 ALA B O 1
ATOM 2908 N N . GLN B 1 44 ? 26.297 -25.828 -17.25 1 77.62 44 GLN B N 1
ATOM 2909 C CA . GLN B 1 44 ? 27.219 -24.703 -17.188 1 77.62 44 GLN B CA 1
ATOM 2910 C C . GLN B 1 44 ? 28.594 -25.094 -17.734 1 77.62 44 GLN B C 1
ATOM 2912 O O . GLN B 1 44 ? 29.188 -24.344 -18.516 1 77.62 44 GLN B O 1
ATOM 2917 N N . ALA B 1 45 ? 29.094 -26.219 -17.312 1 79.75 45 ALA B N 1
ATOM 2918 C CA . ALA B 1 45 ? 30.406 -26.703 -17.719 1 79.75 45 ALA B CA 1
ATOM 2919 C C . ALA B 1 45 ? 30.469 -26.906 -19.234 1 79.75 45 ALA B C 1
ATOM 2921 O O . ALA B 1 45 ? 31.5 -26.688 -19.844 1 79.75 45 ALA B O 1
ATOM 2922 N N . GLN B 1 46 ? 29.312 -27.234 -19.797 1 81.44 46 GLN B N 1
ATOM 2923 C CA . GLN B 1 46 ? 29.266 -27.547 -21.219 1 81.44 46 GLN B CA 1
ATOM 2924 C C . GLN B 1 46 ? 28.953 -26.297 -22.031 1 81.44 46 GLN B C 1
ATOM 2926 O O . GLN B 1 46 ? 28.859 -26.344 -23.266 1 81.44 46 GLN B O 1
ATOM 2931 N N . GLY B 1 47 ? 28.656 -25.266 -21.297 1 73.88 47 GLY B N 1
ATOM 2932 C CA . GLY B 1 47 ? 28.406 -23.984 -21.953 1 73.88 47 GLY B CA 1
ATOM 2933 C C . GLY B 1 47 ? 26.984 -23.828 -22.438 1 73.88 47 GLY B C 1
ATOM 2934 O O . GLY B 1 47 ? 26.734 -23.234 -23.484 1 73.88 47 GLY B O 1
ATOM 2935 N N . TYR B 1 48 ? 26.109 -24.562 -21.875 1 72 48 TYR B N 1
ATOM 2936 C CA . TYR B 1 48 ? 24.703 -24.375 -22.219 1 72 48 TYR B CA 1
ATOM 2937 C C . TYR B 1 48 ? 24.312 -22.906 -22.094 1 72 48 TYR B C 1
ATOM 2939 O O . TYR B 1 48 ? 24.672 -22.25 -21.125 1 72 48 TYR B O 1
ATOM 2947 N N . ASP B 1 49 ? 23.719 -22.438 -23.203 1 62.47 49 ASP B N 1
ATOM 2948 C CA . ASP B 1 49 ? 23.234 -21.062 -23.188 1 62.47 49 ASP B CA 1
ATOM 2949 C C . ASP B 1 49 ? 21.906 -20.953 -22.422 1 62.47 49 ASP B C 1
ATOM 2951 O O . ASP B 1 49 ? 20.844 -21.234 -22.969 1 62.47 49 ASP B O 1
ATOM 2955 N N . P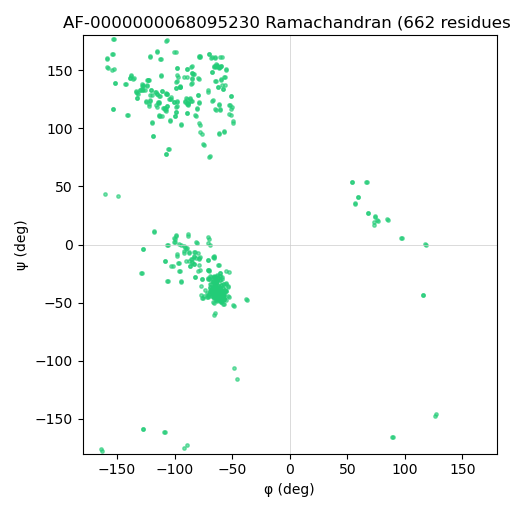HE B 1 50 ? 22.062 -20.594 -21.234 1 60.09 50 PHE B N 1
ATOM 2956 C CA . PHE B 1 50 ? 20.891 -20.516 -20.359 1 60.09 50 PHE B CA 1
ATOM 2957 C C . PHE B 1 50 ? 19.938 -19.422 -20.828 1 60.09 50 PHE B C 1
ATOM 2959 O O . PHE B 1 50 ? 18.812 -19.328 -20.359 1 60.09 50 PHE B O 1
ATOM 2966 N N . SER B 1 51 ? 20.516 -18.672 -21.797 1 55.53 51 SER B N 1
ATOM 2967 C CA . SER B 1 51 ? 19.625 -17.641 -22.312 1 55.53 51 SER B CA 1
ATOM 2968 C C . SER B 1 51 ? 18.484 -18.266 -23.109 1 55.53 51 SER B C 1
ATOM 2970 O O . SER B 1 51 ? 17.422 -17.641 -23.266 1 55.53 51 SER B O 1
ATOM 2972 N N . ARG B 1 52 ? 18.781 -19.391 -23.641 1 52.09 52 ARG B N 1
ATOM 2973 C CA . ARG B 1 52 ? 17.781 -20.125 -24.422 1 52.09 52 ARG B CA 1
ATOM 2974 C C . ARG B 1 52 ? 16.594 -20.516 -23.547 1 52.09 52 ARG B C 1
ATOM 2976 O O . ARG B 1 52 ? 15.523 -20.828 -24.062 1 52.09 52 ARG B O 1
ATOM 2983 N N . LEU B 1 53 ? 16.938 -20.797 -22.375 1 54.03 53 LEU B N 1
ATOM 2984 C CA . LEU B 1 53 ? 15.844 -21 -21.438 1 54.03 53 LEU B CA 1
ATOM 2985 C C . LEU B 1 53 ? 14.914 -19.797 -21.406 1 54.03 53 LEU B C 1
ATOM 2987 O O . LEU B 1 53 ? 13.742 -19.906 -21.062 1 54.03 53 LEU B O 1
ATOM 2991 N N . ARG B 1 54 ? 15.656 -18.688 -21.859 1 51.31 54 ARG B N 1
ATOM 2992 C CA . ARG B 1 54 ? 15.031 -17.375 -21.969 1 51.31 54 ARG B CA 1
ATOM 2993 C C . ARG B 1 54 ? 14 -17.344 -23.094 1 51.31 54 ARG B C 1
ATOM 2995 O O . ARG B 1 54 ? 13.062 -16.531 -23.062 1 51.31 54 ARG B O 1
ATOM 3002 N N . ASN B 1 55 ? 14.359 -18.219 -24.078 1 51.28 55 ASN B N 1
ATOM 3003 C CA . ASN B 1 55 ? 13.57 -18.078 -25.312 1 51.28 55 ASN B CA 1
ATOM 3004 C C . ASN B 1 55 ? 12.141 -18.578 -25.109 1 51.28 55 ASN B C 1
ATOM 3006 O O . ASN B 1 55 ? 11.359 -18.609 -26.062 1 51.28 55 ASN B O 1
ATOM 3010 N N . GLY B 1 56 ? 11.992 -18.953 -23.922 1 61 56 GLY B N 1
ATOM 3011 C CA . GLY B 1 56 ? 10.609 -19.375 -23.828 1 61 56 GLY B CA 1
ATOM 3012 C C . GLY B 1 56 ? 9.695 -18.312 -23.234 1 61 56 GLY B C 1
ATOM 3013 O O . GLY B 1 56 ? 10.172 -17.344 -22.641 1 61 56 GLY B O 1
ATOM 3014 N N . LYS B 1 57 ? 8.516 -18.172 -23.609 1 77.31 57 LYS B N 1
ATOM 3015 C CA . LYS B 1 57 ? 7.457 -17.266 -23.172 1 77.31 57 LYS B CA 1
ATOM 3016 C C . LYS B 1 57 ? 7.266 -17.359 -21.656 1 77.31 57 LYS B C 1
ATOM 3018 O O . LYS B 1 57 ? 7.184 -18.453 -21.094 1 77.31 57 LYS B O 1
ATOM 3023 N N . ILE B 1 58 ? 7.621 -16.266 -20.938 1 88.69 58 ILE B N 1
ATOM 3024 C CA . ILE B 1 58 ? 7.355 -16.188 -19.5 1 88.69 58 ILE B CA 1
ATOM 3025 C C . ILE B 1 58 ? 5.879 -16.469 -19.234 1 88.69 58 ILE B C 1
ATOM 3027 O O . ILE B 1 58 ? 5.004 -15.797 -19.781 1 88.69 58 ILE B O 1
ATOM 3031 N N . LYS B 1 59 ? 5.688 -17.469 -18.484 1 88.81 59 LYS B N 1
ATOM 3032 C CA . LYS B 1 59 ? 4.312 -17.797 -18.125 1 88.81 59 LYS B CA 1
ATOM 3033 C C . LYS B 1 59 ? 4.02 -17.422 -16.672 1 88.81 59 LYS B C 1
ATOM 3035 O O . LYS B 1 59 ? 2.873 -17.125 -16.328 1 88.81 59 LYS B O 1
ATOM 3040 N N . ARG B 1 60 ? 5.051 -17.5 -15.844 1 92.69 60 ARG B N 1
ATOM 3041 C CA . ARG B 1 60 ? 4.914 -17.172 -14.43 1 92.69 60 ARG B CA 1
ATOM 3042 C C . ARG B 1 60 ? 6.043 -16.25 -13.969 1 92.69 60 ARG B C 1
ATOM 3044 O O . ARG B 1 60 ? 7.215 -16.531 -14.219 1 92.69 60 ARG B O 1
ATOM 3051 N N . LEU B 1 61 ? 5.652 -15.172 -13.398 1 96.5 61 LEU B N 1
ATOM 3052 C CA . LEU B 1 61 ? 6.605 -14.211 -12.852 1 96.5 61 LEU B CA 1
ATOM 3053 C C . LEU B 1 61 ? 6.504 -14.156 -11.336 1 96.5 61 LEU B C 1
ATOM 3055 O O . LEU B 1 61 ? 5.402 -14.086 -10.781 1 96.5 61 LEU B O 1
ATOM 3059 N N . LEU B 1 62 ? 7.637 -14.312 -10.648 1 95.88 62 LEU B N 1
ATOM 3060 C CA . LEU B 1 62 ? 7.664 -14.133 -9.195 1 95.88 62 LEU B CA 1
ATOM 3061 C C . LEU B 1 62 ? 8.188 -12.75 -8.836 1 95.88 62 LEU B C 1
ATOM 3063 O O . LEU B 1 62 ? 9.328 -12.406 -9.164 1 95.88 62 LEU B O 1
ATOM 3067 N N . PHE B 1 63 ? 7.328 -11.938 -8.266 1 95.5 63 PHE B N 1
ATOM 3068 C CA . PHE B 1 63 ? 7.695 -10.625 -7.742 1 95.5 63 PHE B CA 1
ATOM 3069 C C . PHE B 1 63 ? 8.141 -10.734 -6.289 1 95.5 63 PHE B C 1
ATOM 3071 O O . PHE B 1 63 ? 7.344 -11.07 -5.41 1 95.5 63 PHE B O 1
ATOM 3078 N N . LEU B 1 64 ? 9.414 -10.477 -6.035 1 92.38 64 LEU B N 1
ATOM 3079 C CA . LEU B 1 64 ? 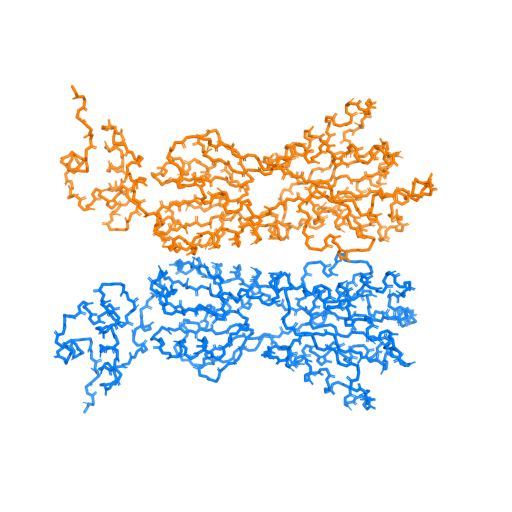9.992 -10.508 -4.695 1 92.38 64 LEU B CA 1
ATOM 3080 C C . LEU B 1 64 ? 10.133 -9.102 -4.129 1 92.38 64 LEU B C 1
ATOM 3082 O O . LEU B 1 64 ? 10.688 -8.211 -4.781 1 92.38 64 LEU B O 1
ATOM 3086 N N . LEU B 1 65 ? 9.516 -8.938 -3.004 1 88.69 65 LEU B N 1
ATOM 3087 C CA . LEU B 1 65 ? 9.625 -7.668 -2.291 1 88.69 65 LEU B CA 1
ATOM 3088 C C . LEU B 1 65 ? 10.336 -7.855 -0.954 1 88.69 65 LEU B C 1
ATOM 3090 O O . LEU B 1 65 ? 9.969 -8.734 -0.17 1 88.69 65 LEU B O 1
ATOM 3094 N N . HIS B 1 66 ? 11.258 -7.102 -0.732 1 80.31 66 HIS B N 1
ATOM 3095 C CA . HIS B 1 66 ? 11.984 -7.211 0.526 1 80.31 66 HIS B CA 1
ATOM 3096 C C . HIS B 1 66 ? 11.07 -6.957 1.719 1 80.31 66 HIS B C 1
ATOM 3098 O O . HIS B 1 66 ? 10.305 -5.988 1.726 1 80.31 66 HIS B O 1
ATOM 3104 N N . ARG B 1 67 ? 10.961 -8.055 2.654 1 70.31 67 ARG B N 1
ATOM 3105 C CA . ARG B 1 67 ? 10.078 -8 3.816 1 70.31 67 ARG B CA 1
ATOM 3106 C C . ARG B 1 67 ? 10.523 -6.922 4.797 1 70.31 67 ARG B C 1
ATOM 3108 O O . ARG B 1 67 ? 9.695 -6.289 5.453 1 70.31 67 ARG B O 1
ATOM 3115 N N . GLN B 1 68 ? 11.812 -7.145 5.25 1 55.78 68 GLN B N 1
ATOM 3116 C CA . GLN B 1 68 ? 12.25 -6.52 6.496 1 55.78 68 GLN B CA 1
ATOM 3117 C C . GLN B 1 68 ? 11.844 -5.047 6.539 1 55.78 68 GLN B C 1
ATOM 3119 O O . GLN B 1 68 ? 11.039 -4.645 7.383 1 55.78 68 GLN B O 1
ATOM 3124 N N . HIS B 1 69 ? 12.781 -4.129 6.566 1 49.06 69 HIS B N 1
ATOM 3125 C CA . HIS B 1 69 ? 13.156 -3.051 7.473 1 49.06 69 HIS B CA 1
ATOM 3126 C C . HIS B 1 69 ? 12.258 -1.835 7.293 1 49.06 69 HIS B C 1
ATOM 3128 O O . HIS B 1 69 ? 12.094 -1.035 8.219 1 49.06 69 HIS B O 1
ATOM 3134 N N . ASN B 1 70 ? 11.586 -1.747 6.254 1 53.88 70 ASN B N 1
ATOM 3135 C CA . ASN B 1 70 ? 10.938 -0.449 6.125 1 53.88 70 ASN B CA 1
ATOM 3136 C C . ASN B 1 70 ? 9.617 -0.561 5.359 1 53.88 70 ASN B C 1
ATOM 3138 O O . ASN B 1 70 ? 9.281 0.315 4.562 1 53.88 70 ASN B O 1
ATOM 3142 N N . ILE B 1 71 ? 8.906 -1.784 5.836 1 60.22 71 ILE B N 1
ATOM 3143 C CA . ILE B 1 71 ? 7.809 -2.068 4.922 1 60.22 71 ILE B CA 1
ATOM 3144 C C . ILE B 1 71 ? 6.73 -0.997 5.066 1 60.22 71 ILE B C 1
ATOM 3146 O O . ILE B 1 71 ? 6.176 -0.527 4.066 1 60.22 71 ILE B O 1
ATOM 3150 N N . ALA B 1 72 ? 6.613 -0.554 6.309 1 63.28 72 ALA B N 1
ATOM 3151 C CA . ALA B 1 72 ? 5.559 0.443 6.473 1 63.28 72 ALA B CA 1
ATOM 3152 C C . ALA B 1 72 ? 5.887 1.722 5.707 1 63.28 72 ALA B C 1
ATOM 3154 O O . ALA B 1 72 ? 5.004 2.346 5.117 1 63.28 72 ALA B O 1
ATOM 3155 N N . THR B 1 73 ? 7.168 2.02 5.609 1 70.25 73 THR B N 1
ATOM 3156 C CA . THR B 1 73 ? 7.566 3.271 4.977 1 70.25 73 THR B CA 1
ATOM 3157 C C . THR B 1 73 ? 7.691 3.096 3.465 1 70.25 73 THR B C 1
ATOM 3159 O O . THR B 1 73 ? 7.621 4.07 2.715 1 70.25 73 THR B O 1
ATOM 3162 N N . ALA B 1 74 ? 7.793 1.877 3.117 1 80 74 ALA B N 1
ATOM 3163 C CA . ALA B 1 74 ? 8.133 1.665 1.711 1 80 74 ALA B CA 1
ATOM 3164 C C . ALA B 1 74 ? 6.934 1.114 0.938 1 80 74 ALA B C 1
ATOM 3166 O O . ALA B 1 74 ? 6.887 1.205 -0.291 1 80 74 ALA B O 1
ATOM 3167 N N . LEU B 1 75 ? 6.016 0.688 1.666 1 84.44 75 LEU B N 1
ATOM 3168 C CA . LEU B 1 75 ? 4.93 -0.073 1.057 1 84.44 75 LEU B CA 1
ATOM 3169 C C . LEU B 1 75 ? 4.121 0.802 0.106 1 84.44 75 LEU B C 1
ATOM 3171 O O . LEU B 1 75 ? 3.746 0.361 -0.983 1 84.44 75 LEU B O 1
ATOM 3175 N N . PRO B 1 76 ? 3.941 2.094 0.469 1 87.56 76 PRO B N 1
ATOM 3176 C CA . PRO B 1 76 ? 3.174 2.918 -0.47 1 87.56 76 PRO B CA 1
ATOM 3177 C C . PRO B 1 76 ? 3.859 3.055 -1.828 1 87.56 76 PRO B C 1
ATOM 3179 O O . PRO B 1 76 ? 3.184 3.145 -2.857 1 87.56 76 PRO B O 1
ATOM 3182 N N . PHE B 1 77 ? 5.152 3.02 -1.817 1 90.88 77 PHE B N 1
ATOM 3183 C CA . PHE B 1 77 ? 5.91 3.09 -3.061 1 90.88 77 PHE B CA 1
ATOM 3184 C C . PHE B 1 77 ? 5.859 1.76 -3.803 1 90.88 77 PHE B C 1
ATOM 3186 O O . PHE B 1 77 ? 5.484 1.71 -4.977 1 90.88 77 PHE B O 1
ATOM 3193 N N . TYR B 1 78 ? 6.055 0.712 -3.141 1 91.12 78 TYR B N 1
ATOM 3194 C CA . TYR B 1 78 ? 6.262 -0.571 -3.801 1 91.12 78 TYR B CA 1
ATOM 3195 C C . TYR B 1 78 ? 4.938 -1.206 -4.195 1 91.12 78 TYR B C 1
ATOM 3197 O O . TYR B 1 78 ? 4.875 -1.992 -5.145 1 91.12 78 TYR B O 1
ATOM 3205 N N . SER B 1 79 ? 3.879 -0.885 -3.453 1 90 79 SER B N 1
ATOM 3206 C CA . SER B 1 79 ? 2.58 -1.405 -3.869 1 90 79 SER B CA 1
ATOM 3207 C C . SER B 1 79 ? 2.186 -0.873 -5.242 1 90 79 SER B C 1
ATOM 3209 O O . SER B 1 79 ? 1.62 -1.604 -6.059 1 90 79 SER B O 1
ATOM 3211 N N . ALA B 1 80 ? 2.508 0.403 -5.492 1 90.81 80 ALA B N 1
ATOM 3212 C CA . ALA B 1 80 ? 2.234 0.987 -6.801 1 90.81 80 ALA B CA 1
ATOM 3213 C C . ALA B 1 80 ? 3.115 0.36 -7.879 1 90.81 80 ALA B C 1
ATOM 3215 O O . ALA B 1 80 ? 2.662 0.115 -9 1 90.81 80 ALA B O 1
ATOM 3216 N N . VAL B 1 81 ? 4.363 0.12 -7.531 1 93.69 81 VAL B N 1
ATOM 3217 C CA . VAL B 1 81 ? 5.277 -0.55 -8.453 1 93.69 81 VAL B CA 1
ATOM 3218 C C . VAL B 1 81 ? 4.73 -1.932 -8.805 1 93.69 81 VAL B C 1
ATOM 3220 O O . VAL B 1 81 ? 4.695 -2.312 -9.977 1 93.69 81 VAL B O 1
ATOM 3223 N N . MET B 1 82 ? 4.312 -2.635 -7.781 1 92.31 82 MET B N 1
ATOM 3224 C CA . MET B 1 82 ? 3.779 -3.982 -7.953 1 92.31 82 MET B CA 1
ATOM 3225 C C . MET B 1 82 ? 2.572 -3.979 -8.883 1 92.31 82 MET B C 1
ATOM 3227 O O . MET B 1 82 ? 2.412 -4.883 -9.703 1 92.31 82 MET B O 1
ATOM 3231 N N . LEU B 1 83 ? 1.713 -2.965 -8.75 1 91.31 83 LEU B N 1
ATOM 3232 C CA . LEU B 1 83 ? 0.547 -2.859 -9.617 1 91.31 83 LEU B CA 1
ATOM 3233 C C . LEU B 1 83 ? 0.97 -2.676 -11.07 1 91.31 83 LEU B C 1
ATOM 3235 O O . LEU B 1 83 ? 0.333 -3.211 -11.984 1 91.31 83 LEU B O 1
ATOM 3239 N N . GLY B 1 84 ? 2.016 -1.891 -11.273 1 93.81 84 GLY B N 1
ATOM 3240 C CA . GLY B 1 84 ? 2.551 -1.742 -12.617 1 93.81 84 GLY B CA 1
ATOM 3241 C C . GLY B 1 84 ? 3.033 -3.051 -13.219 1 93.81 84 GLY B C 1
ATOM 3242 O O . GLY B 1 84 ? 2.781 -3.334 -14.391 1 93.81 84 GLY B O 1
ATOM 3243 N N . VAL B 1 85 ? 3.689 -3.85 -12.391 1 95.81 85 VAL B N 1
ATOM 3244 C CA . VAL B 1 85 ? 4.148 -5.16 -12.828 1 95.81 85 VAL B CA 1
ATOM 3245 C C . VAL B 1 85 ? 2.949 -6.055 -13.133 1 95.81 85 VAL B C 1
ATOM 3247 O O . VAL B 1 85 ? 2.922 -6.742 -14.164 1 95.81 85 VAL B O 1
ATOM 3250 N N . ALA B 1 86 ? 1.98 -6.039 -12.242 1 93.19 86 ALA B N 1
ATOM 3251 C CA . ALA B 1 86 ? 0.79 -6.871 -12.398 1 93.19 86 ALA B CA 1
ATOM 3252 C C . ALA B 1 86 ? 0.054 -6.535 -13.695 1 93.19 86 ALA B C 1
ATOM 3254 O O . ALA B 1 86 ? -0.391 -7.434 -14.414 1 93.19 86 ALA B O 1
ATOM 3255 N N . ASP B 1 87 ? -0.062 -5.25 -13.969 1 92.06 87 ASP B N 1
ATOM 3256 C CA . ASP B 1 87 ? -0.712 -4.816 -15.195 1 92.06 87 ASP B CA 1
ATOM 3257 C C . ASP B 1 87 ? 0.024 -5.352 -16.422 1 92.06 87 ASP B C 1
ATOM 3259 O O . ASP B 1 87 ? -0.598 -5.887 -17.344 1 92.06 87 ASP B O 1
ATOM 3263 N N . ALA B 1 88 ? 1.313 -5.195 -16.406 1 95 88 ALA B N 1
ATOM 3264 C CA . ALA B 1 88 ? 2.127 -5.668 -17.516 1 95 88 ALA B CA 1
ATOM 3265 C C . ALA B 1 88 ? 2.008 -7.184 -17.672 1 95 88 ALA B C 1
ATOM 3267 O O . ALA B 1 88 ? 1.921 -7.691 -18.797 1 95 88 ALA B O 1
ATOM 3268 N N . CYS B 1 89 ? 2.039 -7.914 -16.562 1 94.81 89 CYS B N 1
ATOM 3269 C CA . CYS B 1 89 ? 1.867 -9.359 -16.594 1 94.81 89 CYS B CA 1
ATOM 3270 C C . CYS B 1 89 ? 0.535 -9.734 -17.234 1 94.81 89 CYS B C 1
ATOM 3272 O O . CYS B 1 89 ? 0.486 -10.586 -18.125 1 94.81 89 CYS B O 1
ATOM 3274 N N . ARG B 1 90 ? -0.463 -9.102 -16.812 1 91.19 90 ARG B N 1
ATOM 3275 C CA . ARG B 1 90 ? -1.794 -9.391 -17.328 1 91.19 90 ARG B CA 1
ATOM 3276 C C . ARG B 1 90 ? -1.866 -9.133 -18.828 1 91.19 90 ARG B C 1
ATOM 3278 O O . ARG B 1 90 ? -2.406 -9.953 -19.578 1 91.19 90 ARG B O 1
ATOM 3285 N N . GLU B 1 91 ? -1.334 -8.047 -19.234 1 92.38 91 GLU B N 1
ATOM 3286 C CA . GLU B 1 91 ? -1.342 -7.656 -20.641 1 92.38 91 GLU B CA 1
ATOM 3287 C C . GLU B 1 91 ? -0.582 -8.664 -21.5 1 92.38 91 GLU B C 1
ATOM 3289 O O . GLU B 1 91 ? -0.766 -8.711 -22.719 1 92.38 91 GLU B O 1
ATOM 3294 N N . ASN B 1 92 ? 0.236 -9.477 -20.891 1 93.31 92 ASN B N 1
ATOM 3295 C CA . ASN B 1 92 ? 1.072 -10.422 -21.625 1 93.31 92 ASN B CA 1
ATOM 3296 C C . ASN B 1 92 ? 0.741 -11.867 -21.266 1 93.31 92 ASN B C 1
ATOM 3298 O O . ASN B 1 92 ? 1.519 -12.781 -21.562 1 93.31 92 ASN B O 1
ATOM 3302 N N . ASP B 1 93 ? -0.374 -12.055 -20.547 1 92.5 93 ASP B N 1
ATOM 3303 C CA . ASP B 1 93 ? -0.868 -13.367 -20.141 1 92.5 93 ASP B CA 1
ATOM 3304 C C . ASP B 1 93 ? 0.166 -14.109 -19.297 1 92.5 93 ASP B C 1
ATOM 3306 O O . ASP B 1 93 ? 0.446 -15.289 -19.547 1 92.5 93 ASP B O 1
ATOM 3310 N N . VAL B 1 94 ? 0.768 -13.391 -18.453 1 94.62 94 VAL B N 1
ATOM 3311 C CA . VAL B 1 94 ? 1.727 -13.938 -17.5 1 94.62 94 VAL B CA 1
ATOM 3312 C C . VAL B 1 94 ? 1.111 -13.953 -16.094 1 94.62 94 VAL B C 1
ATOM 3314 O O . VAL B 1 94 ? 0.519 -12.961 -15.664 1 94.62 94 VAL B O 1
ATOM 3317 N N . ALA B 1 95 ? 1.173 -15.086 -15.391 1 93.94 95 ALA B N 1
ATOM 3318 C CA . ALA B 1 95 ? 0.705 -15.164 -14.008 1 93.94 95 ALA B CA 1
ATOM 3319 C C . ALA B 1 95 ? 1.739 -14.594 -13.039 1 93.94 95 ALA B C 1
ATOM 3321 O O . ALA B 1 95 ? 2.914 -14.961 -13.094 1 93.94 95 ALA B O 1
ATOM 3322 N N . MET B 1 96 ? 1.29 -13.727 -12.227 1 95.19 96 MET B N 1
ATOM 3323 C CA . MET B 1 96 ? 2.23 -13.102 -11.305 1 95.19 96 MET B CA 1
ATOM 3324 C C . MET B 1 96 ? 2.059 -13.656 -9.891 1 95.19 96 MET B C 1
ATOM 3326 O O . MET B 1 96 ? 0.952 -13.656 -9.352 1 95.19 96 MET B O 1
ATOM 3330 N N . SER B 1 97 ? 3.168 -14.148 -9.367 1 94.38 97 SER B N 1
ATOM 3331 C CA . SER B 1 97 ? 3.254 -14.5 -7.953 1 94.38 97 SER B CA 1
ATOM 3332 C C . SER B 1 97 ? 3.912 -13.391 -7.145 1 94.38 97 SER B C 1
ATOM 3334 O O . SER B 1 97 ? 4.66 -12.578 -7.691 1 94.38 97 SER B O 1
ATOM 3336 N N . PHE B 1 98 ? 3.543 -13.328 -5.922 1 91.06 98 PHE B N 1
ATOM 3337 C CA . PHE B 1 98 ? 4.074 -12.312 -5.012 1 91.06 98 PHE B CA 1
ATOM 3338 C C . PHE B 1 98 ? 4.605 -12.961 -3.738 1 91.06 98 PHE B C 1
ATOM 3340 O O . PHE B 1 98 ? 3.947 -13.82 -3.152 1 91.06 98 PHE B O 1
ATOM 3347 N N . GLN B 1 99 ? 5.758 -12.492 -3.326 1 88.75 99 GLN B N 1
ATOM 3348 C CA . GLN B 1 99 ? 6.336 -13.016 -2.096 1 88.75 99 GLN B CA 1
ATOM 3349 C C . GLN B 1 99 ? 7.254 -11.992 -1.438 1 88.75 99 GLN B C 1
ATOM 3351 O O . GLN B 1 99 ? 8.266 -11.594 -2.016 1 88.75 99 GLN B O 1
ATOM 3356 N N . PRO B 1 100 ? 6.867 -11.57 -0.225 1 85.62 100 PRO B N 1
ATOM 3357 C CA . PRO B 1 100 ? 7.875 -10.852 0.558 1 85.62 100 PRO B CA 1
ATOM 3358 C C . PRO B 1 100 ? 9.07 -11.727 0.929 1 85.62 100 PRO B C 1
ATOM 3360 O O . PRO B 1 100 ? 8.906 -12.914 1.21 1 85.62 100 PRO B O 1
ATOM 3363 N N . VAL B 1 101 ? 10.266 -11.141 0.871 1 83 101 VAL B N 1
ATOM 3364 C CA . VAL B 1 101 ? 11.461 -11.938 1.144 1 83 101 VAL B CA 1
ATOM 3365 C C . VAL B 1 101 ? 12.312 -11.242 2.201 1 83 101 VAL B C 1
ATOM 3367 O O . VAL B 1 101 ? 12.453 -10.016 2.191 1 83 101 VAL B O 1
ATOM 3370 N N . GLY B 1 102 ? 12.734 -12.008 3.143 1 75.88 102 GLY B N 1
ATOM 3371 C CA . GLY B 1 102 ? 13.664 -11.516 4.152 1 75.88 102 GLY B CA 1
ATOM 3372 C C . GLY B 1 102 ? 15.07 -12.055 3.979 1 75.88 102 GLY B C 1
ATOM 3373 O O . GLY B 1 102 ? 15.336 -12.844 3.064 1 75.88 102 GLY B O 1
ATOM 3374 N N . ALA B 1 103 ? 15.992 -11.555 4.836 1 71.75 103 ALA B N 1
ATOM 3375 C CA . ALA B 1 103 ? 17.406 -11.898 4.77 1 71.75 103 ALA B CA 1
ATOM 3376 C C . ALA B 1 103 ? 17.625 -13.398 4.969 1 71.75 103 ALA B C 1
ATOM 3378 O O . ALA B 1 103 ? 18.547 -13.984 4.402 1 71.75 103 ALA B O 1
ATOM 3379 N N . ASP B 1 104 ? 16.703 -13.992 5.672 1 74.31 104 ASP B N 1
ATOM 3380 C CA . ASP B 1 104 ? 16.922 -15.375 6.07 1 74.31 104 ASP B CA 1
ATOM 3381 C C . ASP B 1 104 ? 16.203 -16.344 5.137 1 74.31 104 ASP B C 1
ATOM 3383 O O . ASP B 1 104 ? 16.25 -17.562 5.336 1 74.31 104 ASP B O 1
ATOM 3387 N N . GLU B 1 105 ? 15.695 -15.805 4.156 1 76.94 105 GLU B N 1
ATOM 3388 C CA . GLU B 1 105 ? 14.938 -16.703 3.289 1 76.94 105 GLU B CA 1
ATOM 3389 C C . GLU B 1 105 ? 15.773 -17.141 2.088 1 76.94 105 GLU B C 1
ATOM 3391 O O . GLU B 1 105 ? 16.484 -16.328 1.496 1 76.94 105 GLU B O 1
ATOM 3396 N N . ALA B 1 106 ? 15.719 -18.406 1.819 1 82.12 106 ALA B N 1
ATOM 3397 C CA . ALA B 1 106 ? 16.422 -18.969 0.663 1 82.12 106 ALA B CA 1
ATOM 3398 C C . ALA B 1 106 ? 15.617 -18.75 -0.617 1 82.12 106 ALA B C 1
ATOM 3400 O O . ALA B 1 106 ? 14.508 -19.266 -0.756 1 82.12 106 ALA B O 1
ATOM 3401 N N . VAL B 1 107 ? 16.156 -18.016 -1.509 1 85.62 107 VAL B N 1
ATOM 3402 C CA . VAL B 1 107 ? 15.516 -17.703 -2.781 1 85.62 107 VAL B CA 1
ATOM 3403 C C . VAL B 1 107 ? 15.188 -19 -3.516 1 85.62 107 VAL B C 1
ATOM 3405 O O . VAL B 1 107 ? 14.148 -19.109 -4.176 1 85.62 107 VAL B O 1
ATOM 3408 N N . SER B 1 108 ? 16.047 -20 -3.355 1 83.38 108 SER B N 1
ATOM 3409 C CA . SER B 1 108 ? 15.852 -21.281 -4.004 1 83.38 108 SER B CA 1
ATOM 3410 C C . SER B 1 108 ? 14.547 -21.938 -3.551 1 83.38 108 SER B C 1
ATOM 3412 O O . SER B 1 108 ? 13.844 -22.562 -4.352 1 83.38 108 SER B O 1
ATOM 3414 N N . GLU B 1 109 ? 14.258 -21.75 -2.277 1 85.25 109 GLU B N 1
ATOM 3415 C CA . GLU B 1 109 ? 13.016 -22.312 -1.745 1 85.25 109 GLU B CA 1
ATOM 3416 C C . GLU B 1 109 ? 11.797 -21.625 -2.357 1 85.25 109 GLU B C 1
ATOM 3418 O O . GLU B 1 109 ? 10.789 -22.266 -2.643 1 85.25 109 GLU B O 1
ATOM 3423 N N . LEU B 1 110 ? 11.953 -20.359 -2.545 1 88.69 110 LEU B N 1
ATOM 3424 C CA . LEU B 1 110 ? 10.852 -19.609 -3.133 1 88.69 110 LEU B CA 1
ATOM 3425 C C . LEU B 1 110 ? 10.656 -19.984 -4.598 1 88.69 110 LEU B C 1
ATOM 3427 O O . LEU B 1 110 ? 9.523 -20.094 -5.066 1 88.69 110 LEU B O 1
ATOM 3431 N N . ILE B 1 111 ? 11.734 -20.219 -5.262 1 85.94 111 ILE B N 1
ATOM 3432 C CA . ILE B 1 111 ? 11.688 -20.641 -6.66 1 85.94 111 ILE B CA 1
ATOM 3433 C C . ILE B 1 111 ? 11.023 -22 -6.762 1 85.94 111 ILE B C 1
ATOM 3435 O O . ILE B 1 111 ? 10.203 -22.25 -7.648 1 85.94 111 ILE B O 1
ATOM 3439 N N . ASN B 1 112 ? 11.398 -22.828 -5.84 1 84 112 ASN B N 1
ATOM 3440 C CA . ASN B 1 112 ? 10.805 -24.156 -5.824 1 84 112 ASN B CA 1
ATOM 3441 C C . ASN B 1 112 ? 9.312 -24.094 -5.523 1 84 112 ASN B C 1
ATOM 3443 O O . ASN B 1 112 ? 8.523 -24.844 -6.113 1 84 112 ASN B O 1
ATOM 3447 N N . LEU B 1 113 ? 8.984 -23.219 -4.652 1 85.94 113 LEU B N 1
ATOM 3448 C CA . LEU B 1 113 ? 7.602 -23.094 -4.211 1 85.94 113 LEU B CA 1
ATOM 3449 C C . LEU B 1 113 ? 6.73 -22.5 -5.312 1 85.94 113 LEU B C 1
ATOM 3451 O O . LEU B 1 113 ? 5.645 -23 -5.598 1 85.94 113 LEU B O 1
ATOM 3455 N N . HIS B 1 114 ? 7.211 -21.469 -5.953 1 90.31 114 HIS B N 1
ATOM 3456 C CA . HIS B 1 114 ? 6.387 -20.688 -6.867 1 90.31 114 HIS B CA 1
ATOM 3457 C C . HIS B 1 114 ? 6.574 -21.141 -8.312 1 90.31 114 HIS B C 1
ATOM 3459 O O . HIS B 1 114 ? 5.746 -20.844 -9.172 1 90.31 114 HIS B O 1
ATOM 3465 N N . GLN B 1 115 ? 7.68 -21.781 -8.664 1 86 115 GLN B N 1
ATOM 3466 C CA . GLN B 1 115 ? 8.016 -22.297 -9.984 1 86 115 GLN B CA 1
ATOM 3467 C C . GLN B 1 115 ? 7.906 -21.219 -11.047 1 86 115 GLN B C 1
ATOM 3469 O O . GLN B 1 115 ? 7.234 -21.406 -12.07 1 86 115 GLN B O 1
ATOM 3474 N N . PRO B 1 116 ? 8.602 -20.125 -10.789 1 91.94 116 PRO B N 1
ATOM 3475 C CA . PRO B 1 116 ? 8.547 -19.031 -11.766 1 91.94 116 PRO B CA 1
ATOM 3476 C C . PRO B 1 116 ? 9.445 -19.281 -12.977 1 91.94 116 PRO B C 1
ATOM 3478 O O . PRO B 1 116 ? 10.32 -20.141 -12.938 1 91.94 116 PRO B O 1
ATOM 3481 N N . ASP B 1 117 ? 9.141 -18.531 -14.078 1 89.81 117 ASP B N 1
ATOM 3482 C CA . ASP B 1 117 ? 9.992 -18.484 -15.266 1 89.81 117 ASP B CA 1
ATOM 3483 C C . ASP B 1 117 ? 10.922 -17.266 -15.227 1 89.81 117 ASP B C 1
ATOM 3485 O O . ASP B 1 117 ? 11.898 -17.203 -15.984 1 89.81 117 ASP B O 1
ATOM 3489 N N . ALA B 1 118 ? 10.625 -16.375 -14.422 1 93.5 118 ALA B N 1
ATOM 3490 C CA . ALA B 1 118 ? 11.398 -15.141 -14.289 1 93.5 118 ALA B CA 1
ATOM 3491 C C . ALA B 1 118 ? 11.156 -14.484 -12.938 1 93.5 118 ALA B C 1
ATOM 3493 O O . ALA B 1 118 ? 10.18 -14.797 -12.25 1 93.5 118 ALA B O 1
ATOM 3494 N N . LEU B 1 119 ? 12.117 -13.586 -12.531 1 95.06 119 LEU B N 1
ATOM 3495 C CA . LEU B 1 119 ? 12.016 -12.906 -11.25 1 95.06 119 LEU B CA 1
ATOM 3496 C C . LEU B 1 119 ? 12.148 -11.398 -11.422 1 95.06 119 LEU B C 1
ATOM 3498 O O . LEU B 1 119 ? 12.961 -10.93 -12.227 1 95.06 119 LEU B O 1
ATOM 3502 N N . ILE B 1 120 ? 11.352 -10.664 -10.75 1 96.12 120 ILE B N 1
ATOM 3503 C CA . ILE B 1 120 ? 11.57 -9.25 -10.492 1 96.12 120 ILE B CA 1
ATOM 3504 C C . ILE B 1 120 ? 11.789 -9.023 -9 1 96.12 120 ILE B C 1
ATOM 3506 O O . ILE B 1 120 ? 10.969 -9.43 -8.18 1 96.12 120 ILE B O 1
ATOM 3510 N N . CYS B 1 121 ? 12.906 -8.461 -8.672 1 94.38 121 CYS B N 1
ATOM 3511 C CA . CYS B 1 121 ? 13.258 -8.164 -7.289 1 94.38 121 CYS B CA 1
ATOM 3512 C C . CYS B 1 121 ? 13.227 -6.66 -7.027 1 94.38 121 CYS B C 1
ATOM 3514 O O . CYS B 1 121 ? 14.016 -5.91 -7.609 1 94.38 121 CYS B O 1
ATOM 3516 N N . ALA B 1 122 ? 12.344 -6.273 -6.129 1 92.62 122 ALA B N 1
ATOM 3517 C CA . ALA B 1 122 ? 12.148 -4.848 -5.871 1 92.62 122 ALA B CA 1
ATOM 3518 C C . ALA B 1 122 ? 12.664 -4.465 -4.488 1 92.62 122 ALA B C 1
ATOM 3520 O O . ALA B 1 122 ? 12.32 -5.105 -3.492 1 92.62 122 ALA B O 1
ATOM 3521 N N . GLY B 1 123 ? 13.445 -3.369 -4.445 1 88.88 123 GLY B N 1
ATOM 3522 C CA . GLY B 1 123 ? 13.992 -2.875 -3.189 1 88.88 123 GLY B CA 1
ATOM 3523 C C . GLY B 1 123 ? 15.336 -3.482 -2.84 1 88.88 123 GLY B C 1
ATOM 3524 O O . GLY B 1 123 ? 15.992 -4.082 -3.695 1 88.88 123 GLY B O 1
ATOM 3525 N N . TYR B 1 124 ? 15.75 -3.312 -1.621 1 85.19 124 TYR B N 1
ATOM 3526 C CA . TYR 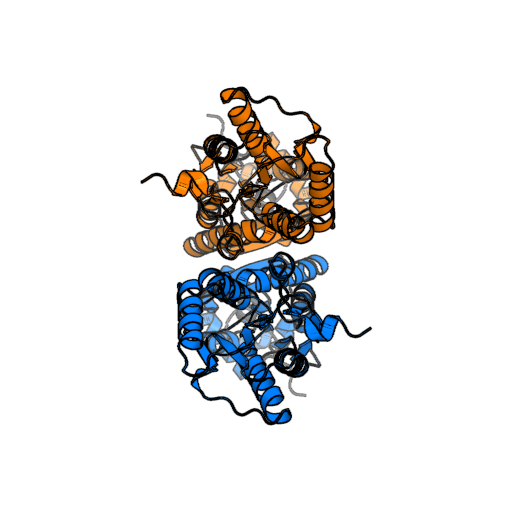B 1 124 ? 17.047 -3.785 -1.158 1 85.19 124 TYR B CA 1
ATOM 3527 C C . TYR B 1 124 ? 17.078 -5.305 -1.054 1 85.19 124 TYR B C 1
ATOM 3529 O O . TYR B 1 124 ? 16.109 -5.914 -0.576 1 85.19 124 TYR B O 1
ATOM 3537 N N . MET B 1 125 ? 18.109 -5.859 -1.604 1 87.75 125 MET B N 1
ATOM 3538 C CA . MET B 1 125 ? 18.438 -7.273 -1.422 1 87.75 125 MET B CA 1
ATOM 3539 C C . MET B 1 125 ? 19.797 -7.445 -0.781 1 87.75 125 MET B C 1
ATOM 3541 O O . MET B 1 125 ? 20.781 -6.844 -1.228 1 87.75 125 MET B O 1
ATOM 3545 N N . GLU B 1 126 ? 19.797 -8.203 0.236 1 86.12 126 GLU B N 1
ATOM 3546 C CA . GLU B 1 126 ? 21.094 -8.508 0.851 1 86.12 126 GLU B CA 1
ATOM 3547 C C . GLU B 1 126 ? 22.031 -9.188 -0.141 1 86.12 126 GLU B C 1
ATOM 3549 O O . GLU B 1 126 ? 21.578 -9.883 -1.057 1 86.12 126 GLU B O 1
ATOM 3554 N N . PRO B 1 127 ? 23.344 -9.016 0.105 1 88.06 127 PRO B N 1
ATOM 3555 C CA . PRO B 1 127 ? 24.312 -9.664 -0.776 1 88.06 127 PRO B CA 1
ATOM 3556 C C . PRO B 1 127 ? 24.109 -11.172 -0.892 1 88.06 127 PRO B C 1
ATOM 3558 O O . PRO B 1 127 ? 24.281 -11.742 -1.969 1 88.06 127 PRO B O 1
ATOM 3561 N N . GLU B 1 128 ? 23.656 -11.805 0.184 1 87.75 128 GLU B N 1
ATOM 3562 C CA . GLU B 1 128 ? 23.422 -13.25 0.181 1 87.75 128 GLU B CA 1
ATOM 3563 C C . GLU B 1 128 ? 22.281 -13.617 -0.767 1 87.75 128 GLU B C 1
ATOM 3565 O O . GLU B 1 128 ? 22.344 -14.633 -1.456 1 87.75 128 GLU B O 1
ATOM 3570 N N . VAL B 1 129 ? 21.344 -12.734 -0.756 1 88.44 129 VAL B N 1
ATOM 3571 C CA . VAL B 1 129 ? 20.188 -12.961 -1.63 1 88.44 129 VAL B CA 1
ATOM 3572 C C . VAL B 1 129 ? 20.609 -12.773 -3.088 1 88.44 129 VAL B C 1
ATOM 3574 O O . VAL B 1 129 ? 20.25 -13.586 -3.947 1 88.44 129 VAL B O 1
ATOM 3577 N N . LEU B 1 130 ? 21.375 -11.758 -3.377 1 91 130 LEU B N 1
ATOM 3578 C CA . LEU B 1 130 ? 21.875 -11.508 -4.727 1 91 130 LEU B CA 1
ATOM 3579 C C . LEU B 1 130 ? 22.734 -12.672 -5.207 1 91 130 LEU B C 1
ATOM 3581 O O . LEU B 1 130 ? 22.656 -13.07 -6.371 1 91 130 LEU B O 1
ATOM 3585 N N . ASP B 1 131 ? 23.484 -13.227 -4.305 1 90.69 131 ASP B N 1
ATOM 3586 C CA . ASP B 1 131 ? 24.328 -14.367 -4.645 1 90.69 131 ASP B CA 1
ATOM 3587 C C . ASP B 1 131 ? 23.484 -15.57 -5.059 1 90.69 131 ASP B C 1
ATOM 3589 O O . ASP B 1 131 ? 23.828 -16.281 -6.008 1 90.69 131 ASP B O 1
ATOM 3593 N N . GLU B 1 132 ? 22.453 -15.773 -4.344 1 87.69 132 GLU B N 1
ATOM 3594 C CA . GLU B 1 132 ? 21.547 -16.859 -4.688 1 87.69 132 GLU B CA 1
ATOM 3595 C C . GLU B 1 132 ? 20.906 -16.641 -6.051 1 87.69 132 GLU B C 1
ATOM 3597 O O . GLU B 1 132 ? 20.734 -17.578 -6.828 1 87.69 132 GLU B O 1
ATOM 3602 N N . LEU B 1 133 ? 20.562 -15.383 -6.32 1 89.62 133 LEU B N 1
ATOM 3603 C CA . LEU B 1 133 ? 19.922 -15.047 -7.59 1 89.62 133 LEU B CA 1
ATOM 3604 C C . LEU B 1 133 ? 20.875 -15.289 -8.758 1 89.62 133 LEU B C 1
ATOM 3606 O O . LEU B 1 133 ? 20.453 -15.719 -9.828 1 89.62 133 LEU B O 1
ATOM 3610 N N . ARG B 1 134 ? 22.141 -15.078 -8.555 1 87.81 134 ARG B N 1
ATOM 3611 C CA . ARG B 1 134 ? 23.156 -15.273 -9.578 1 87.81 134 ARG B CA 1
ATOM 3612 C C . ARG B 1 134 ? 23.266 -16.75 -9.961 1 87.81 134 ARG B C 1
ATOM 3614 O O . ARG B 1 134 ? 23.625 -17.078 -11.086 1 87.81 134 ARG B O 1
ATOM 3621 N N . LYS B 1 135 ? 22.922 -17.516 -8.961 1 81.38 135 LYS B N 1
ATOM 3622 C CA . LYS B 1 135 ? 23.062 -18.953 -9.172 1 81.38 135 LYS B CA 1
ATOM 3623 C C . LYS B 1 135 ? 21.859 -19.516 -9.906 1 81.38 135 LYS B C 1
ATOM 3625 O O . LYS B 1 135 ? 21.891 -20.656 -10.391 1 81.38 135 LYS B O 1
ATOM 3630 N N . THR B 1 136 ? 20.891 -18.609 -9.977 1 79.94 136 THR B N 1
ATOM 3631 C CA . THR B 1 136 ? 19.688 -19.109 -10.641 1 79.94 136 THR B CA 1
ATOM 3632 C C . THR B 1 136 ? 19.812 -18.953 -12.156 1 79.94 136 THR B C 1
ATOM 3634 O O . THR B 1 136 ? 20.516 -18.078 -12.641 1 79.94 136 THR B O 1
ATOM 3637 N N . ALA B 1 137 ? 19.219 -19.875 -12.977 1 75.88 137 ALA B N 1
ATOM 3638 C CA . ALA B 1 137 ? 19.219 -19.797 -14.43 1 75.88 137 ALA B CA 1
ATOM 3639 C C . ALA B 1 137 ? 18.031 -18.984 -14.945 1 75.88 137 ALA B C 1
ATOM 3641 O O . ALA B 1 137 ? 17.812 -18.891 -16.156 1 75.88 137 ALA B O 1
ATOM 3642 N N . LEU B 1 138 ? 17.328 -18.344 -14.055 1 85.06 138 LEU B N 1
ATOM 3643 C CA . LEU B 1 138 ? 16.125 -17.594 -14.438 1 85.06 138 LEU B CA 1
ATOM 3644 C C . LEU B 1 138 ? 16.484 -16.156 -14.75 1 85.06 138 LEU B C 1
ATOM 3646 O O . LEU B 1 138 ? 17.375 -15.57 -14.117 1 85.06 138 LEU B O 1
ATOM 3650 N N . PRO B 1 139 ? 15.797 -15.562 -15.742 1 90.31 139 PRO B N 1
ATOM 3651 C CA . PRO B 1 139 ? 15.922 -14.117 -15.914 1 90.31 139 PRO B CA 1
ATOM 3652 C C . PRO B 1 139 ? 15.516 -13.336 -14.664 1 90.31 139 PRO B C 1
ATOM 3654 O O . PRO B 1 139 ? 14.508 -13.656 -14.031 1 90.31 139 PRO B O 1
ATOM 3657 N N . VAL B 1 140 ? 16.375 -12.352 -14.297 1 93.12 140 VAL B N 1
ATOM 3658 C CA . VAL B 1 140 ? 16.125 -11.523 -13.117 1 93.12 140 VAL B CA 1
ATOM 3659 C C . VAL B 1 140 ? 16.266 -10.047 -13.484 1 93.12 140 VAL B C 1
ATOM 3661 O O . VAL B 1 140 ? 17.203 -9.664 -14.195 1 93.12 140 VAL B O 1
ATOM 3664 N N . VAL B 1 141 ? 15.336 -9.273 -13.07 1 95.88 141 VAL B N 1
ATOM 3665 C CA . VAL B 1 141 ? 15.445 -7.82 -13.156 1 95.88 141 VAL B CA 1
ATOM 3666 C C . VAL B 1 141 ? 15.336 -7.211 -11.758 1 95.88 141 VAL B C 1
ATOM 3668 O O . VAL B 1 141 ? 14.508 -7.637 -10.945 1 95.88 141 VAL B O 1
ATOM 3671 N N . LEU B 1 142 ? 16.219 -6.309 -11.438 1 95.38 142 LEU B N 1
ATOM 3672 C CA . LEU B 1 142 ? 16.188 -5.574 -10.18 1 95.38 142 LEU B CA 1
ATOM 3673 C C . LEU B 1 142 ? 15.484 -4.234 -10.352 1 95.38 142 LEU B C 1
ATOM 3675 O O . LEU B 1 142 ? 15.672 -3.555 -11.367 1 95.38 142 LEU B O 1
ATOM 3679 N N . VAL B 1 143 ? 14.617 -3.869 -9.414 1 95.44 143 VAL B N 1
ATOM 3680 C CA . VAL B 1 143 ? 13.914 -2.588 -9.391 1 95.44 143 VAL B CA 1
ATOM 3681 C C . VAL B 1 143 ? 14.328 -1.801 -8.148 1 95.44 143 VAL B C 1
ATOM 3683 O O . VAL B 1 143 ? 14.234 -2.307 -7.027 1 95.44 143 VAL B O 1
ATOM 3686 N N . ASP B 1 144 ? 14.695 -0.502 -8.32 1 93.5 144 ASP B N 1
ATOM 3687 C CA . ASP B 1 144 ? 15.109 0.345 -7.203 1 93.5 144 ASP B CA 1
ATOM 3688 C C . ASP B 1 144 ? 16.281 -0.271 -6.449 1 93.5 144 ASP B C 1
ATOM 3690 O O . ASP B 1 144 ? 16.312 -0.258 -5.215 1 93.5 144 ASP B O 1
ATOM 3694 N N . LEU B 1 145 ? 17.156 -0.92 -7.219 1 92.94 145 LEU B N 1
ATOM 3695 C CA . LEU B 1 145 ? 18.391 -1.575 -6.797 1 92.94 145 LEU B CA 1
ATOM 3696 C C . LEU B 1 145 ? 19.359 -1.729 -7.969 1 92.94 145 LEU B C 1
ATOM 3698 O O . LEU B 1 145 ? 18.922 -1.836 -9.117 1 92.94 145 LEU B O 1
ATOM 3702 N N . TRP B 1 146 ? 20.625 -1.747 -7.605 1 93.62 146 TRP B N 1
ATOM 3703 C CA . TRP B 1 146 ? 21.625 -1.889 -8.664 1 93.62 146 TRP B CA 1
ATOM 3704 C C . TRP B 1 146 ? 22.641 -2.957 -8.312 1 93.62 146 TRP B C 1
ATOM 3706 O O . TRP B 1 146 ? 23.125 -3.01 -7.18 1 93.62 146 TRP B O 1
ATOM 3716 N N . ALA B 1 147 ? 22.828 -3.811 -9.211 1 92.88 147 ALA B N 1
ATOM 3717 C CA . ALA B 1 147 ? 23.938 -4.77 -9.227 1 92.88 147 ALA B CA 1
ATOM 3718 C C . ALA B 1 147 ? 24.469 -4.984 -10.641 1 92.88 147 ALA B C 1
ATOM 3720 O O . ALA B 1 147 ? 23.688 -5.121 -11.586 1 92.88 147 ALA B O 1
ATOM 3721 N N . ALA B 1 148 ? 25.734 -5.059 -10.867 1 88.94 148 ALA B N 1
ATOM 3722 C CA . ALA B 1 148 ? 26.391 -5.008 -12.172 1 88.94 148 ALA B CA 1
ATOM 3723 C C . ALA B 1 148 ? 25.953 -6.172 -13.055 1 88.94 148 ALA B C 1
ATOM 3725 O O . ALA B 1 148 ? 25.891 -6.039 -14.281 1 88.94 148 ALA B O 1
ATOM 3726 N N . ASP B 1 149 ? 25.609 -7.234 -12.555 1 89.38 149 ASP B N 1
ATOM 3727 C CA . ASP B 1 149 ? 25.375 -8.438 -13.352 1 89.38 149 ASP B CA 1
ATOM 3728 C C . ASP B 1 149 ? 23.891 -8.664 -13.602 1 89.38 149 ASP B C 1
ATOM 3730 O O .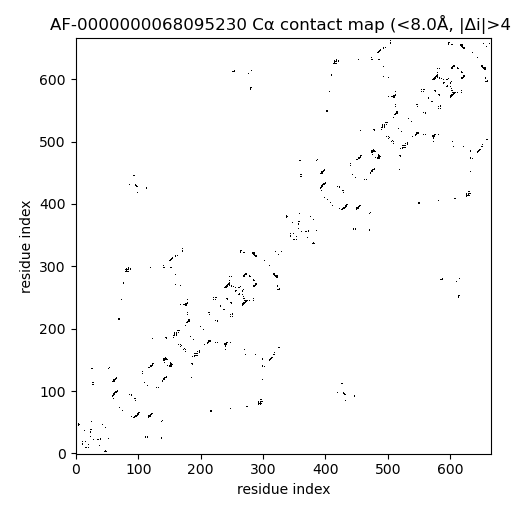 ASP B 1 149 ? 23.5 -9.688 -14.172 1 89.38 149 ASP B O 1
ATOM 3734 N N . PHE B 1 150 ? 23.078 -7.691 -13.164 1 92.5 150 PHE B N 1
ATOM 3735 C CA . PHE B 1 150 ? 21.641 -7.809 -13.391 1 92.5 150 PHE B CA 1
ATOM 3736 C C . PHE B 1 150 ? 21.109 -6.602 -14.156 1 92.5 150 PHE B C 1
ATOM 3738 O O . PHE B 1 150 ? 21.578 -5.48 -13.945 1 92.5 150 PHE B O 1
ATOM 3745 N N . PRO B 1 151 ? 20.141 -6.82 -15.094 1 93.94 151 PRO B N 1
ATOM 3746 C CA . PRO B 1 151 ? 19.375 -5.656 -15.555 1 93.94 151 PRO B CA 1
ATOM 3747 C C . PRO B 1 151 ? 18.625 -4.957 -14.422 1 93.94 151 PRO B C 1
ATOM 3749 O O . PRO B 1 151 ? 18.125 -5.617 -13.508 1 93.94 151 PRO B O 1
ATOM 3752 N N . CYS B 1 152 ? 18.609 -3.648 -14.492 1 95.56 152 CYS B N 1
ATOM 3753 C CA . CYS B 1 152 ? 18.016 -2.859 -13.414 1 95.56 152 CYS B CA 1
ATOM 3754 C C . CYS B 1 152 ? 17.188 -1.715 -13.969 1 95.56 152 CYS B C 1
ATOM 3756 O O . CYS B 1 152 ? 17.484 -1.182 -15.039 1 95.56 152 CYS B O 1
ATOM 3758 N N . VAL B 1 153 ? 16.109 -1.401 -13.266 1 96.69 153 VAL B N 1
ATOM 3759 C CA . VAL B 1 153 ? 15.312 -0.204 -13.5 1 96.69 153 VAL B CA 1
ATOM 3760 C C . VAL B 1 153 ? 15.266 0.644 -12.227 1 96.69 153 VAL B C 1
ATOM 3762 O O . VAL B 1 153 ? 14.93 0.144 -11.148 1 96.69 153 VAL B O 1
ATOM 3765 N N . ASN B 1 154 ? 15.656 1.858 -12.336 1 97.5 154 ASN B N 1
ATOM 3766 C CA . ASN B 1 154 ? 15.719 2.752 -11.18 1 97.5 154 ASN B CA 1
ATOM 3767 C C . ASN B 1 154 ? 15.211 4.148 -11.531 1 97.5 154 ASN B C 1
ATOM 3769 O O . ASN B 1 154 ? 15.398 4.621 -12.656 1 97.5 154 ASN B O 1
ATOM 3773 N N . PRO B 1 155 ? 14.492 4.789 -10.547 1 97.81 155 PRO B N 1
ATOM 3774 C CA . PRO B 1 155 ? 14.367 6.238 -10.711 1 97.81 155 PRO B CA 1
ATOM 3775 C C . PRO B 1 155 ? 15.719 6.953 -10.695 1 97.81 155 PRO B C 1
ATOM 3777 O O . PRO B 1 155 ? 16.688 6.43 -10.133 1 97.81 155 PRO B O 1
ATOM 3780 N N . ASP B 1 156 ? 15.805 8.062 -11.344 1 98.31 156 ASP B N 1
ATOM 3781 C CA . ASP B 1 156 ? 17.016 8.867 -11.25 1 98.31 156 ASP B CA 1
ATOM 3782 C C . ASP B 1 156 ? 17.156 9.492 -9.867 1 98.31 156 ASP B C 1
ATOM 3784 O O . ASP B 1 156 ? 16.953 10.695 -9.695 1 98.31 156 ASP B O 1
ATOM 3788 N N . ASN B 1 157 ? 17.531 8.68 -8.945 1 97.75 157 ASN B N 1
ATOM 3789 C CA . ASN B 1 157 ? 17.641 9.047 -7.535 1 97.75 157 ASN B CA 1
ATOM 3790 C C . ASN B 1 157 ? 18.641 10.172 -7.324 1 97.75 157 ASN B C 1
ATOM 3792 O O . ASN B 1 157 ? 18.391 11.094 -6.539 1 97.75 157 ASN B O 1
ATOM 3796 N N . TYR B 1 158 ? 19.75 10.094 -8.008 1 98.12 158 TYR B N 1
ATOM 3797 C CA . TYR B 1 158 ? 20.781 11.125 -7.887 1 98.12 158 TYR B CA 1
ATOM 3798 C C . TYR B 1 158 ? 20.234 12.492 -8.297 1 98.12 158 TYR B C 1
ATOM 3800 O O . TYR B 1 158 ? 20.328 13.461 -7.535 1 98.12 158 TYR B O 1
ATOM 3808 N N . HIS B 1 159 ? 19.609 12.523 -9.406 1 98.69 159 HIS B N 1
ATOM 3809 C CA . HIS B 1 159 ? 19.047 13.781 -9.883 1 98.69 159 HIS B CA 1
ATOM 3810 C C . HIS B 1 159 ? 17.938 14.266 -8.969 1 98.69 159 HIS B C 1
ATOM 3812 O O . HIS B 1 159 ? 17.812 15.469 -8.711 1 98.69 159 HIS B O 1
ATOM 3818 N N . GLY B 1 160 ? 17.125 13.328 -8.516 1 98.81 160 GLY B N 1
ATOM 3819 C CA . GLY B 1 160 ? 16.078 13.68 -7.574 1 98.81 160 GLY B CA 1
ATOM 3820 C C . GLY B 1 160 ? 16.594 14.344 -6.312 1 98.81 160 GLY B C 1
ATOM 3821 O O . GLY B 1 160 ? 16.062 15.359 -5.871 1 98.81 160 GLY B O 1
ATOM 3822 N N . GLY B 1 161 ? 17.656 13.719 -5.738 1 98.5 161 GLY B N 1
ATOM 3823 C CA . GLY B 1 161 ? 18.281 14.328 -4.57 1 98.5 161 GLY B CA 1
ATOM 3824 C C . GLY B 1 161 ? 18.844 15.703 -4.852 1 98.5 161 GLY B C 1
ATOM 3825 O O . GLY B 1 161 ? 18.719 16.609 -4.023 1 98.5 161 GLY B O 1
ATOM 3826 N N . PHE B 1 162 ? 19.391 15.844 -6.035 1 98.81 162 PHE B N 1
ATOM 3827 C CA . PHE B 1 162 ? 20.016 17.094 -6.461 1 98.81 162 PHE B CA 1
ATOM 3828 C C . PHE B 1 162 ? 18.969 18.203 -6.586 1 98.81 162 PHE B C 1
ATOM 3830 O O . PHE B 1 162 ? 19.109 19.266 -5.977 1 98.81 162 PHE B O 1
ATOM 3837 N N . ILE B 1 163 ? 17.891 17.953 -7.27 1 98.75 163 ILE B N 1
ATOM 3838 C CA . ILE B 1 163 ? 16.938 19.016 -7.551 1 98.75 163 ILE B CA 1
ATOM 3839 C C . ILE B 1 163 ? 16.109 19.312 -6.301 1 98.75 163 ILE B C 1
ATOM 3841 O O . ILE B 1 163 ? 15.68 20.453 -6.082 1 98.75 163 ILE B O 1
ATOM 3845 N N . ALA B 1 164 ? 15.883 18.281 -5.422 1 98.81 164 ALA B N 1
ATOM 3846 C CA . ALA B 1 164 ? 15.219 18.516 -4.145 1 98.81 164 ALA B CA 1
ATOM 3847 C C . ALA B 1 164 ? 16 19.516 -3.291 1 98.81 164 ALA B C 1
ATOM 3849 O O . ALA B 1 164 ? 15.445 20.484 -2.779 1 98.81 164 ALA B O 1
ATOM 3850 N N . THR B 1 165 ? 17.266 19.266 -3.193 1 98.75 165 THR B N 1
ATOM 3851 C CA . THR B 1 165 ? 18.156 20.094 -2.373 1 98.75 165 THR B CA 1
ATOM 3852 C C . THR B 1 165 ? 18.344 21.469 -3.008 1 98.75 165 THR B C 1
ATOM 3854 O O . THR B 1 165 ? 18.297 22.484 -2.318 1 98.75 165 THR B O 1
ATOM 3857 N N . ARG B 1 166 ? 18.547 21.5 -4.281 1 98.69 166 ARG B N 1
ATOM 3858 C CA . ARG B 1 166 ? 18.688 22.75 -5.004 1 98.69 166 ARG B CA 1
ATOM 3859 C C . ARG B 1 166 ? 17.453 23.641 -4.809 1 98.69 166 ARG B C 1
ATOM 3861 O O . ARG B 1 166 ? 17.578 24.859 -4.637 1 98.69 166 ARG B O 1
ATOM 3868 N N . HIS B 1 167 ? 16.297 23.031 -4.867 1 98.69 167 HIS B N 1
ATOM 3869 C CA . HIS B 1 167 ? 15.062 23.766 -4.629 1 98.69 167 HIS B CA 1
ATOM 3870 C C . HIS B 1 167 ? 15.07 24.438 -3.264 1 98.69 167 HIS B C 1
ATOM 3872 O O . HIS B 1 167 ? 14.734 25.625 -3.148 1 98.69 167 HIS B O 1
ATOM 3878 N N . LEU B 1 168 ? 15.461 23.688 -2.24 1 98.62 168 LEU B N 1
ATOM 3879 C CA . LEU B 1 168 ? 15.523 24.234 -0.894 1 98.62 168 LEU B CA 1
ATOM 3880 C C . LEU B 1 168 ? 16.5 25.406 -0.83 1 98.62 168 LEU B C 1
ATOM 3882 O O . LEU B 1 168 ? 16.219 26.422 -0.209 1 98.62 168 LEU B O 1
ATOM 3886 N N . ILE B 1 169 ? 17.641 25.312 -1.507 1 98.31 169 ILE B N 1
ATOM 3887 C CA . ILE B 1 169 ? 18.656 26.359 -1.556 1 98.31 169 ILE B CA 1
ATOM 3888 C C . ILE B 1 169 ? 18.078 27.594 -2.256 1 98.31 169 ILE B C 1
ATOM 3890 O O . ILE B 1 169 ? 18.25 28.719 -1.784 1 98.31 169 ILE B O 1
ATOM 3894 N N . GLN B 1 170 ? 17.391 27.328 -3.314 1 97.75 170 GLN B N 1
ATOM 3895 C CA . GLN B 1 170 ? 16.781 28.406 -4.082 1 97.75 170 GLN B CA 1
ATOM 3896 C C . GLN B 1 170 ? 15.711 29.125 -3.262 1 97.75 170 GLN B C 1
ATOM 3898 O O . GLN B 1 170 ? 15.445 30.312 -3.484 1 97.75 170 GLN B O 1
ATOM 3903 N N . GLN B 1 171 ? 15.094 28.406 -2.312 1 97.19 171 GLN B N 1
ATOM 3904 C CA . GLN B 1 171 ? 14.102 29 -1.426 1 97.19 171 GLN B CA 1
ATOM 3905 C C . GLN B 1 171 ? 14.766 29.75 -0.269 1 97.19 171 GLN B C 1
ATOM 3907 O O . GLN B 1 171 ? 14.086 30.203 0.653 1 97.19 171 GLN B O 1
ATOM 3912 N N . GLY B 1 172 ? 16.094 29.797 -0.245 1 96.69 172 GLY B N 1
ATOM 3913 C CA . GLY B 1 172 ? 16.828 30.594 0.726 1 96.69 172 GLY B CA 1
ATOM 3914 C C . GLY B 1 172 ? 17.297 29.797 1.92 1 96.69 172 GLY B C 1
ATOM 3915 O O . GLY B 1 172 ? 17.875 30.344 2.861 1 96.69 172 GLY B O 1
ATOM 3916 N N . ARG B 1 173 ? 17.094 28.484 1.877 1 97.81 173 ARG B N 1
ATOM 3917 C CA . ARG B 1 173 ? 17.531 27.641 2.988 1 97.81 173 ARG B CA 1
ATOM 3918 C C . ARG B 1 173 ? 19.031 27.359 2.914 1 97.81 173 ARG B C 1
ATOM 3920 O O . ARG B 1 173 ? 19.578 27.188 1.825 1 97.81 173 ARG B O 1
ATOM 3927 N N . ARG B 1 174 ? 19.641 27.312 4.113 1 97.38 174 ARG B N 1
ATOM 3928 C CA . ARG B 1 174 ? 21.109 27.203 4.121 1 97.38 174 ARG B CA 1
ATOM 3929 C C . ARG B 1 174 ? 21.547 26.062 5.035 1 97.38 174 ARG B C 1
ATOM 3931 O O . ARG B 1 174 ? 22.672 25.562 4.906 1 97.38 174 ARG B O 1
ATOM 3938 N N . ARG B 1 175 ? 20.781 25.656 6.023 1 98.25 175 ARG B N 1
ATOM 3939 C CA . ARG B 1 175 ? 21.047 24.531 6.914 1 98.25 175 ARG B CA 1
ATOM 3940 C C . ARG B 1 175 ? 20.141 23.359 6.613 1 98.25 175 ARG B C 1
ATOM 3942 O O . ARG B 1 175 ? 19.172 23.094 7.348 1 98.25 175 ARG B O 1
ATOM 3949 N N . ILE B 1 176 ? 20.516 22.672 5.551 1 98.5 176 ILE B N 1
ATOM 3950 C CA . ILE B 1 176 ? 19.625 21.641 5.012 1 98.5 176 ILE B CA 1
ATOM 3951 C C . ILE B 1 176 ? 20.094 20.266 5.484 1 98.5 176 ILE B C 1
ATOM 3953 O O . ILE B 1 176 ? 21.172 19.797 5.082 1 98.5 176 ILE B O 1
ATOM 3957 N N . ALA B 1 177 ? 19.328 19.625 6.352 1 98.5 177 ALA B N 1
ATOM 3958 C CA . ALA B 1 177 ? 19.656 18.297 6.836 1 98.5 177 ALA B CA 1
ATOM 3959 C C . ALA B 1 177 ? 19.062 17.203 5.941 1 98.5 177 ALA B C 1
ATOM 3961 O O . ALA B 1 177 ? 18.078 17.453 5.25 1 98.5 177 ALA B O 1
ATOM 3962 N N . PHE B 1 178 ? 19.734 16.094 5.906 1 97.38 178 PHE B N 1
ATOM 3963 C CA . PHE B 1 178 ? 19.203 14.891 5.289 1 97.38 178 PHE B CA 1
ATOM 3964 C C . PHE B 1 178 ? 18.719 13.906 6.344 1 97.38 178 PHE B C 1
ATOM 3966 O O . PHE B 1 178 ? 19.453 13.594 7.289 1 97.38 178 PHE B O 1
ATOM 3973 N N . LEU B 1 179 ? 17.422 13.492 6.152 1 95.19 179 LEU B N 1
ATOM 3974 C CA . LEU B 1 179 ? 16.812 12.531 7.078 1 95.19 179 LEU B CA 1
ATOM 3975 C C . LEU B 1 179 ? 16.531 11.211 6.375 1 95.19 179 LEU B C 1
ATOM 3977 O O . LEU B 1 179 ? 15.633 11.133 5.527 1 95.19 179 LEU B O 1
ATOM 3981 N N . GLY B 1 180 ? 17.219 10.227 6.734 1 84.5 180 GLY B N 1
ATOM 3982 C CA . GLY B 1 180 ? 16.938 9.008 5.992 1 84.5 180 GLY B CA 1
ATOM 3983 C C . GLY B 1 180 ? 17.469 7.762 6.668 1 84.5 180 GLY B C 1
ATOM 3984 O O . GLY B 1 180 ? 17.75 7.77 7.871 1 84.5 180 GLY B O 1
ATOM 3985 N N . GLN B 1 181 ? 17.297 6.672 5.98 1 68.94 181 GLN B N 1
ATOM 3986 C CA . GLN B 1 181 ? 17.688 5.34 6.426 1 68.94 181 GLN B CA 1
ATOM 3987 C C . GLN B 1 181 ? 19.109 4.996 5.949 1 68.94 181 GLN B C 1
ATOM 3989 O O . GLN B 1 181 ? 19.703 5.75 5.18 1 68.94 181 GLN B O 1
ATOM 3994 N N . SER B 1 182 ? 19.422 3.75 6.27 1 64.62 182 SER B N 1
ATOM 3995 C CA . SER B 1 182 ? 20.766 3.207 6.039 1 64.62 182 SER B CA 1
ATOM 3996 C C . SER B 1 182 ? 21.172 3.342 4.574 1 64.62 182 SER B C 1
ATOM 3998 O O . SER B 1 182 ? 20.344 3.125 3.678 1 64.62 182 SER B O 1
ATOM 4000 N N . GLN B 1 183 ? 22.297 3.705 4.379 1 63.84 183 GLN B N 1
ATOM 4001 C CA . GLN B 1 183 ? 22.953 3.91 3.09 1 63.84 183 GLN B CA 1
ATOM 4002 C C . GLN B 1 183 ? 23.203 2.582 2.387 1 63.84 183 GLN B C 1
ATOM 4004 O O . GLN B 1 183 ? 23.656 2.557 1.236 1 63.84 183 GLN B O 1
ATOM 4009 N N . HIS B 1 184 ? 22.703 1.646 3.018 1 71.94 184 HIS B N 1
ATOM 4010 C CA . HIS B 1 184 ? 22.906 0.365 2.352 1 71.94 184 HIS B CA 1
ATOM 4011 C C . HIS B 1 184 ? 21.938 0.188 1.187 1 71.94 184 HIS B C 1
ATOM 4013 O O . HIS B 1 184 ? 22.156 -0.649 0.309 1 71.94 184 HIS B O 1
ATOM 4019 N N . HIS B 1 185 ? 21.047 1.003 1.112 1 82.25 185 HIS B N 1
ATOM 4020 C CA . HIS B 1 185 ? 20.125 0.974 -0.01 1 82.25 185 HIS B CA 1
ATOM 4021 C C . HIS B 1 185 ? 20.625 1.821 -1.171 1 82.25 185 HIS B C 1
ATOM 4023 O O . HIS B 1 185 ? 20.906 3.01 -1 1 82.25 185 HIS B O 1
ATOM 4029 N N . TYR B 1 186 ? 20.797 1.287 -2.238 1 88.81 186 TYR B N 1
ATOM 4030 C CA . TYR B 1 186 ? 21.344 1.925 -3.434 1 88.81 186 TYR B CA 1
ATOM 4031 C C . TYR B 1 186 ? 20.641 3.248 -3.711 1 88.81 186 TYR B C 1
ATOM 4033 O O . TYR B 1 186 ? 21.281 4.281 -3.885 1 88.81 186 TYR B O 1
ATOM 4041 N N . SER B 1 187 ? 19.328 3.232 -3.766 1 92.12 187 SER B N 1
ATOM 4042 C CA . SER B 1 187 ? 18.531 4.414 -4.105 1 92.12 187 SER B CA 1
ATOM 4043 C C . SER B 1 187 ? 18.797 5.555 -3.133 1 92.12 187 SER B C 1
ATOM 4045 O O . SER B 1 187 ? 18.953 6.707 -3.547 1 92.12 187 SER B O 1
ATOM 4047 N N . ILE B 1 188 ? 18.891 5.227 -1.864 1 91.88 188 ILE B N 1
ATOM 4048 C CA . ILE B 1 188 ? 19.094 6.25 -0.844 1 91.88 188 ILE B CA 1
ATOM 4049 C C . ILE B 1 188 ? 20.484 6.836 -0.971 1 91.88 188 ILE B C 1
ATOM 4051 O O . ILE B 1 188 ? 20.672 8.047 -0.851 1 91.88 188 ILE B O 1
ATOM 4055 N N . ARG B 1 189 ? 21.453 5.992 -1.236 1 93.06 189 ARG B N 1
ATOM 4056 C CA . ARG B 1 189 ? 22.812 6.469 -1.454 1 93.06 189 ARG B CA 1
ATOM 4057 C C . ARG B 1 189 ? 22.875 7.473 -2.604 1 93.06 189 ARG B C 1
ATOM 4059 O O . ARG B 1 189 ? 23.547 8.5 -2.506 1 93.06 189 ARG B O 1
ATOM 4066 N N . GLN B 1 190 ? 22.203 7.141 -3.646 1 95.94 190 GLN B N 1
ATOM 4067 C CA . GLN B 1 190 ? 22.172 8.031 -4.801 1 95.94 190 GLN B CA 1
ATOM 4068 C C . GLN B 1 190 ? 21.516 9.367 -4.441 1 95.94 190 GLN B C 1
ATOM 4070 O O . GLN B 1 190 ? 21.984 10.43 -4.867 1 95.94 190 GLN B O 1
ATOM 4075 N N . ARG B 1 191 ? 20.438 9.344 -3.67 1 96.81 191 ARG B N 1
ATOM 4076 C CA . ARG B 1 191 ? 19.766 10.562 -3.234 1 96.81 191 ARG B CA 1
ATOM 4077 C C . ARG B 1 191 ? 20.703 11.43 -2.395 1 96.81 191 ARG B C 1
ATOM 4079 O O . ARG B 1 191 ? 20.75 12.648 -2.564 1 96.81 191 ARG B O 1
ATOM 4086 N N . VAL B 1 192 ? 21.453 10.742 -1.514 1 95.81 192 VAL B N 1
ATOM 4087 C CA . VAL B 1 192 ? 22.406 11.445 -0.665 1 95.81 192 VAL B CA 1
ATOM 4088 C C . VAL B 1 192 ? 23.5 12.086 -1.527 1 95.81 192 VAL B C 1
ATOM 4090 O O . VAL B 1 192 ? 23.906 13.227 -1.282 1 95.81 192 VAL B O 1
ATOM 4093 N N . GLU B 1 193 ? 23.953 11.336 -2.537 1 96.75 193 GLU B N 1
ATOM 4094 C CA . GLU B 1 193 ? 24.969 11.883 -3.447 1 96.75 193 GLU B CA 1
ATOM 4095 C C . GLU B 1 193 ? 24.438 13.141 -4.148 1 96.75 193 GLU B C 1
ATOM 4097 O O . GLU B 1 193 ? 25.172 14.125 -4.281 1 96.75 193 GLU B O 1
ATOM 4102 N N . GLY B 1 194 ? 23.203 13.078 -4.59 1 98.25 194 GLY B N 1
ATOM 4103 C CA . GLY B 1 194 ? 22.578 14.258 -5.188 1 98.25 194 GLY B CA 1
ATOM 4104 C C . GLY B 1 194 ? 22.453 15.414 -4.223 1 98.25 194 GLY B C 1
ATOM 4105 O O . GLY B 1 194 ? 22.734 16.562 -4.574 1 98.25 194 GLY B O 1
ATOM 4106 N N . TYR B 1 195 ? 22.062 15.078 -3.01 1 97.94 195 TYR B N 1
ATOM 4107 C CA . TYR B 1 195 ? 21.969 16.047 -1.92 1 97.94 195 TYR B CA 1
ATOM 4108 C C . TYR B 1 195 ? 23.312 16.719 -1.682 1 97.94 195 TYR B C 1
ATOM 4110 O O . TYR B 1 195 ? 23.406 17.953 -1.66 1 97.94 195 TYR B O 1
ATOM 4118 N N . GLN B 1 196 ? 24.328 15.992 -1.616 1 97.38 196 GLN B N 1
ATOM 4119 C CA . GLN B 1 196 ? 25.672 16.5 -1.358 1 97.38 196 GLN B CA 1
ATOM 4120 C C . GLN B 1 196 ? 26.172 17.344 -2.525 1 97.38 196 GLN B C 1
ATOM 4122 O O . GLN B 1 196 ? 26.797 18.391 -2.32 1 97.38 196 GLN B O 1
ATOM 4127 N N . GLN B 1 197 ? 25.859 16.906 -3.707 1 98.44 197 GLN B N 1
ATOM 4128 C CA . GLN B 1 197 ? 26.297 17.641 -4.891 1 98.44 197 GLN B CA 1
ATOM 4129 C C . GLN B 1 197 ? 25.656 19.031 -4.938 1 98.44 197 GLN B C 1
ATOM 4131 O O . GLN B 1 197 ? 26.312 20 -5.285 1 98.44 197 GLN B O 1
ATOM 4136 N N . ALA B 1 198 ? 24.359 19.078 -4.641 1 98.75 198 ALA B N 1
ATOM 4137 C CA . ALA B 1 198 ? 23.656 20.359 -4.629 1 98.75 198 ALA B CA 1
ATOM 4138 C C . ALA B 1 198 ? 24.281 21.312 -3.602 1 98.75 198 ALA B C 1
ATOM 4140 O O . ALA B 1 198 ? 24.469 22.5 -3.877 1 98.75 198 ALA B O 1
ATOM 4141 N N . LEU B 1 199 ? 24.625 20.797 -2.404 1 98.38 199 LEU B N 1
ATOM 4142 C CA . LEU B 1 199 ? 25.25 21.609 -1.365 1 98.38 199 LEU B CA 1
ATOM 4143 C C . LEU B 1 199 ? 26.609 22.109 -1.826 1 98.38 199 LEU B C 1
ATOM 4145 O O . LEU B 1 199 ? 26.938 23.297 -1.66 1 98.38 199 LEU B O 1
ATOM 4149 N N . LEU B 1 200 ? 27.344 21.219 -2.445 1 98.06 200 LEU B N 1
ATOM 4150 C CA . LEU B 1 200 ? 28.672 21.547 -2.93 1 98.06 200 LEU B CA 1
ATOM 4151 C C . LEU B 1 200 ? 28.609 22.656 -3.967 1 98.06 200 LEU B C 1
ATOM 4153 O O . LEU B 1 200 ? 29.375 23.625 -3.885 1 98.06 200 LEU B O 1
ATOM 4157 N N . GLU B 1 201 ? 27.703 22.531 -4.887 1 98.19 201 GLU B N 1
ATOM 4158 C CA . GLU B 1 201 ? 27.578 23.516 -5.953 1 98.19 201 GLU B CA 1
ATOM 4159 C C . GLU B 1 201 ? 27.172 24.891 -5.398 1 98.19 201 GLU B C 1
ATOM 4161 O O . GLU B 1 201 ? 27.516 25.922 -5.98 1 98.19 201 GLU B O 1
ATOM 4166 N N . ALA B 1 202 ? 26.5 24.891 -4.309 1 98.06 202 ALA B N 1
ATOM 4167 C CA . ALA B 1 202 ? 26.031 26.125 -3.697 1 98.06 202 ALA B CA 1
ATOM 4168 C C . ALA B 1 202 ? 27.062 26.672 -2.715 1 98.06 202 ALA B C 1
ATOM 4170 O O . ALA B 1 202 ? 26.859 27.734 -2.113 1 98.06 202 ALA B O 1
ATOM 4171 N N . GLY B 1 203 ? 28.141 25.906 -2.537 1 97.75 203 GLY B N 1
ATOM 4172 C CA . GLY B 1 203 ? 29.188 26.328 -1.617 1 97.75 203 GLY B CA 1
ATOM 4173 C C . GLY B 1 203 ? 28.797 26.172 -0.16 1 97.75 203 GLY B C 1
ATOM 4174 O O . GLY B 1 203 ? 29.281 26.906 0.704 1 97.75 203 GLY B O 1
ATOM 4175 N N . LEU B 1 204 ? 27.859 25.281 0.148 1 97.44 204 LEU B N 1
ATOM 4176 C CA . LEU B 1 204 ? 27.391 25.047 1.51 1 97.44 204 LEU B CA 1
ATOM 4177 C C . LEU B 1 204 ? 28.094 23.828 2.125 1 97.44 204 LEU B C 1
ATOM 4179 O O . LEU B 1 204 ? 28.109 22.75 1.533 1 97.44 204 LEU B O 1
ATOM 4183 N N . SER B 1 205 ? 28.797 24 3.172 1 94.5 205 SER B N 1
ATOM 4184 C CA . SER B 1 205 ? 29.406 22.938 3.965 1 94.5 205 SER B CA 1
ATOM 4185 C C . SER B 1 205 ? 28.688 22.75 5.301 1 94.5 205 SER B C 1
ATOM 4187 O O . SER B 1 205 ? 28.656 23.672 6.121 1 94.5 205 SER B O 1
ATOM 4189 N N . LEU B 1 206 ? 28.094 21.625 5.48 1 94.19 206 LEU B N 1
ATOM 4190 C CA . LEU B 1 206 ? 27.328 21.375 6.688 1 94.19 206 LEU B CA 1
ATOM 4191 C C . LEU B 1 206 ? 28 20.312 7.555 1 94.19 206 LEU B C 1
ATOM 4193 O O . LEU B 1 206 ? 28.625 19.391 7.035 1 94.19 206 LEU B O 1
ATOM 4197 N N . PRO B 1 207 ? 27.891 20.484 8.867 1 93.56 207 PRO B N 1
ATOM 4198 C CA . PRO B 1 207 ? 28.453 19.469 9.758 1 93.56 207 PRO B CA 1
ATOM 4199 C C . PRO B 1 207 ? 27.844 18.078 9.539 1 93.56 207 PRO B C 1
ATOM 4201 O O . PRO B 1 207 ? 26.719 17.969 9.039 1 93.56 207 PRO B O 1
ATOM 4204 N N . ASP B 1 208 ? 28.547 17.047 10.008 1 91.25 208 ASP B N 1
ATOM 4205 C CA . ASP B 1 208 ? 28.141 15.656 9.82 1 91.25 208 ASP B CA 1
ATOM 4206 C C . ASP B 1 208 ? 26.812 15.375 10.523 1 91.25 208 ASP B C 1
ATOM 4208 O O . ASP B 1 208 ? 26.031 14.531 10.07 1 91.25 208 ASP B O 1
ATOM 4212 N N . GLY B 1 209 ? 26.594 16.172 11.539 1 93.69 209 GLY B N 1
ATOM 4213 C CA . GLY B 1 209 ? 25.375 15.961 12.312 1 93.69 209 GLY B CA 1
ATOM 4214 C C . GLY B 1 209 ? 24.109 16.266 11.531 1 93.69 209 GLY B C 1
ATOM 4215 O O . GLY B 1 209 ? 23.016 15.867 11.938 1 93.69 209 GLY B O 1
ATOM 4216 N N . TYR B 1 210 ? 24.25 16.891 10.344 1 95.94 210 TYR B N 1
ATOM 4217 C CA . TYR B 1 210 ? 23.109 17.25 9.516 1 95.94 210 TYR B CA 1
ATOM 4218 C C . TYR B 1 210 ? 22.656 16.062 8.68 1 95.94 210 TYR B C 1
ATOM 4220 O O . TYR B 1 210 ? 21.609 16.125 8.023 1 95.94 210 TYR B O 1
ATOM 4228 N N . ARG B 1 211 ? 23.375 15.031 8.734 1 93.81 211 ARG B N 1
ATOM 4229 C CA . ARG B 1 211 ? 22.984 13.789 8.062 1 93.81 211 ARG B CA 1
ATOM 4230 C C . ARG B 1 211 ? 22.656 12.703 9.078 1 93.81 211 ARG B C 1
ATOM 4232 O O . ARG B 1 211 ? 23.531 12.234 9.812 1 93.81 211 ARG B O 1
ATOM 4239 N N . VAL B 1 212 ? 21.359 12.414 9.109 1 91.62 212 VAL B N 1
ATOM 4240 C CA . VAL B 1 212 ? 20.891 11.391 10.039 1 91.62 212 VAL B CA 1
ATOM 4241 C C . VAL B 1 212 ? 20.5 10.133 9.273 1 91.62 212 VAL B C 1
ATOM 4243 O O . VAL B 1 212 ? 19.625 10.18 8.398 1 91.62 212 VAL B O 1
ATOM 4246 N N . GLU B 1 213 ? 21.188 9.148 9.562 1 85 213 GLU B N 1
ATOM 4247 C CA . GLU B 1 213 ? 20.906 7.836 8.977 1 85 213 GLU B CA 1
ATOM 4248 C C . GLU B 1 213 ? 20.484 6.836 10.055 1 85 213 GLU B C 1
ATOM 4250 O O . GLU B 1 213 ? 21.203 6.641 11.039 1 85 213 GLU B O 1
ATOM 4255 N N . MET B 1 214 ? 19.312 6.395 9.82 1 77 214 MET B N 1
ATOM 4256 C CA . MET B 1 214 ? 18.828 5.438 10.812 1 77 214 MET B CA 1
ATOM 4257 C C . MET B 1 214 ? 19 4.008 10.32 1 77 214 MET B C 1
ATOM 4259 O O . MET B 1 214 ? 18.906 3.738 9.117 1 77 214 MET B O 1
ATOM 4263 N N . PRO B 1 215 ? 19.406 3.164 11.305 1 70.19 215 PRO B N 1
ATOM 4264 C CA . PRO B 1 215 ? 19.484 1.745 10.945 1 70.19 215 PRO B CA 1
ATOM 4265 C C . PRO B 1 215 ? 18.109 1.144 10.625 1 70.19 215 PRO B C 1
ATOM 4267 O O . PRO B 1 215 ? 17.094 1.715 10.992 1 70.19 215 PRO B O 1
ATOM 4270 N N . PRO B 1 216 ? 18.266 0.133 9.797 1 65.31 216 PRO B N 1
ATOM 4271 C CA . PRO B 1 216 ? 17.016 -0.572 9.539 1 65.31 216 PRO B CA 1
ATOM 4272 C C . PRO B 1 216 ? 16.406 -1.183 10.805 1 65.31 216 PRO B C 1
ATOM 4274 O O . PRO B 1 216 ? 17.016 -2.059 11.422 1 65.31 216 PRO B O 1
ATOM 4277 N N . VAL B 1 217 ? 15.477 -0.416 11.414 1 64 217 VAL B N 1
ATOM 4278 C CA . VAL B 1 217 ? 14.859 -0.904 12.648 1 64 217 VAL B CA 1
ATOM 4279 C C . VAL B 1 217 ? 13.391 -1.229 12.398 1 64 217 VAL B C 1
ATOM 4281 O O . VAL B 1 217 ? 12.812 -0.784 11.406 1 64 217 VAL B O 1
ATOM 4284 N N . LYS B 1 218 ? 12.914 -2.07 13.352 1 65.19 218 LYS B N 1
ATOM 4285 C CA . LYS B 1 218 ? 11.523 -2.51 13.281 1 65.19 218 LYS B CA 1
ATOM 4286 C C . LYS B 1 218 ? 10.57 -1.325 13.391 1 65.19 218 LYS B C 1
ATOM 4288 O O . LYS B 1 218 ? 9.586 -1.24 12.648 1 65.19 218 LYS B O 1
ATOM 4293 N N . ASP B 1 219 ? 10.977 -0.416 14.266 1 77.19 219 ASP B N 1
ATOM 4294 C CA . ASP B 1 219 ? 10.102 0.741 14.43 1 77.19 219 ASP B CA 1
ATOM 4295 C C . ASP B 1 219 ? 10.695 1.977 13.75 1 77.19 219 ASP B C 1
ATOM 4297 O O . ASP B 1 219 ? 11.281 2.836 14.414 1 77.19 219 ASP B O 1
ATOM 4301 N N . ILE B 1 220 ? 10.5 2.092 12.469 1 79.12 220 ILE B N 1
ATOM 4302 C CA . ILE B 1 220 ? 11.102 3.135 11.648 1 79.12 220 ILE B CA 1
ATOM 4303 C C . ILE B 1 220 ? 10.531 4.496 12.039 1 79.12 220 ILE B C 1
ATOM 4305 O O . ILE B 1 220 ? 11.234 5.508 11.992 1 79.12 220 ILE B O 1
ATOM 4309 N N . GLU B 1 221 ? 9.297 4.535 12.469 1 83.25 221 GLU B N 1
ATOM 4310 C CA . GLU B 1 221 ? 8.711 5.801 12.898 1 83.25 221 GLU B CA 1
ATOM 4311 C C . GLU B 1 221 ? 9.438 6.359 14.117 1 83.25 221 GLU B C 1
ATOM 4313 O O . GLU B 1 221 ? 9.742 7.551 14.172 1 83.25 221 GLU B O 1
ATOM 4318 N N . GLN B 1 222 ? 9.625 5.473 15.07 1 86.69 222 GLN B N 1
ATOM 4319 C CA . GLN B 1 222 ? 10.352 5.883 16.266 1 86.69 222 GLN B CA 1
ATOM 4320 C C . GLN B 1 222 ? 11.766 6.328 15.922 1 86.69 222 GLN B C 1
ATOM 4322 O O . GLN B 1 222 ? 12.25 7.336 16.453 1 86.69 222 GLN B O 1
ATOM 4327 N N . ALA B 1 223 ? 12.398 5.621 15.047 1 87.94 223 ALA B N 1
ATOM 4328 C CA . ALA B 1 223 ? 13.758 5.957 14.648 1 87.94 223 ALA B CA 1
ATOM 4329 C C . ALA B 1 223 ? 13.805 7.324 13.961 1 87.94 223 ALA B C 1
ATOM 4331 O O . ALA B 1 223 ? 14.695 8.133 14.242 1 87.94 223 ALA B O 1
ATOM 4332 N N . LEU B 1 224 ? 12.867 7.598 13.125 1 90.81 224 LEU B N 1
ATOM 4333 C CA . LEU B 1 224 ? 12.797 8.867 12.414 1 90.81 224 LEU B CA 1
ATOM 4334 C C . LEU B 1 224 ? 12.508 10.016 13.367 1 90.81 224 LEU B C 1
ATOM 4336 O O . LEU B 1 224 ? 13.055 11.109 13.219 1 90.81 224 LEU B O 1
ATOM 4340 N N . THR B 1 225 ? 11.641 9.719 14.312 1 92.31 225 THR B N 1
ATOM 4341 C CA . THR B 1 225 ? 11.344 10.719 15.336 1 92.31 225 THR B CA 1
ATOM 4342 C C . THR B 1 225 ? 12.602 11.062 16.141 1 92.31 225 THR B C 1
ATOM 4344 O O . THR B 1 225 ? 12.898 12.242 16.359 1 92.31 225 THR B O 1
ATOM 4347 N N . GLU B 1 226 ? 13.312 10.039 16.516 1 92.94 226 GLU B N 1
ATOM 4348 C CA . GLU B 1 226 ? 14.562 10.25 17.25 1 92.94 226 GLU B CA 1
ATOM 4349 C C . GLU B 1 226 ? 15.57 11.016 16.391 1 92.94 226 GLU B C 1
ATOM 4351 O O . GLU B 1 226 ? 16.297 11.875 16.891 1 92.94 226 GLU B O 1
ATOM 4356 N N . GLY B 1 227 ? 15.609 10.656 15.141 1 93.88 227 GLY B N 1
ATOM 4357 C CA . GLY B 1 227 ? 16.469 11.383 14.219 1 93.88 227 GLY B CA 1
ATOM 4358 C C . GLY B 1 227 ? 16.141 12.859 14.133 1 93.88 227 GLY B C 1
ATOM 4359 O O . GLY B 1 227 ? 17.047 13.703 14.164 1 93.88 227 GLY B O 1
ATOM 4360 N N . MET B 1 228 ? 14.922 13.203 14.047 1 95.44 228 MET B N 1
ATOM 4361 C CA . MET B 1 228 ? 14.484 14.594 14.016 1 95.44 228 MET B CA 1
ATOM 4362 C C . MET B 1 228 ? 14.844 15.312 15.305 1 95.44 228 MET B C 1
ATOM 4364 O O . MET B 1 228 ? 15.281 16.453 15.281 1 95.44 228 MET B O 1
ATOM 4368 N N . ASN B 1 229 ? 14.625 14.57 16.391 1 96.06 229 ASN B N 1
ATOM 4369 C CA . ASN B 1 229 ? 14.969 15.156 17.672 1 96.06 229 ASN B CA 1
ATOM 4370 C C . ASN B 1 229 ? 16.453 15.492 17.766 1 96.06 229 ASN B C 1
ATOM 4372 O O . ASN B 1 229 ? 16.828 16.531 18.312 1 96.06 229 ASN B O 1
ATOM 4376 N N . ARG B 1 230 ? 17.266 14.633 17.266 1 95.94 230 ARG B N 1
ATOM 4377 C CA . ARG B 1 230 ? 18.703 14.875 17.219 1 95.94 230 ARG B CA 1
ATOM 4378 C C . ARG B 1 230 ? 19.016 16.125 16.406 1 95.94 230 ARG B C 1
ATOM 4380 O O . ARG B 1 230 ? 19.859 16.938 16.797 1 95.94 230 ARG B O 1
ATOM 4387 N N . LEU B 1 231 ? 18.391 16.266 15.305 1 97.44 231 LEU B N 1
ATOM 4388 C CA . LEU B 1 231 ? 18.609 17.406 14.43 1 97.44 231 LEU B CA 1
ATOM 4389 C C . LEU B 1 231 ? 18.188 18.703 15.117 1 97.44 231 LEU B C 1
ATOM 4391 O O . LEU B 1 231 ? 18.891 19.719 15.031 1 97.44 231 LEU B O 1
ATOM 4395 N N . LEU B 1 232 ? 17.078 18.672 15.82 1 97.56 232 LEU B N 1
ATOM 4396 C CA . LEU B 1 232 ? 16.531 19.844 16.484 1 97.56 232 LEU B CA 1
ATOM 4397 C C . LEU B 1 232 ? 17.391 20.234 17.688 1 97.56 232 LEU B C 1
ATOM 4399 O O . LEU B 1 232 ? 17.359 21.391 18.125 1 97.56 232 LEU B O 1
ATOM 4403 N N . ALA B 1 233 ? 18.156 19.25 18.188 1 97 233 ALA B N 1
ATOM 4404 C CA . ALA B 1 233 ? 18.984 19.469 19.375 1 97 233 ALA B CA 1
ATOM 4405 C C . ALA B 1 233 ? 20.344 20.031 19 1 97 233 ALA B C 1
ATOM 4407 O O . ALA B 1 233 ? 21.141 20.375 19.875 1 97 233 ALA B O 1
ATOM 4408 N N . LEU B 1 234 ? 20.641 20.109 17.75 1 97.12 234 LEU B N 1
ATOM 4409 C CA . LEU B 1 234 ? 21.906 20.672 17.312 1 97.12 234 LEU B CA 1
ATOM 4410 C C . LEU B 1 234 ? 22.047 22.125 17.766 1 97.12 234 LEU B C 1
ATOM 4412 O O . LEU B 1 234 ? 21.062 22.828 17.922 1 97.12 234 LEU B O 1
ATOM 4416 N N . PRO B 1 235 ? 23.312 22.578 17.953 1 96.25 235 PRO B N 1
ATOM 4417 C CA . PRO B 1 235 ? 23.516 23.984 18.328 1 96.25 235 PRO B CA 1
ATOM 4418 C C . PRO B 1 235 ? 22.875 24.953 17.328 1 96.25 235 PRO B C 1
ATOM 4420 O O . PRO B 1 235 ? 22.328 25.969 17.734 1 96.25 235 PRO B O 1
ATOM 4423 N N . GLN B 1 236 ? 23.016 24.594 16.078 1 96.88 236 GLN B N 1
ATOM 4424 C CA . GLN B 1 236 ? 22.312 25.266 14.992 1 96.88 236 GLN B CA 1
ATOM 4425 C C . GLN B 1 236 ? 21.391 24.312 14.258 1 96.88 236 GLN B C 1
ATOM 4427 O O . GLN B 1 236 ? 21.797 23.656 13.297 1 96.88 236 GLN B O 1
ATOM 4432 N N . PRO B 1 237 ? 20.141 24.281 14.672 1 97.81 237 PRO B N 1
ATOM 4433 C CA . PRO B 1 237 ? 19.234 23.328 14.031 1 97.81 237 PRO B CA 1
ATOM 4434 C C . PRO B 1 237 ? 19.016 23.641 12.555 1 97.81 237 PRO B C 1
ATOM 4436 O O . PRO B 1 237 ? 19.188 24.781 12.125 1 97.81 237 PRO B O 1
ATOM 4439 N N . PRO B 1 238 ? 18.703 22.641 11.82 1 98.38 238 PRO B N 1
ATOM 4440 C CA . PRO B 1 238 ? 18.438 22.891 10.398 1 98.38 238 PRO B CA 1
ATOM 4441 C C . PRO B 1 238 ? 17.219 23.797 10.18 1 98.38 238 PRO B C 1
ATOM 4443 O O . PRO B 1 238 ? 16.359 23.906 11.047 1 98.38 238 PRO B O 1
ATOM 4446 N N . ASP B 1 239 ? 17.25 24.469 9.062 1 98.06 239 ASP B N 1
ATOM 4447 C CA . ASP B 1 239 ? 16.078 25.25 8.641 1 98.06 239 ASP B CA 1
ATOM 4448 C C . ASP B 1 239 ? 15.352 24.562 7.488 1 98.06 239 ASP B C 1
ATOM 4450 O O . ASP B 1 239 ? 14.336 25.062 7.004 1 98.06 239 ASP B O 1
ATOM 4454 N N . ALA B 1 240 ? 15.898 23.391 7.059 1 98.56 240 ALA B N 1
ATOM 4455 C CA . ALA B 1 240 ? 15.242 22.578 6.043 1 98.56 240 ALA B CA 1
ATOM 4456 C C . ALA B 1 240 ? 15.641 21.109 6.184 1 98.56 240 ALA B C 1
ATOM 4458 O O . ALA B 1 240 ? 16.734 20.797 6.672 1 98.56 240 ALA B O 1
ATOM 4459 N N . ILE B 1 241 ? 14.742 20.25 5.797 1 98.69 241 ILE B N 1
ATOM 4460 C CA . ILE B 1 241 ? 14.969 18.812 5.785 1 98.69 241 ILE B CA 1
ATOM 4461 C C . ILE B 1 241 ? 14.695 18.25 4.395 1 98.69 241 ILE B C 1
ATOM 4463 O O . ILE B 1 241 ? 13.633 18.5 3.814 1 98.69 241 ILE B O 1
ATOM 4467 N N . PHE B 1 242 ? 15.672 17.594 3.824 1 98.62 242 PHE B N 1
ATOM 4468 C CA . PHE B 1 242 ? 15.43 16.656 2.742 1 98.62 242 PHE B CA 1
ATOM 4469 C C . PHE B 1 242 ? 15.305 15.234 3.281 1 98.62 242 PHE B C 1
ATOM 4471 O O . PHE B 1 242 ? 16.297 14.625 3.674 1 98.62 242 PHE B O 1
ATOM 4478 N N . ALA B 1 243 ? 14.047 14.75 3.348 1 97.12 243 ALA B N 1
ATOM 4479 C CA . ALA B 1 243 ? 13.797 13.375 3.789 1 97.12 243 ALA B CA 1
ATOM 4480 C C . ALA B 1 243 ? 13.953 12.391 2.633 1 97.12 243 ALA B C 1
ATOM 4482 O O . ALA B 1 243 ? 13.555 12.68 1.504 1 97.12 243 ALA B O 1
ATOM 4483 N N . TYR B 1 244 ? 14.414 11.219 2.92 1 94.31 244 TYR B N 1
ATOM 4484 C CA . TYR B 1 244 ? 14.773 10.281 1.863 1 94.31 244 TYR B CA 1
ATOM 4485 C C . TYR B 1 244 ? 13.531 9.766 1.141 1 94.31 244 TYR B C 1
ATOM 4487 O O . TYR B 1 244 ? 13.625 9.242 0.03 1 94.31 244 TYR B O 1
ATOM 4495 N N . ASN B 1 245 ? 12.375 9.836 1.774 1 93.81 245 ASN B N 1
ATOM 4496 C CA . ASN B 1 245 ? 11.094 9.578 1.122 1 93.81 245 ASN B CA 1
ATOM 4497 C C . ASN B 1 245 ? 9.953 10.32 1.812 1 93.81 245 ASN B C 1
ATOM 4499 O O . ASN B 1 245 ? 10.164 11 2.818 1 93.81 245 ASN B O 1
ATOM 4503 N N . ASP B 1 246 ? 8.789 10.227 1.289 1 94.94 246 ASP B N 1
ATOM 4504 C CA . ASP B 1 246 ? 7.645 10.992 1.764 1 94.94 246 ASP B CA 1
ATOM 4505 C C . ASP B 1 246 ? 7.25 10.578 3.18 1 94.94 246 ASP B C 1
ATOM 4507 O O . ASP B 1 246 ? 6.871 11.414 3.998 1 94.94 246 ASP B O 1
ATOM 4511 N N . VAL B 1 247 ? 7.309 9.305 3.492 1 91.38 247 VAL B N 1
ATOM 4512 C CA . VAL B 1 247 ? 6.918 8.844 4.82 1 91.38 247 VAL B CA 1
ATOM 4513 C C . VAL B 1 247 ? 7.832 9.461 5.871 1 91.38 247 VAL B C 1
ATOM 4515 O O . VAL B 1 247 ? 7.359 9.961 6.898 1 91.38 247 VAL B O 1
ATOM 4518 N N . ALA B 1 248 ? 9.086 9.445 5.609 1 92.69 248 ALA B N 1
ATOM 4519 C CA . ALA B 1 248 ? 10.031 10.094 6.52 1 92.69 248 ALA B CA 1
ATOM 4520 C C . ALA B 1 248 ? 9.719 11.578 6.66 1 92.69 248 ALA B C 1
ATOM 4522 O O . ALA B 1 248 ? 9.82 12.141 7.754 1 92.69 248 ALA B O 1
ATOM 4523 N N . ALA B 1 249 ? 9.375 12.219 5.543 1 96.25 249 ALA B N 1
ATOM 4524 C CA . ALA B 1 249 ? 9.016 13.633 5.562 1 96.25 249 ALA B CA 1
ATOM 4525 C C . ALA B 1 249 ? 7.777 13.875 6.426 1 96.25 249 ALA B C 1
ATOM 4527 O O . ALA B 1 249 ? 7.719 14.844 7.18 1 96.25 249 ALA B O 1
ATOM 4528 N N . LEU B 1 250 ? 6.828 12.977 6.301 1 93.19 250 LEU B N 1
ATOM 4529 C CA . LEU B 1 250 ? 5.602 13.102 7.082 1 93.19 250 LEU B CA 1
ATOM 4530 C C . LEU B 1 250 ? 5.891 12.969 8.57 1 93.19 250 LEU B C 1
ATOM 4532 O O . LEU B 1 250 ? 5.309 13.688 9.391 1 93.19 250 LEU B O 1
ATOM 4536 N N . VAL B 1 251 ? 6.766 12.062 8.922 1 91.81 251 VAL B N 1
ATOM 4537 C CA . VAL B 1 251 ? 7.168 11.906 10.32 1 91.81 251 VAL B CA 1
ATOM 4538 C C . VAL B 1 251 ? 7.867 13.172 10.797 1 91.81 251 VAL B C 1
ATOM 4540 O O . VAL B 1 251 ? 7.609 13.656 11.906 1 91.81 251 VAL B O 1
ATOM 4543 N N . ALA B 1 252 ? 8.711 13.711 9.969 1 95.88 252 ALA B N 1
ATOM 4544 C CA . ALA B 1 252 ? 9.383 14.961 10.297 1 95.88 252 ALA B CA 1
ATOM 4545 C C . ALA B 1 252 ? 8.375 16.078 10.523 1 95.88 252 ALA B C 1
ATOM 4547 O O . ALA B 1 252 ? 8.508 16.875 11.469 1 95.88 252 ALA B O 1
ATOM 4548 N N . MET B 1 253 ? 7.395 16.172 9.664 1 95.25 253 MET B N 1
ATOM 4549 C CA . MET B 1 253 ? 6.355 17.188 9.797 1 95.25 253 MET B CA 1
ATOM 4550 C C . MET B 1 253 ? 5.605 17.031 11.117 1 95.25 253 MET B C 1
ATOM 4552 O O . MET B 1 253 ? 5.301 18.031 11.781 1 95.25 253 MET B O 1
ATOM 4556 N N . ARG B 1 254 ? 5.355 15.82 11.453 1 91.19 254 ARG B N 1
ATOM 4557 C CA . ARG B 1 254 ? 4.66 15.555 12.711 1 91.19 254 ARG B CA 1
ATOM 4558 C C . ARG B 1 254 ? 5.484 16.016 13.906 1 91.19 254 ARG B C 1
ATOM 4560 O O . ARG B 1 254 ? 4.945 16.594 14.852 1 91.19 254 ARG B O 1
ATOM 4567 N N . VAL B 1 255 ? 6.746 15.734 13.898 1 94.5 255 VAL B N 1
ATOM 4568 C CA . VAL B 1 255 ? 7.633 16.156 14.984 1 94.5 255 VAL B CA 1
ATOM 4569 C C . VAL B 1 255 ? 7.652 17.688 15.062 1 94.5 255 VAL B C 1
ATOM 4571 O O . VAL B 1 255 ? 7.582 18.25 16.156 1 94.5 255 VAL B O 1
ATOM 4574 N N . CYS B 1 256 ? 7.723 18.375 13.922 1 95.44 256 CYS B N 1
ATOM 4575 C CA . CYS B 1 256 ? 7.691 19.828 13.898 1 95.44 256 CYS B CA 1
ATOM 4576 C C . CYS B 1 256 ? 6.41 20.359 14.531 1 95.44 256 CYS B C 1
ATOM 4578 O O . CYS B 1 256 ? 6.449 21.281 15.344 1 95.44 256 CYS B O 1
ATOM 4580 N N . ALA B 1 257 ? 5.352 19.75 14.133 1 89.5 257 ALA B N 1
ATOM 4581 C CA . ALA B 1 257 ? 4.062 20.156 14.68 1 89.5 257 ALA B CA 1
ATOM 4582 C C . ALA B 1 257 ? 4.047 20.016 16.203 1 89.5 257 ALA B C 1
ATOM 4584 O O . ALA B 1 257 ? 3.592 20.922 16.906 1 89.5 257 ALA B O 1
ATOM 4585 N N . ARG B 1 258 ? 4.539 18.938 16.672 1 88.81 258 ARG B N 1
ATOM 4586 C CA . ARG B 1 258 ? 4.57 18.672 18.109 1 88.81 258 ARG B CA 1
ATOM 4587 C C . ARG B 1 258 ? 5.453 19.672 18.844 1 88.81 258 ARG B C 1
ATOM 4589 O O . ARG B 1 258 ? 5.168 20.031 19.984 1 88.81 258 ARG B O 1
ATOM 4596 N N . GLU B 1 259 ? 6.477 20.109 18.188 1 94 259 GLU B N 1
ATOM 4597 C CA . GLU B 1 259 ? 7.449 21.016 18.781 1 94 259 GLU B CA 1
ATOM 4598 C C . GLU B 1 259 ? 7.082 22.484 18.531 1 94 259 GLU B C 1
ATOM 4600 O O . GLU B 1 259 ? 7.801 23.391 18.938 1 94 259 GLU B O 1
ATOM 4605 N N . GLY B 1 260 ? 6.012 22.703 17.812 1 92.75 260 GLY B N 1
ATOM 4606 C CA . GLY B 1 260 ? 5.562 24.047 17.516 1 92.75 260 GLY B CA 1
ATOM 4607 C C . GLY B 1 260 ? 6.387 24.734 16.453 1 92.75 260 GLY B C 1
ATOM 4608 O O . GLY B 1 260 ? 6.457 25.969 16.406 1 92.75 260 GLY B O 1
ATOM 4609 N N . ILE B 1 261 ? 7.086 23.984 15.633 1 95.94 261 ILE B N 1
ATOM 4610 C CA . ILE B 1 261 ? 7.887 24.5 14.531 1 95.94 261 ILE B CA 1
ATOM 4611 C C . ILE B 1 261 ? 7.02 24.656 13.289 1 95.94 261 ILE B C 1
ATOM 4613 O O . ILE B 1 261 ? 6.41 23.688 12.828 1 95.94 261 ILE B O 1
ATOM 4617 N N . THR B 1 262 ? 6.992 25.812 12.711 1 94.12 262 THR B N 1
ATOM 4618 C CA . THR B 1 262 ? 6.113 26.078 11.578 1 94.12 262 THR B CA 1
ATOM 4619 C C . THR B 1 262 ? 6.762 25.656 10.273 1 94.12 262 THR B C 1
ATOM 4621 O O . THR B 1 262 ? 7.973 25.828 10.086 1 94.12 262 THR B O 1
ATOM 4624 N N . ILE B 1 263 ? 6.012 25.062 9.414 1 94.88 263 ILE B N 1
ATOM 4625 C CA . ILE B 1 263 ? 6.418 24.656 8.078 1 94.88 263 ILE B CA 1
ATOM 4626 C C . ILE B 1 263 ? 5.664 25.469 7.035 1 94.88 263 ILE B C 1
ATOM 4628 O O . ILE B 1 263 ? 4.43 25.547 7.062 1 94.88 263 ILE B O 1
ATOM 4632 N N . PRO B 1 264 ? 6.316 26.141 6.184 1 95.75 264 PRO B N 1
ATOM 4633 C CA . PRO B 1 264 ? 7.754 26.094 5.914 1 95.75 264 PRO B CA 1
ATOM 4634 C C . PRO B 1 264 ? 8.523 27.219 6.582 1 95.75 264 PRO B C 1
ATOM 4636 O O . PRO B 1 264 ? 9.734 27.359 6.371 1 95.75 264 PRO B O 1
ATOM 4639 N N . GLN B 1 265 ? 7.926 28.062 7.32 1 95.44 265 GLN B N 1
ATOM 4640 C CA . GLN B 1 265 ? 8.539 29.312 7.766 1 95.44 265 GLN B CA 1
ATOM 4641 C C . GLN B 1 265 ? 9.828 29.047 8.539 1 95.44 265 GLN B C 1
ATOM 4643 O O . GLN B 1 265 ? 10.875 29.625 8.234 1 95.44 265 GLN B O 1
ATOM 4648 N N . GLU B 1 266 ? 9.758 28.188 9.5 1 96.31 266 GLU B N 1
ATOM 4649 C CA . GLU B 1 266 ? 10.922 27.875 10.336 1 96.31 266 GLU B CA 1
ATOM 4650 C C . GLU B 1 266 ? 11.672 26.656 9.812 1 96.31 266 GLU B C 1
ATOM 4652 O O . GLU B 1 266 ? 12.883 26.547 9.984 1 96.31 266 GLU B O 1
ATOM 4657 N N . MET B 1 267 ? 10.914 25.688 9.195 1 97.81 267 MET B N 1
ATOM 4658 C CA . MET B 1 267 ? 11.484 24.453 8.672 1 97.81 267 MET B CA 1
ATOM 4659 C C . MET B 1 267 ? 10.836 24.078 7.344 1 97.81 267 MET B C 1
ATOM 4661 O O . MET B 1 267 ? 9.648 23.734 7.305 1 97.81 267 MET B O 1
ATOM 4665 N N . ALA B 1 268 ? 11.609 24.172 6.301 1 98.5 268 ALA B N 1
ATOM 4666 C CA . ALA B 1 268 ? 11.117 23.656 5.027 1 98.5 268 ALA B CA 1
ATOM 4667 C C . ALA B 1 268 ? 11.383 22.156 4.914 1 98.5 268 ALA B C 1
ATOM 4669 O O . ALA B 1 268 ? 12.414 21.672 5.375 1 98.5 268 ALA B O 1
ATOM 4670 N N . ILE B 1 269 ? 10.461 21.391 4.32 1 98.44 269 ILE B N 1
ATOM 4671 C CA . ILE B 1 269 ? 10.602 19.953 4.23 1 98.44 269 ILE B CA 1
ATOM 4672 C C . ILE B 1 269 ? 10.289 19.484 2.812 1 98.44 269 ILE B C 1
ATOM 4674 O O . ILE B 1 269 ? 9.297 19.922 2.215 1 98.44 269 ILE B O 1
ATOM 4678 N N . VAL B 1 270 ? 11.156 18.656 2.25 1 98.75 270 VAL B N 1
ATOM 4679 C CA . VAL B 1 270 ? 10.969 18.016 0.955 1 98.75 270 VAL B CA 1
ATOM 4680 C C . VAL B 1 270 ? 11.086 16.5 1.11 1 98.75 270 VAL B C 1
ATOM 4682 O O . VAL B 1 270 ? 11.938 16.016 1.854 1 98.75 270 VAL B O 1
ATOM 4685 N N . GLY B 1 271 ? 10.18 15.82 0.471 1 98.19 271 GLY B N 1
ATOM 4686 C CA . GLY B 1 271 ? 10.227 14.359 0.47 1 98.19 271 GLY B CA 1
ATOM 4687 C C . GLY B 1 271 ? 10.625 13.781 -0.874 1 98.19 271 GLY B C 1
ATOM 4688 O O . GLY B 1 271 ? 11.297 14.438 -1.666 1 98.19 271 GLY B O 1
ATOM 4689 N N . PHE B 1 272 ? 10.328 12.484 -1.104 1 97.94 272 PHE B N 1
ATOM 4690 C CA . PHE B 1 272 ? 10.656 11.734 -2.311 1 97.94 272 PHE B CA 1
ATOM 4691 C C . PHE B 1 272 ? 9.648 10.617 -2.545 1 97.94 272 PHE B C 1
ATOM 4693 O O . PHE B 1 272 ? 9.234 9.945 -1.604 1 97.94 272 PHE B O 1
ATOM 4700 N N . ASP B 1 273 ? 9.219 10.375 -3.787 1 96.5 273 ASP B N 1
ATOM 4701 C CA . ASP B 1 273 ? 8.336 9.305 -4.262 1 96.5 273 ASP B CA 1
ATOM 4702 C C . ASP B 1 273 ? 7.031 9.875 -4.805 1 96.5 273 ASP B C 1
ATOM 4704 O O . ASP B 1 273 ? 6.523 9.414 -5.828 1 96.5 273 ASP B O 1
ATOM 4708 N N . ASP B 1 274 ? 6.477 10.891 -4.027 1 96.81 274 ASP B N 1
ATOM 4709 C CA . ASP B 1 274 ? 5.172 11.477 -4.297 1 96.81 274 ASP B CA 1
ATOM 4710 C C . ASP B 1 274 ? 4.055 10.461 -4.086 1 96.81 274 ASP B C 1
ATOM 4712 O O . ASP B 1 274 ? 3.24 10.227 -4.984 1 96.81 274 ASP B O 1
ATOM 4716 N N . ILE B 1 275 ? 4.074 9.891 -2.893 1 91.94 275 ILE B N 1
ATOM 4717 C CA . ILE B 1 275 ? 2.949 9.039 -2.52 1 91.94 275 ILE B CA 1
ATOM 4718 C C . ILE B 1 275 ? 1.706 9.898 -2.301 1 91.94 275 ILE B C 1
ATOM 4720 O O . ILE B 1 275 ? 1.808 11.117 -2.133 1 91.94 275 ILE B O 1
ATOM 4724 N N . ASP B 1 276 ? 0.554 9.359 -2.271 1 85.75 276 ASP B N 1
ATOM 4725 C CA . ASP B 1 276 ? -0.699 10.109 -2.225 1 85.75 276 ASP B CA 1
ATOM 4726 C C . ASP B 1 276 ? -0.767 10.992 -0.981 1 85.75 276 ASP B C 1
ATOM 4728 O O . ASP B 1 276 ? -1.2 12.141 -1.054 1 85.75 276 ASP B O 1
ATOM 4732 N N . ALA B 1 277 ? -0.314 10.508 0.115 1 87.56 277 ALA B N 1
ATOM 4733 C CA . ALA B 1 277 ? -0.383 11.203 1.396 1 87.56 277 ALA B CA 1
ATOM 4734 C C . ALA B 1 277 ? 0.372 12.531 1.341 1 87.56 277 ALA B C 1
ATOM 4736 O O . ALA B 1 277 ? 0.082 13.445 2.109 1 87.56 277 ALA B O 1
ATOM 4737 N N . ALA B 1 278 ? 1.328 12.617 0.436 1 92.25 278 ALA B N 1
ATOM 4738 C CA . ALA B 1 278 ? 2.121 13.836 0.297 1 92.25 278 ALA B CA 1
ATOM 4739 C C . ALA B 1 278 ? 1.232 15.031 -0.032 1 92.25 278 ALA B C 1
ATOM 4741 O O . ALA B 1 278 ? 1.468 16.141 0.455 1 92.25 278 ALA B O 1
ATOM 4742 N N . ALA B 1 279 ? 0.2 14.773 -0.801 1 87.81 279 ALA B N 1
ATOM 4743 C CA . ALA B 1 279 ? -0.699 15.844 -1.228 1 87.81 279 ALA B CA 1
ATOM 4744 C C . ALA B 1 279 ? -1.736 16.141 -0.152 1 87.81 279 ALA B C 1
ATOM 4746 O O . ALA B 1 279 ? -2.32 17.234 -0.135 1 87.81 279 ALA B O 1
ATOM 4747 N N . TRP B 1 280 ? -1.882 15.219 0.764 1 81.88 280 TRP B N 1
ATOM 4748 C CA . TRP B 1 280 ? -3.004 15.32 1.69 1 81.88 280 TRP B CA 1
ATOM 4749 C C . TRP B 1 280 ? -2.564 15.938 3.012 1 81.88 280 TRP B C 1
ATOM 4751 O O . TRP B 1 280 ? -3.4 16.344 3.822 1 81.88 280 TRP B O 1
ATOM 4761 N N . THR B 1 281 ? -1.308 16.125 3.217 1 86.06 281 THR B N 1
ATOM 4762 C CA . THR B 1 281 ? -0.789 16.656 4.473 1 86.06 281 THR B CA 1
ATOM 4763 C C . THR B 1 281 ? -0.968 18.172 4.535 1 86.06 281 THR B C 1
ATOM 4765 O O . THR B 1 281 ? -1.331 18.797 3.541 1 86.06 281 THR B O 1
ATOM 4768 N N . HIS B 1 282 ? -0.871 18.672 5.828 1 82.94 282 HIS B N 1
ATOM 4769 C CA . HIS B 1 282 ? -0.9 20.125 6.023 1 82.94 282 HIS B CA 1
ATOM 4770 C C . HIS B 1 282 ? 0.354 20.609 6.742 1 82.94 282 HIS B C 1
ATOM 4772 O O . HIS B 1 282 ? 0.579 20.266 7.902 1 82.94 282 HIS B O 1
ATOM 4778 N N . PRO B 1 283 ? 1.09 21.484 6.047 1 89.31 283 PRO B N 1
ATOM 4779 C CA . PRO B 1 283 ? 0.962 21.844 4.633 1 89.31 283 PRO B CA 1
ATOM 4780 C C . PRO B 1 283 ? 1.255 20.672 3.697 1 89.31 283 PRO B C 1
ATOM 4782 O O . PRO B 1 283 ? 1.933 19.719 4.09 1 89.31 283 PRO B O 1
ATOM 4785 N N . PRO B 1 284 ? 0.681 20.719 2.441 1 91.69 284 PRO B N 1
ATOM 4786 C CA . PRO B 1 284 ? 1.034 19.672 1.474 1 91.69 284 PRO B CA 1
ATOM 4787 C C . PRO B 1 284 ? 2.537 19.594 1.219 1 91.69 284 PRO B C 1
ATOM 4789 O O . PRO B 1 284 ? 3.219 20.625 1.181 1 91.69 284 PRO B O 1
ATOM 4792 N N . LEU B 1 285 ? 2.97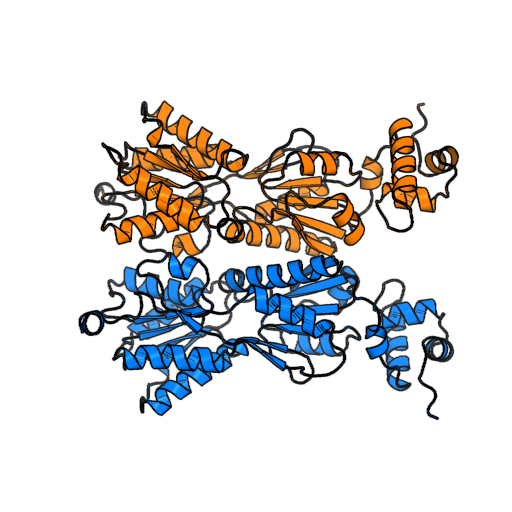9 18.422 1.031 1 96.12 285 LEU B N 1
ATOM 4793 C CA . LEU B 1 285 ? 4.406 18.125 1.042 1 96.12 285 LEU B CA 1
ATOM 4794 C C . LEU B 1 285 ? 5.008 18.297 -0.351 1 96.12 285 LEU B C 1
ATOM 4796 O O . LEU B 1 285 ? 4.535 17.688 -1.312 1 96.12 285 LEU B O 1
ATOM 4800 N N . THR B 1 286 ? 6.008 19.188 -0.491 1 98.44 286 THR B N 1
ATOM 4801 C CA . THR B 1 286 ? 6.875 19.188 -1.664 1 98.44 286 THR B CA 1
ATOM 4802 C C . THR B 1 286 ? 7.648 17.875 -1.76 1 98.44 286 THR B C 1
ATOM 4804 O O . THR B 1 286 ? 8.148 17.359 -0.752 1 98.44 286 THR B O 1
ATOM 4807 N N . THR B 1 287 ? 7.719 17.281 -2.957 1 98.69 287 THR B N 1
ATOM 4808 C CA . THR B 1 287 ? 8.32 15.961 -3.084 1 98.69 287 THR B CA 1
ATOM 4809 C C . THR B 1 287 ? 8.875 15.75 -4.488 1 98.69 287 THR B C 1
ATOM 4811 O O . THR B 1 287 ? 8.68 16.594 -5.371 1 98.69 287 THR B O 1
ATOM 4814 N N . ILE B 1 288 ? 9.727 14.75 -4.633 1 98.81 288 ILE B N 1
ATOM 4815 C CA . ILE B 1 288 ? 10.156 14.266 -5.941 1 98.81 288 ILE B CA 1
ATOM 4816 C C . ILE B 1 288 ? 9.227 13.156 -6.414 1 98.81 288 ILE B C 1
ATOM 4818 O O . ILE B 1 288 ? 9.047 12.148 -5.723 1 98.81 288 ILE B O 1
ATOM 4822 N N . ALA B 1 289 ? 8.656 13.336 -7.547 1 98.69 289 ALA B N 1
ATOM 4823 C CA . ALA B 1 289 ? 7.676 12.383 -8.062 1 98.69 289 ALA B CA 1
ATOM 4824 C C . ALA B 1 289 ? 8.359 11.297 -8.891 1 98.69 289 ALA B C 1
ATOM 4826 O O . ALA B 1 289 ? 9.156 11.594 -9.781 1 98.69 289 ALA B O 1
ATOM 4827 N N . VAL B 1 290 ? 8.125 10.094 -8.555 1 98.06 290 VAL B N 1
ATOM 4828 C CA . VAL B 1 290 ? 8.516 8.914 -9.32 1 98.06 290 VAL B CA 1
ATOM 4829 C C . VAL B 1 290 ? 7.277 8.297 -9.969 1 98.06 290 VAL B C 1
ATOM 4831 O O . VAL B 1 290 ? 6.223 8.18 -9.336 1 98.06 290 VAL B O 1
ATOM 4834 N N . ASN B 1 291 ? 7.285 8.008 -11.266 1 97.69 291 ASN B N 1
ATOM 4835 C CA . ASN B 1 291 ? 6.211 7.234 -11.883 1 97.69 291 ASN B CA 1
ATOM 4836 C C . ASN B 1 291 ? 6.312 5.75 -11.539 1 97.69 291 ASN B C 1
ATOM 4838 O O . ASN B 1 291 ? 6.828 4.961 -12.328 1 97.69 291 ASN B O 1
ATOM 4842 N N . LYS B 1 292 ? 5.762 5.371 -10.445 1 96 292 LYS B N 1
ATOM 4843 C CA . LYS B 1 292 ? 5.938 4.062 -9.82 1 96 292 LYS B CA 1
ATOM 4844 C C . LYS B 1 292 ? 5.34 2.957 -10.68 1 96 292 LYS B C 1
ATOM 4846 O O . LYS B 1 292 ? 5.949 1.896 -10.852 1 96 292 LYS B O 1
ATOM 4851 N N . ARG B 1 293 ? 4.16 3.221 -11.211 1 94.19 293 ARG B N 1
ATOM 4852 C CA . ARG B 1 293 ? 3.525 2.227 -12.078 1 94.19 293 ARG B CA 1
ATOM 4853 C C . ARG B 1 293 ? 4.371 1.953 -13.312 1 94.19 293 ARG B C 1
ATOM 4855 O O . ARG B 1 293 ? 4.566 0.797 -13.695 1 94.19 293 ARG B O 1
ATOM 4862 N N . GLU B 1 294 ? 4.863 3.02 -13.852 1 97 294 GLU B N 1
ATOM 4863 C CA . GLU B 1 294 ? 5.707 2.871 -15.039 1 97 294 GLU B CA 1
ATOM 4864 C C . GLU B 1 294 ? 7.008 2.146 -14.695 1 97 294 GLU B C 1
ATOM 4866 O O . GLU B 1 294 ? 7.531 1.389 -15.516 1 97 294 GLU B O 1
ATOM 4871 N N . LEU B 1 295 ? 7.531 2.449 -13.578 1 97 295 LEU B N 1
ATOM 4872 C CA . LEU B 1 295 ? 8.719 1.742 -13.117 1 97 295 LEU B CA 1
ATOM 4873 C C . LEU B 1 295 ? 8.492 0.234 -13.133 1 97 295 LEU B C 1
ATOM 4875 O O . LEU B 1 295 ? 9.359 -0.521 -13.594 1 97 295 LEU B O 1
ATOM 4879 N N . GLY B 1 296 ? 7.355 -0.213 -12.664 1 96.75 296 GLY B N 1
ATOM 4880 C CA . GLY B 1 296 ? 6.996 -1.622 -12.68 1 96.75 296 GLY B CA 1
ATOM 4881 C C . GLY B 1 296 ? 6.84 -2.186 -14.078 1 96.75 296 GLY B C 1
ATOM 4882 O O . GLY B 1 296 ? 7.336 -3.273 -14.375 1 96.75 296 GLY B O 1
ATOM 4883 N N . ARG B 1 297 ? 6.164 -1.417 -14.914 1 96.62 297 ARG B N 1
ATOM 4884 C CA . ARG B 1 297 ? 5.969 -1.84 -16.297 1 96.62 297 ARG B CA 1
ATOM 4885 C C . ARG B 1 297 ? 7.301 -1.988 -17.016 1 96.62 297 ARG B C 1
ATOM 4887 O O . ARG B 1 297 ? 7.512 -2.957 -17.75 1 96.62 297 ARG B O 1
ATOM 4894 N N . ASP B 1 298 ? 8.164 -1.045 -16.766 1 96.06 298 ASP B N 1
ATOM 4895 C CA . ASP B 1 298 ? 9.477 -1.068 -17.406 1 96.06 298 ASP B CA 1
ATOM 4896 C C . ASP B 1 298 ? 10.289 -2.277 -16.938 1 96.06 298 ASP B C 1
ATOM 4898 O O . ASP B 1 298 ? 11.055 -2.854 -17.719 1 96.06 298 ASP B O 1
ATOM 4902 N N . ALA B 1 299 ? 10.18 -2.637 -15.68 1 96.25 299 ALA B N 1
ATOM 4903 C CA . ALA B 1 299 ? 10.867 -3.818 -15.172 1 96.25 299 ALA B CA 1
ATOM 4904 C C . ALA B 1 299 ? 10.445 -5.074 -15.93 1 96.25 299 ALA B C 1
ATOM 4906 O O . ALA B 1 299 ? 11.281 -5.883 -16.312 1 96.25 299 ALA B O 1
ATOM 4907 N N . PHE B 1 300 ? 9.164 -5.207 -16.188 1 95.38 300 PHE B N 1
ATOM 4908 C CA . PHE B 1 300 ? 8.641 -6.348 -16.922 1 95.38 300 PHE B CA 1
ATOM 4909 C C . PHE B 1 300 ? 9.164 -6.34 -18.359 1 95.38 300 PHE B C 1
ATOM 4911 O O . PHE B 1 300 ? 9.578 -7.379 -18.875 1 95.38 300 PHE B O 1
ATOM 4918 N N . CYS B 1 301 ? 9.164 -5.117 -18.953 1 92.56 301 CYS B N 1
ATOM 4919 C CA . CYS B 1 301 ? 9.625 -4.992 -20.328 1 92.56 301 CYS B CA 1
ATOM 4920 C C . CYS B 1 301 ? 11.094 -5.375 -20.438 1 92.56 301 CYS B C 1
ATOM 4922 O O . CYS B 1 301 ? 11.5 -6.016 -21.422 1 92.56 301 CYS B O 1
ATOM 4924 N N . LEU B 1 302 ? 11.836 -5.027 -19.469 1 91.88 302 LEU B N 1
ATOM 4925 C CA . LEU B 1 302 ? 13.266 -5.336 -19.453 1 91.88 302 LEU B CA 1
ATOM 4926 C C . LEU B 1 302 ? 13.492 -6.844 -19.391 1 91.88 302 LEU B C 1
ATOM 4928 O O . LEU B 1 302 ? 14.469 -7.355 -19.938 1 91.88 302 LEU B O 1
ATOM 4932 N N . LEU B 1 303 ? 12.617 -7.539 -18.719 1 88.62 303 LEU B N 1
ATOM 4933 C CA . LEU B 1 303 ? 12.703 -8.992 -18.594 1 88.62 303 LEU B CA 1
ATOM 4934 C C . LEU B 1 303 ? 12.547 -9.648 -19.969 1 88.62 303 LEU B C 1
ATOM 4936 O O . LEU B 1 303 ? 13.094 -10.727 -20.203 1 88.62 303 LEU B O 1
ATOM 4940 N N . GLN B 1 304 ? 11.789 -9.023 -20.781 1 83.25 304 GLN B N 1
ATOM 4941 C CA . GLN B 1 304 ? 11.461 -9.602 -22.078 1 83.25 304 GLN B CA 1
ATOM 4942 C C . GLN B 1 304 ? 12.531 -9.297 -23.109 1 83.25 304 GLN B C 1
ATOM 4944 O O . GLN B 1 304 ? 12.547 -9.875 -24.203 1 83.25 304 GLN B O 1
ATOM 4949 N N . ARG B 1 305 ? 13.406 -8.367 -22.75 1 77.88 305 ARG B N 1
ATOM 4950 C CA . ARG B 1 305 ? 14.398 -7.938 -23.734 1 77.88 305 ARG B CA 1
ATOM 4951 C C . ARG B 1 305 ? 15.648 -8.812 -23.672 1 77.88 305 ARG B C 1
ATOM 4953 O O . ARG B 1 305 ? 16.094 -9.195 -22.578 1 77.88 305 ARG B O 1
ATOM 4960 N N . ASP B 1 306 ? 16.062 -9.5 -24.703 1 63.06 306 ASP B N 1
ATOM 4961 C CA . ASP B 1 306 ? 17.266 -10.336 -24.781 1 63.06 306 ASP B CA 1
ATOM 4962 C C . ASP B 1 306 ? 18.516 -9.477 -24.891 1 63.06 306 ASP B C 1
ATOM 4964 O O . ASP B 1 306 ? 19.562 -9.828 -24.328 1 63.06 306 ASP B O 1
ATOM 4968 N N . GLU B 1 307 ? 18.406 -8.469 -25.75 1 63.56 307 GLU B N 1
ATOM 4969 C CA . GLU B 1 307 ? 19.562 -7.652 -26.094 1 63.56 307 GLU B CA 1
ATOM 4970 C C . GLU B 1 307 ? 19.281 -6.176 -25.812 1 63.56 307 GLU B C 1
ATOM 4972 O O . GLU B 1 307 ? 18.141 -5.77 -25.656 1 63.56 307 GLU B O 1
ATOM 4977 N N . GLY B 1 308 ? 20.375 -5.41 -25.281 1 61.47 308 GLY B N 1
ATOM 4978 C CA . GLY B 1 308 ? 20.266 -3.963 -25.219 1 61.47 308 GLY B CA 1
ATOM 4979 C C . GLY B 1 308 ? 20.547 -3.402 -23.828 1 61.47 308 GLY B C 1
ATOM 4980 O O . GLY B 1 308 ? 21.359 -3.949 -23.078 1 61.47 308 GLY B O 1
ATOM 4981 N N . GLU B 1 309 ? 19.844 -2.381 -23.562 1 67.38 309 GLU B N 1
ATOM 4982 C CA . GLU B 1 309 ? 20.031 -1.611 -22.344 1 67.38 309 GLU B CA 1
ATOM 4983 C C . GLU B 1 309 ? 19.641 -2.42 -21.109 1 67.38 309 GLU B C 1
ATOM 4985 O O . GLU B 1 309 ? 18.547 -2.973 -21.047 1 67.38 309 GLU B O 1
ATOM 4990 N N . ARG B 1 310 ? 20.578 -2.51 -20.234 1 85 310 ARG B N 1
ATOM 4991 C CA . ARG B 1 310 ? 20.375 -3.328 -19.047 1 85 310 ARG B CA 1
ATOM 4992 C C . ARG B 1 310 ? 20.078 -2.459 -17.828 1 85 310 ARG B C 1
ATOM 4994 O O . ARG B 1 310 ? 19.531 -2.943 -16.828 1 85 310 ARG B O 1
ATOM 5001 N N . ASN B 1 311 ? 20.422 -1.23 -17.953 1 89.38 311 ASN B N 1
ATOM 5002 C CA . ASN B 1 311 ? 20.156 -0.292 -16.875 1 89.38 311 ASN B CA 1
ATOM 5003 C C . ASN B 1 311 ? 19.25 0.847 -17.312 1 89.38 311 ASN B C 1
ATOM 5005 O O . ASN B 1 311 ? 19.656 1.708 -18.094 1 89.38 311 ASN B O 1
ATOM 5009 N N . LEU B 1 312 ? 18.047 0.832 -16.938 1 94.06 312 LEU B N 1
ATOM 5010 C CA . LEU B 1 312 ? 17.094 1.873 -17.281 1 94.06 312 LEU B CA 1
ATOM 5011 C C . LEU B 1 312 ? 16.953 2.879 -16.141 1 94.06 312 LEU B C 1
ATOM 5013 O O . LEU B 1 312 ? 16.719 2.494 -14.992 1 94.06 312 LEU B O 1
ATOM 5017 N N . LEU B 1 313 ? 17.188 4.059 -16.453 1 96 313 LEU B N 1
ATOM 5018 C CA . LEU B 1 313 ? 17.031 5.164 -15.516 1 96 313 LEU B CA 1
ATOM 5019 C C . LEU B 1 313 ? 15.797 5.992 -15.852 1 96 313 LEU B C 1
ATOM 5021 O O . LEU B 1 313 ? 15.719 6.59 -16.922 1 96 313 LEU B O 1
ATOM 5025 N N . MET B 1 314 ? 14.875 6.07 -14.961 1 96.94 314 MET B N 1
ATOM 5026 C CA . MET B 1 314 ? 13.625 6.777 -15.195 1 96.94 314 MET B CA 1
ATOM 5027 C C . MET B 1 314 ? 13.688 8.203 -14.664 1 96.94 314 MET B C 1
ATOM 5029 O O . MET B 1 314 ? 14.141 8.43 -13.539 1 96.94 314 MET B O 1
ATOM 5033 N N . PRO B 1 315 ? 13.211 9.133 -15.422 1 97.75 315 PRO B N 1
ATOM 5034 C CA . PRO B 1 315 ? 13.234 10.523 -14.961 1 97.75 315 PRO B CA 1
ATOM 5035 C C . PRO B 1 315 ? 12.297 10.773 -13.781 1 97.75 315 PRO B C 1
ATOM 5037 O O . PRO B 1 315 ? 11.289 10.07 -13.625 1 97.75 315 PRO B O 1
ATOM 5040 N N . VAL B 1 316 ? 12.664 11.688 -12.93 1 98.5 316 VAL B N 1
ATOM 5041 C CA . VAL B 1 316 ? 11.852 12.133 -11.797 1 98.5 316 VAL B CA 1
ATOM 5042 C C . VAL B 1 316 ? 11.586 13.625 -11.906 1 98.5 316 VAL B C 1
ATOM 5044 O O . VAL B 1 316 ? 12.219 14.32 -12.703 1 98.5 316 VAL B O 1
ATOM 5047 N N . ARG B 1 317 ? 10.578 14.109 -11.195 1 98.44 317 ARG B N 1
ATOM 5048 C CA . ARG B 1 317 ? 10.195 15.516 -11.266 1 98.44 317 ARG B CA 1
ATOM 5049 C C . ARG B 1 317 ? 9.938 16.078 -9.875 1 98.44 317 ARG B C 1
ATOM 5051 O O . ARG B 1 317 ? 9.352 15.414 -9.023 1 98.44 317 ARG B O 1
ATOM 5058 N N . LEU B 1 318 ? 10.328 17.297 -9.734 1 98.69 318 LEU B N 1
ATOM 5059 C CA . LEU B 1 318 ? 10.016 18.031 -8.508 1 98.69 318 LEU B CA 1
ATOM 5060 C C . LEU B 1 318 ? 8.578 18.531 -8.531 1 98.69 318 LEU B C 1
ATOM 5062 O O . LEU B 1 318 ? 8.164 19.188 -9.484 1 98.69 318 LEU B O 1
ATOM 5066 N N . ILE B 1 319 ? 7.793 18.156 -7.57 1 98.44 319 ILE B N 1
ATOM 5067 C CA . ILE B 1 319 ? 6.457 18.703 -7.348 1 98.44 319 ILE B CA 1
ATOM 5068 C C . ILE B 1 319 ? 6.48 19.672 -6.164 1 98.44 319 ILE B C 1
ATOM 5070 O O . ILE B 1 319 ? 6.582 19.25 -5.012 1 98.44 319 ILE B O 1
ATOM 5074 N N . VAL B 1 320 ? 6.375 20.922 -6.453 1 98 320 VAL B N 1
ATOM 5075 C CA . VAL B 1 320 ? 6.465 21.938 -5.418 1 98 320 VAL B CA 1
ATOM 5076 C C . VAL B 1 320 ? 5.094 22.156 -4.781 1 98 320 VAL B C 1
ATOM 5078 O O . VAL B 1 320 ? 4.102 22.375 -5.484 1 98 320 VAL B O 1
ATOM 5081 N N . ARG B 1 321 ? 5.066 21.984 -3.416 1 95.5 321 ARG B N 1
ATOM 5082 C CA . ARG B 1 321 ? 3.881 22.297 -2.625 1 95.5 321 ARG B CA 1
ATOM 5083 C C . ARG B 1 321 ? 4.223 23.234 -1.475 1 95.5 32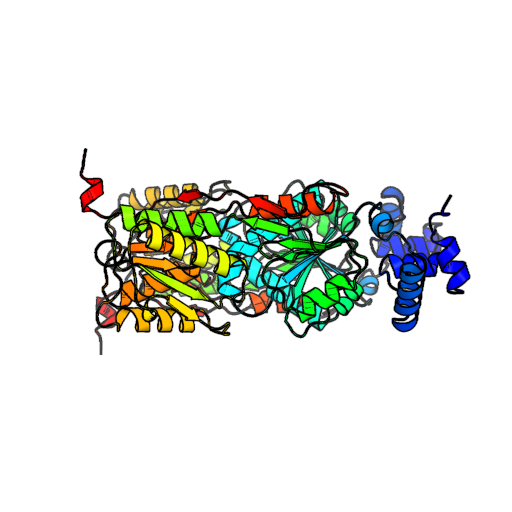1 ARG B C 1
ATOM 5085 O O . ARG B 1 321 ? 5.258 23.906 -1.501 1 95.5 321 ARG B O 1
ATOM 5092 N N . GLU B 1 322 ? 3.432 23.297 -0.439 1 94.38 322 GLU B N 1
ATOM 5093 C CA . GLU B 1 322 ? 3.512 24.391 0.529 1 94.38 322 GLU B CA 1
ATOM 5094 C C . GLU B 1 322 ? 4.574 24.109 1.587 1 94.38 322 GLU B C 1
ATOM 5096 O O . GLU B 1 322 ? 5.02 25.016 2.287 1 94.38 322 GLU B O 1
ATOM 5101 N N . SER B 1 323 ? 5.031 22.859 1.701 1 96.81 323 SER B N 1
ATOM 5102 C CA . SER B 1 323 ? 5.93 22.5 2.791 1 96.81 323 SER B CA 1
ATOM 5103 C C . SER B 1 323 ? 7.312 23.109 2.59 1 96.81 323 SER B C 1
ATOM 5105 O O . SER B 1 323 ? 8.141 23.109 3.506 1 96.81 323 SER B O 1
ATOM 5107 N N . SER B 1 324 ? 7.609 23.641 1.352 1 97.56 324 SER B N 1
ATOM 5108 C CA . SER B 1 324 ? 8.953 24.141 1.11 1 97.56 324 SER B CA 1
ATOM 5109 C C . SER B 1 324 ? 8.914 25.578 0.564 1 97.56 324 SER B C 1
ATOM 5111 O O . SER B 1 324 ? 9.961 26.172 0.317 1 97.56 324 SER B O 1
ATOM 5113 N N . LEU B 1 325 ? 7.734 26.125 0.308 1 89.56 325 LEU B N 1
ATOM 5114 C CA . LEU B 1 325 ? 7.625 27.438 -0.308 1 89.56 325 LEU B CA 1
ATOM 5115 C C . LEU B 1 325 ? 7.789 28.547 0.733 1 89.56 325 LEU B C 1
ATOM 5117 O O . LEU B 1 325 ? 7.18 28.484 1.805 1 89.56 325 LEU B O 1
ATOM 5121 N N . SER B 1 326 ? 8.828 29.312 0.748 1 71.06 326 SER B N 1
ATOM 5122 C CA . SER B 1 326 ? 9.039 30.453 1.644 1 71.06 326 SER B CA 1
ATOM 5123 C C . SER B 1 326 ? 8.016 31.547 1.391 1 71.06 326 SER B C 1
ATOM 5125 O O . SER B 1 326 ? 7.672 31.844 0.241 1 71.06 326 SER B O 1
ATOM 5127 N N . PRO B 1 327 ? 7.102 31.906 2.367 1 56.72 327 PRO B N 1
ATOM 5128 C CA . PRO B 1 327 ? 6.168 33 2.176 1 56.72 327 PRO B CA 1
ATOM 5129 C C . PRO B 1 327 ? 6.793 34.188 1.412 1 56.72 327 PRO B C 1
ATOM 5131 O O . PRO B 1 327 ? 6.098 34.875 0.673 1 56.72 327 PRO B O 1
ATOM 5134 N N . ALA B 1 328 ? 7.969 34.625 1.759 1 49.75 328 ALA B N 1
ATOM 5135 C CA . ALA B 1 328 ? 8.445 35.875 1.188 1 49.75 328 ALA B CA 1
ATOM 5136 C C . ALA B 1 328 ? 8.477 35.812 -0.336 1 49.75 328 ALA B C 1
ATOM 5138 O O . ALA B 1 328 ? 8.227 36.812 -1.013 1 49.75 328 ALA B O 1
ATOM 5139 N N . LEU B 1 329 ? 8.953 34.781 -0.925 1 45.69 329 LEU B N 1
ATOM 5140 C CA . LEU B 1 329 ? 9.141 34.781 -2.371 1 45.69 329 LEU B CA 1
ATOM 5141 C C . LEU B 1 329 ? 7.812 34.562 -3.092 1 45.69 329 LEU B C 1
ATOM 5143 O O . LEU B 1 329 ? 7.766 34.562 -4.324 1 45.69 329 LEU B O 1
ATOM 5147 N N . GLN B 1 330 ? 6.855 34.031 -2.549 1 42.5 330 GLN B N 1
ATOM 5148 C CA . GLN B 1 330 ? 5.57 33.938 -3.23 1 42.5 330 GLN B CA 1
ATOM 5149 C C . GLN B 1 330 ? 5.043 35.312 -3.602 1 42.5 330 GLN B C 1
ATOM 5151 O O . GLN B 1 330 ? 4.086 35.438 -4.367 1 42.5 330 GLN B O 1
ATOM 5156 N N . ARG B 1 331 ? 5.398 36.406 -2.838 1 36.16 331 ARG B N 1
ATOM 5157 C CA . ARG B 1 331 ? 4.836 37.719 -3.055 1 36.16 331 ARG B CA 1
ATOM 5158 C C . ARG B 1 331 ? 5.5 38.406 -4.242 1 36.16 331 ARG B C 1
ATOM 5160 O O . ARG B 1 331 ? 5.238 39.594 -4.508 1 36.16 331 ARG B O 1
ATOM 5167 N N . GLN B 1 332 ? 6.652 37.938 -4.836 1 32.62 332 GLN B N 1
ATOM 5168 C CA . GLN B 1 332 ? 7.012 38.906 -5.867 1 32.62 332 GLN B CA 1
ATOM 5169 C C . GLN B 1 332 ? 6.148 38.719 -7.113 1 32.62 332 GLN B C 1
ATOM 5171 O O . GLN B 1 332 ? 6.113 37.625 -7.699 1 32.62 332 GLN B O 1
ATOM 5176 N N . PRO B 1 333 ? 5.16 39.594 -7.301 1 33.84 333 PRO B N 1
ATOM 5177 C CA . PRO B 1 333 ? 4.629 39.719 -8.656 1 33.84 333 PRO B CA 1
ATOM 5178 C C . PRO B 1 333 ? 5.727 39.906 -9.703 1 33.84 333 PRO B C 1
ATOM 5180 O O . PRO B 1 333 ? 6.797 40.438 -9.391 1 33.84 333 PRO B O 1
#

InterPro domains:
  IPR000843 LacI-type HTH domain [PF00356] (7-48)
  IPR000843 LacI-type HTH domain [PS50932] (5-59)
  IPR000843 LacI-type HTH domain [SM00354] (4-70)
  IPR000843 LacI-type HTH domain [cd01392] (8-48)
  IPR010982 Lambda repressor-like, DNA-binding domain superfamily [G3DSA:1.10.260.40] (2-57)
  IPR010982 Lambda repressor-like, DNA-binding domain superfamily [SSF47413] (3-52)
  IPR028082 Periplasmic binding protein-like I [SSF53822] (76-326)
  IPR046335 Transcriptional regulator LacI/GalR-like, sensor domain [PF13377] (166-324)

Organism: Citrobacter rodentium (strain ICC168) (NCBI:txid637910)

pLDDT: mean 86.9, std 13.33, range [32.62, 98.81]

Foldseek 3Di:
DLPAQDLVNLCVVLVHDSVLLLCLLLVEDDDPPVSSVSSVVSCVVSPHDLCVLVVDQWAEEEEEEADAFACVPCVLLVVLLVVLQVVLCVVSNHHYHYDYDYQPDQVSVVCHVRSGQAYEYEWDDDPVNVVNVVPHSHQYEYEQADDPVFQYEYAQLLCQLQVQLLLLVVLVWQQEAEQEEDCSRPSLVSSVNNVVVNCVVVVHDYDPLSYDYHYRDRCVLVRLLVSLVSQCPDPDHGLEYEYAADSSQVSNVVSCVVVVHDANARYAYEHEQPRVVQCVDVQRHWYKHDPSSVSSNVRNVLSSDPDDHRYHYHYIDTDDTRRRRHVVVVPDD/DLPAQDLVNLCVVLVHDSVLLLCLLLVHDDDPPVSSVSSLVSCVVSPHDLCVLVPDQWAEEEEEEADAFQCVPCVLLVVLLVVLQVVLCVVRNHHYHYDYDYQPDQVSVVCHVRSGQAYEYEWDDDPVNVVNVVSHSHQYEYEQADDPVFQYEYAQLLCQLQVQLLLLVVLVWQQEAEQEEDCSRPSLVSSVNNVVVNCVVVVHDYDPLSYDYHYRDRCVLVRLLVSLVSQVPDPDHGLEYEYAAVSSQVSNVVSCVVVVHDANARYAYEHEQPRVVQCVDVQRHWYKHDSSSVSSNVRNVLSSDSDDHRYHYHYIDTDDTRRRRHVVVVPDD

Radius of gyration: 27.48 Å; Cα contacts (8 Å, |Δi|>4): 1345; chains: 2; bounding box: 64×87×71 Å

Solvent-accessible surface area (backbone atoms only — not comparable to full-atom values): 34384 Å² total; per-residue (Å²): 127,84,76,79,54,43,62,63,54,45,10,66,72,64,72,45,51,55,66,53,40,51,23,40,65,54,47,40,86,92,58,54,70,67,56,29,51,52,45,50,50,51,30,54,75,63,55,40,59,54,61,58,71,56,71,47,81,62,48,27,36,35,39,34,33,51,42,67,52,44,41,85,66,39,38,70,55,48,53,40,19,48,50,17,32,45,51,47,26,55,77,62,67,22,24,37,29,53,42,72,38,48,91,85,53,58,62,66,57,50,38,60,60,57,50,35,53,29,36,39,37,37,42,68,68,53,69,69,53,52,53,53,53,69,72,44,70,51,54,57,25,30,30,49,32,80,55,93,92,44,34,24,30,29,67,36,30,33,59,41,21,21,53,54,41,39,50,43,43,73,54,68,43,79,40,68,22,39,42,37,59,45,64,81,30,55,48,53,38,32,22,50,52,12,33,50,49,32,32,52,75,70,70,49,85,74,65,72,74,38,54,39,65,33,70,77,33,92,56,50,66,60,48,50,48,52,46,46,51,53,36,63,65,38,98,76,44,53,36,24,36,44,17,70,26,37,52,53,31,36,47,48,50,36,52,29,55,75,70,70,47,47,62,19,80,56,33,21,37,32,24,26,46,54,49,74,65,34,68,36,34,70,57,24,42,13,22,26,34,47,61,37,37,55,52,18,32,50,42,53,54,54,66,72,47,90,75,77,88,42,69,46,72,38,79,57,43,81,44,86,38,48,13,44,48,40,73,76,70,70,64,65,126,128,85,78,78,53,45,62,62,53,44,10,66,72,65,73,44,51,54,66,53,40,51,24,40,64,54,46,41,85,92,58,54,70,68,56,28,50,52,44,50,50,50,30,54,75,63,54,40,59,54,62,59,71,56,71,46,82,60,46,27,35,34,39,35,32,51,43,67,51,45,41,85,64,39,40,70,55,49,54,38,20,48,50,18,31,47,51,48,28,54,77,62,68,22,25,38,29,51,42,73,38,47,92,85,52,57,63,68,57,51,38,62,60,58,48,34,53,28,38,40,41,37,43,66,67,53,72,70,53,52,53,51,52,68,71,43,66,50,55,57,25,30,29,50,32,81,55,93,91,45,34,24,31,29,65,38,30,34,58,41,20,20,53,55,40,40,48,43,44,73,53,70,44,80,40,68,22,39,42,37,58,45,64,82,30,52,48,53,38,31,22,48,50,13,33,51,49,32,32,53,76,71,71,50,84,75,66,73,74,38,56,39,65,33,71,77,33,91,55,49,67,61,47,51,49,51,44,47,51,54,36,63,65,38,96,74,44,53,36,23,36,44,18,68,24,37,54,53,31,36,47,49,51,37,52,29,56,76,71,68,46,48,62,19,81,57,34,21,37,30,24,26,47,53,49,73,64,32,70,36,33,72,55,24,41,12,22,26,34,49,61,38,38,56,52,18,33,49,40,53,54,54,66,72,48,89,75,78,86,43,69,46,71,38,80,58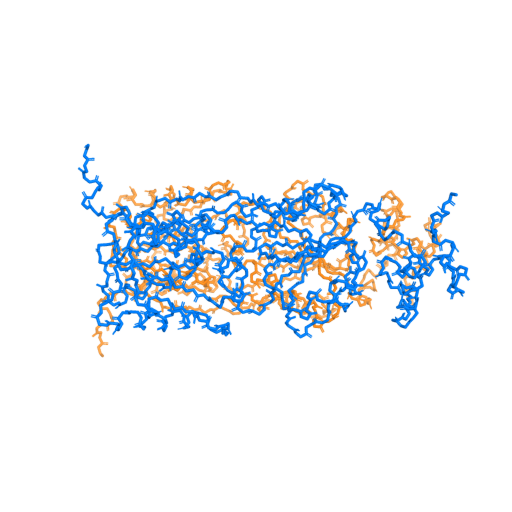,43,81,44,87,38,48,13,46,48,41,73,74,70,73,64,66,126

Sequence (666 aa):
MVKKIRIKDIASASGVSLAAVSRALKGQPGLSEETRQRILAIAQAQGYDFSRLRNGKIKRLLFLLHRQHNIATALPFYSAVMLGVADACRENDVAMSFQPVGADEAVSELINLHQPDALICAGYMEPEVLDELRKTALPVVLVDLWAADFPCVNPDNYHGGFIATRHLIQQGRRRIAFLGQSQHHYSIRQRVEGYQQALLEAGLSLPDGYRVEMPPVKDIEQALTEGMNRLLALPQPPDAIFAYNDVAALVAMRVCAREGITIPQEMAIVGFDDIDAAAWTHPPLTTIAVNKRELGRDAFCLLQRDEGERNLLMPVRLIVRESSLSPALQRQPMVKKIRIKDIASASGVSLAAVSRALKGQPGLSEETRQRILAIAQAQGYDFSRLRNGKIKRLLFLLHRQHNIATALPFYSAVMLGVADACRENDVAMSFQPVGADEAVSELINLHQPDALICAGYMEPEVLDELRKTALPVVLVDLWAADFPCVNPDNYHGGFIATRHLIQQGRRRIAFLGQSQHHYSIRQRVEGYQQALLEAGLSLPDGYRVEMPPVKDIEQALTEGMNRLLALPQPPDAIFAYNDVAALVAMRVCAREGITIPQEMAIVGFDDIDAAAWTHPPLTTIAVNKRELGRDAFCLLQRDEGERNLLMPVRLIVRESSLSPALQRQP

Nearest PDB structures (foldseek):
  2jcg-assembly1_A-2  TM=7.074E-01  e=1.830E-22  Priestia megaterium
  2nzu-assembly1_G-2  TM=8.760E-01  e=4.637E-19  Priestia megaterium
  3oqo-assembly1_C  TM=7.368E-01  e=1.393E-21  Bacillus subtilis
  2fep-assembly1_A-2  TM=8.687E-01  e=4.383E-19  Bacillus subtilis
  4kmr-assembly1_A  TM=7.945E-01  e=1.811E-17  Sanguibacter keddieii DSM 10542